Protein AF-0000000072692009 (afdb_homodimer)

Structure (mmCIF, N/CA/C/O backbone):
data_AF-0000000072692009-model_v1
#
loop_
_entity.id
_entity.type
_entity.pdbx_description
1 polymer 'Uncharacterized protein'
#
loop_
_atom_site.group_PDB
_atom_site.id
_atom_site.type_symbol
_atom_site.label_atom_id
_atom_site.label_alt_id
_atom_site.label_comp_id
_atom_site.label_asym_id
_atom_site.label_entity_id
_atom_site.label_seq_id
_atom_site.pdbx_PDB_ins_code
_atom_site.Cartn_x
_atom_site.Cartn_y
_atom_site.Cartn_z
_atom_site.occupancy
_atom_site.B_iso_or_equiv
_atom_site.auth_seq_id
_atom_site.auth_comp_id
_atom_site.auth_asym_id
_atom_site.auth_atom_id
_atom_site.pdbx_PDB_model_num
ATOM 1 N N . MET A 1 1 ? 8.336 7.281 14.859 1 72.44 1 MET A N 1
ATOM 2 C CA . MET A 1 1 ? 8.812 6.949 13.516 1 72.44 1 MET A CA 1
ATOM 3 C C . MET A 1 1 ? 7.871 5.965 12.836 1 72.44 1 MET A C 1
ATOM 5 O O . MET A 1 1 ? 7.301 5.086 13.492 1 72.44 1 MET A O 1
ATOM 9 N N . TYR A 1 2 ? 7.742 6.336 11.555 1 82.25 2 TYR A N 1
ATOM 10 C CA . TYR A 1 2 ? 6.941 5.445 10.734 1 82.25 2 TYR A CA 1
ATOM 11 C C . TYR A 1 2 ? 7.738 4.941 9.539 1 82.25 2 TYR A C 1
ATOM 13 O O . TYR A 1 2 ? 8.5 5.699 8.922 1 82.25 2 TYR A O 1
ATOM 21 N N . SER A 1 3 ? 7.719 3.639 9.312 1 85.81 3 SER A N 1
ATOM 22 C CA . SER A 1 3 ? 8.422 3.059 8.164 1 85.81 3 SER A CA 1
ATOM 23 C C . SER A 1 3 ? 7.488 2.18 7.336 1 85.81 3 SER A C 1
ATOM 25 O O . SER A 1 3 ? 6.59 1.531 7.879 1 85.81 3 SER A O 1
ATOM 27 N N . TRP A 1 4 ? 7.691 2.275 6.074 1 87.81 4 TRP A N 1
ATOM 28 C CA . TRP A 1 4 ? 6.922 1.378 5.223 1 87.81 4 TRP A CA 1
ATOM 29 C C . TRP A 1 4 ? 7.789 0.807 4.105 1 87.81 4 TRP A C 1
ATOM 31 O O . TRP A 1 4 ? 8.781 1.425 3.701 1 87.81 4 TRP A O 1
ATOM 41 N N . ASN A 1 5 ? 7.453 -0.357 3.643 1 89.12 5 ASN A N 1
ATOM 42 C CA . ASN A 1 5 ? 8.18 -1.073 2.596 1 89.12 5 ASN A CA 1
ATOM 43 C C . ASN A 1 5 ? 7.855 -0.519 1.212 1 89.12 5 ASN A C 1
ATOM 45 O O . ASN A 1 5 ? 6.688 -0.325 0.872 1 89.12 5 ASN A O 1
ATOM 49 N N . LEU A 1 6 ? 8.906 -0.299 0.533 1 93.94 6 LEU A N 1
ATOM 50 C CA . LEU A 1 6 ? 8.703 0.214 -0.817 1 93.94 6 LEU A CA 1
ATOM 51 C C . LEU A 1 6 ? 8.719 -0.918 -1.838 1 93.94 6 LEU A C 1
ATOM 53 O O . LEU A 1 6 ? 7.719 -1.164 -2.516 1 93.94 6 LEU A O 1
ATOM 57 N N . PHE A 1 7 ? 9.812 -1.643 -1.907 1 92.44 7 PHE A N 1
ATOM 58 C CA . PHE A 1 7 ? 9.938 -2.746 -2.852 1 92.44 7 PHE A CA 1
ATOM 59 C C . PHE A 1 7 ? 11.094 -3.66 -2.473 1 92.44 7 PHE A C 1
ATOM 61 O O . PHE A 1 7 ? 11.938 -3.293 -1.652 1 92.44 7 PHE A O 1
ATOM 68 N N . TYR A 1 8 ? 11.086 -4.82 -3.088 1 93.56 8 TYR A N 1
ATOM 69 C CA . TYR A 1 8 ? 12.203 -5.754 -2.963 1 93.56 8 TYR A CA 1
ATOM 70 C C . TYR A 1 8 ? 13.359 -5.344 -3.863 1 93.56 8 TYR A C 1
ATOM 72 O O . TYR A 1 8 ? 13.148 -4.949 -5.012 1 93.56 8 TYR A O 1
ATOM 80 N N . ILE A 1 9 ? 14.477 -5.422 -3.326 1 93.38 9 ILE A N 1
ATOM 81 C CA . ILE A 1 9 ? 15.695 -5.176 -4.09 1 93.38 9 ILE A CA 1
ATOM 82 C C . ILE A 1 9 ? 16.141 -6.465 -4.781 1 93.38 9 ILE A C 1
ATOM 84 O O . ILE A 1 9 ? 16.578 -7.414 -4.125 1 93.38 9 ILE A O 1
ATOM 88 N N . GLU A 1 10 ? 16.031 -6.426 -6.043 1 93.12 10 GLU A N 1
ATOM 89 C CA . GLU A 1 10 ? 16.375 -7.629 -6.801 1 93.12 10 GLU A CA 1
ATOM 90 C C . GLU A 1 10 ? 17.875 -7.898 -6.77 1 93.12 10 GLU A C 1
ATOM 92 O O . GLU A 1 10 ? 18.672 -7 -6.477 1 93.12 10 GLU A O 1
ATOM 97 N N . SER A 1 11 ? 18.281 -9.062 -7.078 1 84.88 11 SER A N 1
ATOM 98 C CA . SER A 1 11 ? 19.641 -9.562 -6.879 1 84.88 11 SER A CA 1
ATOM 99 C C . SER A 1 11 ? 20.641 -8.773 -7.711 1 84.88 11 SER A C 1
ATOM 101 O O . SER A 1 11 ? 21.781 -8.547 -7.281 1 84.88 11 SER A O 1
ATOM 103 N N . ASN A 1 12 ? 20.281 -8.398 -8.867 1 80.62 12 ASN A N 1
ATOM 104 C CA . ASN A 1 12 ? 21.188 -7.672 -9.75 1 80.62 12 ASN A CA 1
ATOM 105 C C . ASN A 1 12 ? 21.5 -6.277 -9.211 1 80.62 12 ASN A C 1
ATOM 107 O O . ASN A 1 12 ? 22.422 -5.617 -9.688 1 80.62 12 ASN A O 1
ATOM 111 N N . ARG A 1 13 ? 20.766 -5.891 -8.234 1 79.56 13 ARG A N 1
ATOM 112 C CA . ARG A 1 13 ? 20.938 -4.551 -7.684 1 79.56 13 ARG A CA 1
ATOM 113 C C . ARG A 1 13 ? 21.453 -4.613 -6.246 1 79.56 13 ARG A C 1
ATOM 115 O O . ARG A 1 13 ? 21.656 -3.58 -5.609 1 79.56 13 ARG A O 1
ATOM 122 N N . SER A 1 14 ? 21.672 -5.734 -5.758 1 75.31 14 SER A N 1
ATOM 123 C CA . SER A 1 14 ? 21.953 -5.938 -4.344 1 75.31 14 SER A CA 1
ATOM 124 C C . SER A 1 14 ? 23.359 -5.449 -3.988 1 75.31 14 SER A C 1
ATOM 126 O O . SER A 1 14 ? 23.688 -5.281 -2.812 1 75.31 14 SER A O 1
ATOM 128 N N . ILE A 1 15 ? 24.016 -5.07 -4.926 1 76.94 15 ILE A N 1
ATOM 129 C CA . ILE A 1 15 ? 25.391 -4.652 -4.691 1 76.94 15 ILE A CA 1
ATOM 130 C C . ILE A 1 15 ? 25.422 -3.248 -4.09 1 76.94 15 ILE A C 1
ATOM 132 O O . ILE A 1 15 ? 26.312 -2.916 -3.307 1 76.94 15 ILE A O 1
ATOM 136 N N . ASP A 1 16 ? 24.406 -2.533 -4.422 1 80.62 16 ASP A N 1
ATOM 137 C CA . ASP A 1 16 ? 24.344 -1.172 -3.898 1 80.62 16 ASP A CA 1
ATOM 138 C C . ASP A 1 16 ? 23.969 -1.172 -2.418 1 80.62 16 ASP A C 1
ATOM 140 O O . ASP A 1 16 ? 23.047 -1.877 -2.006 1 80.62 16 ASP A O 1
ATOM 144 N N . THR A 1 17 ? 24.75 -0.421 -1.696 1 85.94 17 THR A N 1
ATOM 145 C CA . THR A 1 17 ? 24.484 -0.361 -0.264 1 85.94 17 THR A CA 1
ATOM 146 C C . THR A 1 17 ? 23.859 0.976 0.112 1 85.94 17 THR A C 1
ATOM 148 O O . THR A 1 17 ? 23.219 1.097 1.164 1 85.94 17 THR A O 1
ATOM 151 N N . ASP A 1 18 ? 24.031 1.94 -0.765 1 91.75 18 ASP A N 1
ATOM 152 C CA . ASP A 1 18 ? 23.422 3.242 -0.509 1 91.75 18 ASP A CA 1
ATOM 153 C C . ASP A 1 18 ? 21.938 3.232 -0.852 1 91.75 18 ASP A C 1
ATOM 155 O O . ASP A 1 18 ? 21.562 3.105 -2.021 1 91.75 18 ASP A O 1
ATOM 159 N N . PRO A 1 19 ? 21.141 3.4 0.171 1 93.75 19 PRO A N 1
ATOM 160 C CA . PRO A 1 19 ? 19.703 3.303 -0.059 1 93.75 19 PRO A CA 1
ATOM 161 C C . PRO A 1 19 ? 19.203 4.301 -1.101 1 93.75 19 PRO A C 1
ATOM 163 O O . PRO A 1 19 ? 18.297 3.99 -1.876 1 93.75 19 PRO A O 1
ATOM 166 N N . TYR A 1 20 ? 19.781 5.426 -1.095 1 93.38 20 TYR A N 1
ATOM 167 C CA . TYR A 1 20 ? 19.359 6.418 -2.074 1 93.38 20 TYR A CA 1
ATOM 168 C C . TYR A 1 20 ? 19.75 5.992 -3.486 1 93.38 20 TYR A C 1
ATOM 170 O O . TYR A 1 20 ? 18.969 6.16 -4.426 1 93.38 20 TYR A O 1
ATOM 178 N N . LYS A 1 21 ? 20.859 5.484 -3.656 1 92.75 21 LYS A N 1
ATOM 179 C CA . LYS A 1 21 ? 21.281 4.988 -4.961 1 92.75 21 LYS A CA 1
ATOM 180 C C . LYS A 1 21 ? 20.391 3.848 -5.434 1 92.75 21 LYS A C 1
ATOM 182 O O . LYS A 1 21 ? 20.031 3.779 -6.613 1 92.75 21 LYS A O 1
ATOM 187 N N . ILE A 1 22 ? 20.031 3.025 -4.516 1 94.69 22 ILE A N 1
ATOM 188 C CA . ILE A 1 22 ? 19.109 1.94 -4.848 1 94.69 22 ILE A CA 1
ATOM 189 C C . ILE A 1 22 ? 17.781 2.518 -5.324 1 94.69 22 ILE A C 1
ATOM 191 O O . ILE A 1 22 ? 17.25 2.092 -6.352 1 94.69 22 ILE A O 1
ATOM 195 N N . ALA A 1 23 ? 17.312 3.51 -4.594 1 95.19 23 ALA A N 1
ATOM 196 C CA . ALA A 1 23 ? 16.047 4.141 -4.938 1 95.19 23 ALA A CA 1
ATOM 197 C C . ALA A 1 23 ? 16.078 4.727 -6.344 1 95.19 23 ALA A C 1
ATOM 199 O O . ALA A 1 23 ? 15.133 4.57 -7.113 1 95.19 23 ALA A O 1
ATOM 200 N N . THR A 1 24 ? 17.188 5.32 -6.727 1 92.69 24 THR A N 1
ATOM 201 C CA . THR A 1 24 ? 17.281 5.996 -8.016 1 92.69 24 THR A CA 1
ATOM 202 C C . THR A 1 24 ? 17.328 4.98 -9.156 1 92.69 24 THR A C 1
ATOM 204 O O . THR A 1 24 ? 17.062 5.324 -10.312 1 92.69 24 THR A O 1
ATOM 207 N N . ARG A 1 25 ? 17.625 3.779 -8.836 1 92.81 25 ARG A N 1
ATOM 208 C CA . ARG A 1 25 ? 17.656 2.725 -9.844 1 92.81 25 ARG A CA 1
ATOM 209 C C . ARG A 1 25 ? 16.25 2.184 -10.109 1 92.81 25 ARG A C 1
ATOM 211 O O . ARG A 1 25 ? 16.016 1.555 -11.141 1 92.81 25 ARG A O 1
ATOM 218 N N . TYR A 1 26 ? 15.406 2.391 -9.164 1 94.56 26 TYR A N 1
ATOM 219 C CA . TYR A 1 26 ? 14.062 1.826 -9.281 1 94.56 26 TYR A CA 1
ATOM 220 C C . TYR A 1 26 ? 13.047 2.902 -9.641 1 94.56 26 TYR A C 1
ATOM 222 O O . TYR A 1 26 ? 12.133 2.662 -10.43 1 94.56 26 TYR A O 1
ATOM 230 N N . PHE A 1 27 ? 13.234 4.051 -9.07 1 96.56 27 PHE A N 1
ATOM 231 C CA . PHE A 1 27 ? 12.273 5.113 -9.352 1 96.56 27 PHE A CA 1
ATOM 232 C C . PHE A 1 27 ? 12.641 5.844 -10.641 1 96.56 27 PHE A C 1
ATOM 234 O O . PHE A 1 27 ? 13.828 6.008 -10.953 1 96.56 27 PHE A O 1
ATOM 241 N N . PRO A 1 28 ? 11.594 6.309 -11.375 1 94.88 28 PRO A N 1
ATOM 242 C CA . PRO A 1 28 ? 11.914 7.207 -12.484 1 94.88 28 PRO A CA 1
ATOM 243 C C . PRO A 1 28 ? 12.602 8.492 -12.023 1 94.88 28 PRO A C 1
ATOM 245 O O . PRO A 1 28 ? 12.539 8.844 -10.844 1 94.88 28 PRO A O 1
ATOM 248 N N . PRO A 1 29 ? 13.18 9.141 -12.938 1 91.12 29 PRO A N 1
ATOM 249 C CA . PRO A 1 29 ? 13.82 10.398 -12.562 1 91.12 29 PRO A CA 1
ATOM 250 C C . PRO A 1 29 ? 12.852 11.391 -11.93 1 91.12 29 PRO A C 1
ATOM 252 O O . PRO A 1 29 ? 11.727 11.555 -12.414 1 91.12 29 PRO A O 1
ATOM 255 N N . ASN A 1 30 ? 13.258 11.945 -10.82 1 91.31 30 ASN A N 1
ATOM 256 C CA . ASN A 1 30 ? 12.547 12.992 -10.102 1 91.31 30 ASN A CA 1
ATOM 257 C C . ASN A 1 30 ? 11.328 12.445 -9.359 1 91.31 30 ASN A C 1
ATOM 259 O O . ASN A 1 30 ? 10.398 13.188 -9.039 1 91.31 30 ASN A O 1
ATOM 263 N N . PHE A 1 31 ? 11.32 11.133 -9.297 1 96.62 31 PHE A N 1
ATOM 264 C CA . PHE A 1 31 ? 10.273 10.492 -8.5 1 96.62 31 PHE A CA 1
ATOM 265 C C . PHE A 1 31 ? 10.867 9.82 -7.266 1 96.62 31 PHE A C 1
ATOM 267 O O . PHE A 1 31 ? 12 9.336 -7.301 1 96.62 31 PHE A O 1
ATOM 274 N N . HIS A 1 32 ? 10.109 9.812 -6.27 1 97.38 32 HIS A N 1
ATOM 275 C CA . HIS A 1 32 ? 10.445 9.039 -5.078 1 97.38 32 HIS A CA 1
ATOM 276 C C . HIS A 1 32 ? 9.398 7.953 -4.812 1 97.38 32 HIS A C 1
ATOM 278 O O . HIS A 1 32 ? 9.234 7.516 -3.674 1 97.38 32 HIS A O 1
ATOM 284 N N . TRP A 1 33 ? 8.648 7.617 -5.797 1 96.81 33 TRP A N 1
ATOM 285 C CA . TRP A 1 33 ? 7.688 6.516 -5.824 1 96.81 33 TRP A CA 1
ATOM 286 C C . TRP A 1 33 ? 7.535 5.961 -7.238 1 96.81 33 TRP A C 1
ATOM 288 O O . TRP A 1 33 ? 8.07 6.531 -8.195 1 96.81 33 TRP A O 1
ATOM 298 N N . ILE A 1 34 ? 6.914 4.812 -7.324 1 95.81 34 ILE A N 1
ATOM 299 C CA . ILE A 1 34 ? 6.625 4.219 -8.625 1 95.81 34 ILE A CA 1
ATOM 300 C C . ILE A 1 34 ? 5.254 4.684 -9.109 1 95.81 34 ILE A C 1
ATOM 302 O O . ILE A 1 34 ? 4.227 4.25 -8.594 1 95.81 34 ILE A O 1
ATOM 306 N N . PRO A 1 35 ? 5.188 5.539 -10.125 1 94.88 35 PRO A N 1
ATOM 307 C CA . PRO A 1 35 ? 3.9 6.043 -10.609 1 94.88 35 PRO A CA 1
ATOM 308 C C . PRO A 1 35 ? 3.238 5.109 -11.617 1 94.88 35 PRO A C 1
ATOM 310 O O . PRO A 1 35 ? 3.926 4.488 -12.43 1 94.88 35 PRO A O 1
ATOM 313 N N . GLU A 1 36 ? 1.912 4.988 -11.508 1 92.69 36 GLU A N 1
ATOM 314 C CA . GLU A 1 36 ? 1.179 4.34 -12.594 1 92.69 36 GLU A CA 1
ATOM 315 C C . GLU A 1 36 ? 1.026 5.273 -13.789 1 92.69 36 GLU A C 1
ATOM 317 O O . GLU A 1 36 ? 0.885 4.816 -14.922 1 92.69 36 GLU A O 1
ATOM 322 N N . ASN A 1 37 ? 0.994 6.527 -13.5 1 92.12 37 ASN A N 1
ATOM 323 C CA . ASN A 1 37 ? 0.89 7.602 -14.484 1 92.12 37 ASN A CA 1
ATOM 324 C C . ASN A 1 37 ? 2.01 8.625 -14.312 1 92.12 37 ASN A C 1
ATOM 326 O O . ASN A 1 37 ? 2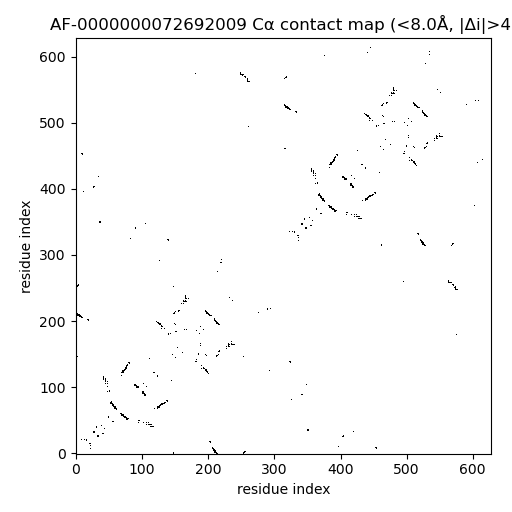.043 9.359 -13.32 1 92.12 37 ASN A O 1
ATOM 330 N N . SER A 1 38 ? 2.848 8.734 -15.305 1 91.25 38 SER A N 1
ATOM 331 C CA . SER A 1 38 ? 4.051 9.547 -15.195 1 91.25 38 SER A CA 1
ATOM 332 C C . SER A 1 38 ? 3.715 11.031 -15.195 1 91.25 38 SER A C 1
ATOM 334 O O . SER A 1 38 ? 4.535 11.859 -14.789 1 91.25 38 SER A O 1
ATOM 336 N N . THR A 1 39 ? 2.539 11.359 -15.609 1 92.25 39 THR A N 1
ATOM 337 C CA . THR A 1 39 ? 2.152 12.766 -15.633 1 92.25 39 THR A CA 1
ATOM 338 C C . THR A 1 39 ? 1.758 13.242 -14.242 1 92.25 39 THR A C 1
ATOM 340 O O . THR A 1 39 ? 1.711 14.445 -13.984 1 92.25 39 THR A O 1
ATOM 343 N N . LYS A 1 40 ? 1.424 12.32 -13.453 1 96 40 LYS A N 1
ATOM 344 C CA . LYS A 1 40 ? 1.061 12.664 -12.078 1 96 40 LYS A CA 1
ATOM 345 C C . LYS A 1 40 ? 2.291 12.703 -11.18 1 96 40 LYS A C 1
ATOM 347 O O . LYS A 1 40 ? 2.438 11.867 -10.281 1 96 40 LYS A O 1
ATOM 352 N N . ASN A 1 41 ? 3.092 13.695 -11.453 1 96.62 41 ASN A N 1
ATOM 353 C CA . ASN A 1 41 ? 4.355 13.875 -10.742 1 96.62 41 ASN A CA 1
ATOM 354 C C . ASN A 1 41 ? 4.191 14.789 -9.531 1 96.62 41 ASN A C 1
ATOM 356 O O . ASN A 1 41 ? 3.068 15.109 -9.133 1 96.62 41 ASN A O 1
ATOM 360 N N . LEU A 1 42 ? 5.242 15.164 -8.969 1 97.44 42 LEU A N 1
ATOM 361 C CA . LEU A 1 42 ? 5.227 15.969 -7.754 1 97.44 42 LEU A CA 1
ATOM 362 C C . LEU A 1 42 ? 4.516 17.297 -7.996 1 97.44 42 LEU A C 1
ATOM 364 O O . LEU A 1 42 ? 3.738 17.75 -7.156 1 97.44 42 LEU A O 1
ATOM 368 N N . GLN A 1 43 ? 4.762 17.906 -9.062 1 95.25 43 GLN A N 1
ATOM 369 C CA . GLN A 1 43 ? 4.125 19.172 -9.398 1 95.25 43 GLN A CA 1
ATOM 370 C C . GLN A 1 43 ? 2.615 19.016 -9.539 1 95.25 43 GLN A C 1
ATOM 372 O O . GLN A 1 43 ? 1.851 19.859 -9.078 1 95.25 43 GLN A O 1
ATOM 377 N N . PHE A 1 44 ? 2.229 17.969 -10.203 1 96.12 44 PHE A N 1
ATOM 378 C CA . PHE A 1 44 ? 0.811 17.656 -10.352 1 96.12 44 PHE A CA 1
ATOM 379 C C . PHE A 1 44 ? 0.12 17.609 -8.992 1 96.12 44 PHE A C 1
ATOM 381 O O . PHE A 1 44 ? -0.858 18.328 -8.766 1 96.12 44 PHE A O 1
ATOM 388 N N . TYR A 1 45 ? 0.654 16.875 -8.109 1 97.5 45 TYR A N 1
ATOM 389 C CA . TYR A 1 45 ? 0.032 16.672 -6.805 1 97.5 45 TYR A CA 1
ATOM 390 C C . TYR A 1 45 ? 0.122 17.922 -5.953 1 97.5 45 TYR A C 1
ATOM 392 O O . TYR A 1 45 ? -0.832 18.281 -5.254 1 97.5 45 TYR A O 1
ATOM 400 N N . SER A 1 46 ? 1.244 18.625 -5.965 1 96.56 46 SER A N 1
ATOM 401 C CA . SER A 1 46 ? 1.373 19.875 -5.23 1 96.56 46 SER A CA 1
ATOM 402 C C . SER A 1 46 ? 0.363 20.906 -5.715 1 96.56 46 SER A C 1
ATOM 404 O O . SER A 1 46 ? -0.229 21.625 -4.91 1 96.56 46 SER A O 1
ATOM 406 N N . SER A 1 47 ? 0.159 20.953 -6.988 1 95.62 47 SER A N 1
ATOM 407 C CA . SER A 1 47 ? -0.757 21.922 -7.578 1 95.62 47 SER A CA 1
ATOM 408 C C . SER A 1 47 ? -2.184 21.703 -7.082 1 95.62 47 SER A C 1
ATOM 410 O O . SER A 1 47 ? -2.91 22.672 -6.832 1 95.62 47 SER A O 1
ATOM 412 N N . ILE A 1 48 ? -2.545 20.484 -6.941 1 97 48 ILE A N 1
ATOM 413 C CA . ILE A 1 48 ? -3.891 20.172 -6.473 1 97 48 ILE A CA 1
ATOM 414 C C . ILE A 1 48 ? -4.117 20.797 -5.098 1 97 48 ILE A C 1
ATOM 416 O O . ILE A 1 48 ? -5.164 21.391 -4.848 1 97 48 ILE A O 1
ATOM 420 N N . LEU A 1 49 ? -3.148 20.703 -4.211 1 97 49 LEU A N 1
ATOM 421 C CA . LEU A 1 49 ? -3.311 21.141 -2.832 1 97 49 LEU A CA 1
ATOM 422 C C . LEU A 1 49 ? -3.18 22.656 -2.732 1 97 49 LEU A C 1
ATOM 424 O O . LEU A 1 49 ? -3.941 23.312 -2.012 1 97 49 LEU A O 1
ATOM 428 N N . ILE A 1 50 ? -2.273 23.172 -3.465 1 94.31 50 ILE A N 1
ATOM 429 C CA . ILE A 1 50 ? -1.919 24.578 -3.324 1 94.31 50 ILE A CA 1
ATOM 430 C C . ILE A 1 50 ? -2.936 25.453 -4.07 1 94.31 50 ILE A C 1
ATOM 432 O O . ILE A 1 50 ? -3.434 26.438 -3.527 1 94.31 50 ILE A O 1
ATOM 436 N N . HIS A 1 51 ? -3.332 25.078 -5.215 1 92.56 51 HIS A N 1
ATOM 437 C CA . HIS A 1 51 ? -4.191 25.922 -6.047 1 92.56 51 HIS A CA 1
ATOM 438 C C . HIS A 1 51 ? -5.648 25.828 -5.598 1 92.56 51 HIS A C 1
ATOM 440 O O . HIS A 1 51 ? -6.48 26.641 -6.016 1 92.56 51 HIS A O 1
ATOM 446 N N . THR A 1 52 ? -5.984 24.844 -4.828 1 92.5 52 THR A N 1
ATOM 447 C CA . THR A 1 52 ? -7.34 24.734 -4.301 1 92.5 52 THR A CA 1
ATOM 448 C C . THR A 1 52 ? -7.395 25.219 -2.852 1 92.5 52 THR A C 1
ATOM 450 O O . THR A 1 52 ? -8.414 25.078 -2.182 1 92.5 52 THR A O 1
ATOM 453 N N . ASP A 1 53 ? -6.297 25.688 -2.246 1 91.88 53 ASP A N 1
ATOM 454 C CA . ASP A 1 53 ? -6.168 26.297 -0.922 1 91.88 53 ASP A CA 1
ATOM 455 C C . ASP A 1 53 ? -6.418 25.266 0.176 1 91.88 53 ASP A C 1
ATOM 457 O O . ASP A 1 53 ? -7.098 25.547 1.163 1 91.88 53 ASP A O 1
ATOM 461 N N . PHE A 1 54 ? -6.004 24.078 -0.153 1 95.69 54 PHE A N 1
ATOM 462 C CA . PHE A 1 54 ? -6.016 23.078 0.903 1 95.69 54 PHE A CA 1
ATOM 463 C C . PHE A 1 54 ? -4.75 23.172 1.751 1 95.69 54 PHE A C 1
ATOM 465 O O . PHE A 1 54 ? -4.762 22.812 2.932 1 95.69 54 PHE A O 1
ATOM 472 N N . LEU A 1 55 ? -3.748 23.594 1.103 1 96.44 55 LEU A N 1
ATOM 473 C CA . LEU A 1 55 ? -2.414 23.672 1.687 1 96.44 55 LEU A CA 1
ATOM 474 C C . LEU A 1 55 ? -1.669 24.891 1.171 1 96.44 55 LEU A C 1
ATOM 476 O O . LEU A 1 55 ? -1.832 25.281 0.012 1 96.44 55 LEU A O 1
ATOM 480 N N . THR A 1 56 ? -0.955 25.484 2.018 1 95.44 56 THR A N 1
ATOM 481 C CA . THR A 1 56 ? -0 26.5 1.595 1 95.44 56 THR A CA 1
ATOM 482 C C . THR A 1 56 ? 1.424 26.094 1.96 1 95.44 56 THR A C 1
ATOM 484 O O . THR A 1 56 ? 1.665 25.562 3.051 1 95.44 56 THR A O 1
ATOM 487 N N . THR A 1 57 ? 2.309 26.234 1.036 1 94.5 57 THR A N 1
ATOM 488 C CA . THR A 1 57 ? 3.711 25.906 1.284 1 94.5 57 THR A CA 1
ATOM 489 C C . THR A 1 57 ? 4.602 27.109 1 1 94.5 57 THR A C 1
ATOM 491 O O . THR A 1 57 ? 4.277 27.953 0.152 1 94.5 57 THR A O 1
ATOM 494 N N . LYS A 1 58 ? 5.672 27.203 1.739 1 90.56 58 LYS A N 1
ATOM 495 C CA . LYS A 1 58 ? 6.668 28.25 1.551 1 90.56 58 LYS A CA 1
ATOM 496 C C . LYS A 1 58 ? 8.086 27.688 1.658 1 90.56 58 LYS A C 1
ATOM 498 O O . LYS A 1 58 ? 8.43 27.062 2.656 1 90.56 58 LYS A O 1
ATOM 503 N N . PRO A 1 59 ? 8.836 27.906 0.624 1 91.56 59 PRO A N 1
ATOM 504 C CA . PRO A 1 59 ? 10.242 27.5 0.74 1 91.56 59 PRO A CA 1
ATOM 505 C C . PRO A 1 59 ? 11.047 28.438 1.634 1 91.56 59 PRO A C 1
ATOM 507 O O . PRO A 1 59 ? 10.891 29.656 1.561 1 91.56 59 PRO A O 1
ATOM 510 N N . ILE A 1 60 ? 11.805 27.891 2.414 1 87.94 60 ILE A N 1
ATOM 511 C CA . ILE A 1 60 ? 12.703 28.656 3.279 1 87.94 60 ILE A CA 1
ATOM 512 C C . ILE A 1 60 ? 14.156 28.375 2.883 1 87.94 60 ILE A C 1
ATOM 514 O O . ILE A 1 60 ? 14.609 27.234 2.914 1 87.94 60 ILE A O 1
ATOM 518 N N . TYR A 1 61 ? 14.805 29.438 2.578 1 87.69 61 TYR A N 1
ATOM 519 C CA . TYR A 1 61 ? 16.172 29.328 2.092 1 87.69 61 TYR A CA 1
ATOM 520 C C . TYR A 1 61 ? 17.172 29.766 3.154 1 87.69 61 TYR A C 1
ATOM 522 O O . TYR A 1 61 ? 16.797 30.438 4.121 1 87.69 61 TYR A O 1
ATOM 530 N N . ASP A 1 62 ? 18.391 29.281 2.869 1 83 62 ASP A N 1
ATOM 531 C CA . ASP A 1 62 ? 19.469 29.656 3.773 1 83 62 ASP A CA 1
ATOM 532 C C . ASP A 1 62 ? 19.672 31.172 3.777 1 83 62 ASP A C 1
ATOM 534 O O . ASP A 1 62 ? 19.609 31.812 2.727 1 83 62 ASP A O 1
ATOM 538 N N . LYS A 1 63 ? 20 31.719 4.906 1 84.81 63 LYS A N 1
ATOM 539 C CA . LYS A 1 63 ? 20.156 33.156 5.055 1 84.81 63 LYS A CA 1
ATOM 540 C C . LYS A 1 63 ? 21.406 33.656 4.336 1 84.81 63 LYS A C 1
ATOM 542 O O . LYS A 1 63 ? 21.438 34.781 3.83 1 84.81 63 LYS A O 1
ATOM 547 N N . THR A 1 64 ? 22.375 32.844 4.348 1 86.94 64 THR A N 1
ATOM 548 C CA . THR A 1 64 ? 23.656 33.25 3.785 1 86.94 64 THR A CA 1
ATOM 549 C C . THR A 1 64 ? 23.766 32.844 2.32 1 86.94 64 THR A C 1
ATOM 551 O O . THR A 1 64 ? 24.406 33.5 1.52 1 86.94 64 THR A O 1
ATOM 554 N N . ASP A 1 65 ? 23.109 31.781 1.978 1 86.06 65 ASP A N 1
ATOM 555 C CA . ASP A 1 65 ? 23.125 31.234 0.624 1 86.06 65 ASP A CA 1
ATOM 556 C C . ASP A 1 65 ? 21.703 31.047 0.101 1 86.06 65 ASP A C 1
ATOM 558 O O . ASP A 1 65 ? 21.047 30.031 0.382 1 86.06 65 ASP A O 1
ATOM 562 N N . ASP A 1 66 ? 21.312 31.984 -0.652 1 85 66 ASP A N 1
ATOM 563 C CA . ASP A 1 66 ? 19.922 32.031 -1.096 1 85 66 ASP A CA 1
ATOM 564 C C . ASP A 1 66 ? 19.609 30.922 -2.09 1 85 66 ASP A C 1
ATOM 566 O O . ASP A 1 66 ? 18.453 30.719 -2.463 1 85 66 ASP A O 1
ATOM 570 N N . SER A 1 67 ? 20.531 30.188 -2.463 1 84.38 67 SER A N 1
ATOM 571 C CA . SER A 1 67 ? 20.312 29.094 -3.406 1 84.38 67 SER A CA 1
ATOM 572 C C . SER A 1 67 ? 20.047 27.781 -2.68 1 84.38 67 SER A C 1
ATOM 574 O O . SER A 1 67 ? 19.578 26.812 -3.283 1 84.38 67 SER A O 1
ATOM 576 N N . LYS A 1 68 ? 20.297 27.859 -1.419 1 85.69 68 LYS A N 1
ATOM 577 C CA . LYS A 1 68 ? 20.188 26.625 -0.647 1 85.69 68 LYS A CA 1
ATOM 578 C C . LYS A 1 68 ? 18.828 26.531 0.058 1 85.69 68 LYS A C 1
ATOM 580 O O . LYS A 1 68 ? 18.562 27.297 0.994 1 85.69 68 LYS A O 1
ATOM 585 N N . LEU A 1 69 ? 18.078 25.609 -0.384 1 89.12 69 LEU A N 1
ATOM 586 C CA . LEU A 1 69 ? 16.797 25.328 0.26 1 89.12 69 LEU A CA 1
ATOM 587 C C . LEU A 1 69 ? 17 24.562 1.56 1 89.12 69 LEU A C 1
ATOM 589 O O . LEU A 1 69 ? 17.641 23.5 1.565 1 89.12 69 LEU A O 1
ATOM 593 N N . ILE A 1 70 ? 16.484 25.078 2.625 1 81.5 70 ILE A N 1
ATOM 594 C CA . ILE A 1 70 ? 16.641 24.438 3.926 1 81.5 70 ILE A CA 1
ATOM 595 C C . ILE A 1 70 ? 15.422 23.547 4.207 1 81.5 70 ILE A C 1
ATOM 597 O O . ILE A 1 70 ? 15.555 22.359 4.488 1 81.5 70 ILE A O 1
ATOM 601 N N . TYR A 1 71 ? 14.273 24.141 4.18 1 89.62 71 TYR A N 1
ATOM 602 C CA . TYR A 1 71 ? 13.039 23.391 4.418 1 89.62 71 TYR A CA 1
ATOM 603 C C . TYR A 1 71 ? 11.844 24.094 3.793 1 89.62 71 TYR A C 1
ATOM 605 O O . TYR A 1 71 ? 11.969 25.203 3.268 1 89.62 71 TYR A O 1
ATOM 613 N N . HIS A 1 72 ? 10.742 23.406 3.695 1 93.88 72 HIS A N 1
ATOM 614 C CA . HIS A 1 72 ? 9.445 23.984 3.354 1 93.88 72 HIS A CA 1
ATOM 615 C C . HIS A 1 72 ? 8.547 24.078 4.578 1 93.88 72 HIS A C 1
ATOM 617 O O . HIS A 1 72 ? 8.492 23.156 5.391 1 93.88 72 HIS A O 1
ATOM 623 N N . SER A 1 73 ? 7.953 25.172 4.715 1 93.19 73 SER A N 1
ATOM 624 C CA . SER A 1 73 ? 6.82 25.25 5.629 1 93.19 73 SER A CA 1
ATOM 625 C C . SER A 1 73 ? 5.52 24.859 4.934 1 93.19 73 SER A C 1
ATOM 627 O O . SER A 1 73 ? 5.301 25.219 3.771 1 93.19 73 SER A O 1
ATOM 629 N N . ALA A 1 74 ? 4.738 24.125 5.582 1 95.88 74 ALA A N 1
ATOM 630 C CA . ALA A 1 74 ? 3.441 23.703 5.055 1 95.88 74 ALA A CA 1
ATOM 631 C C . ALA A 1 74 ? 2.332 23.938 6.078 1 95.88 74 ALA A C 1
ATOM 633 O O . ALA A 1 74 ? 2.457 23.547 7.238 1 95.88 74 ALA A O 1
ATOM 634 N N . TYR A 1 75 ? 1.31 24.594 5.688 1 94.88 75 TYR A N 1
ATOM 635 C CA . TYR A 1 75 ? 0.166 24.875 6.547 1 94.88 75 TYR A CA 1
ATOM 636 C C . TYR A 1 75 ? -1.098 24.219 6.012 1 94.88 75 TYR A C 1
ATOM 638 O O . TYR A 1 75 ? -1.489 24.438 4.863 1 94.88 75 TYR A O 1
ATOM 646 N N . ILE A 1 76 ? -1.683 23.391 6.82 1 96.75 76 ILE A N 1
ATOM 647 C CA . ILE A 1 76 ? -2.941 22.766 6.445 1 96.75 76 ILE A CA 1
ATOM 648 C C . ILE A 1 76 ? -4.086 23.766 6.586 1 96.75 76 ILE A C 1
ATOM 650 O O . ILE A 1 76 ? -4.379 24.234 7.691 1 96.75 76 ILE A O 1
ATOM 654 N N . LEU A 1 77 ? -4.746 24.047 5.543 1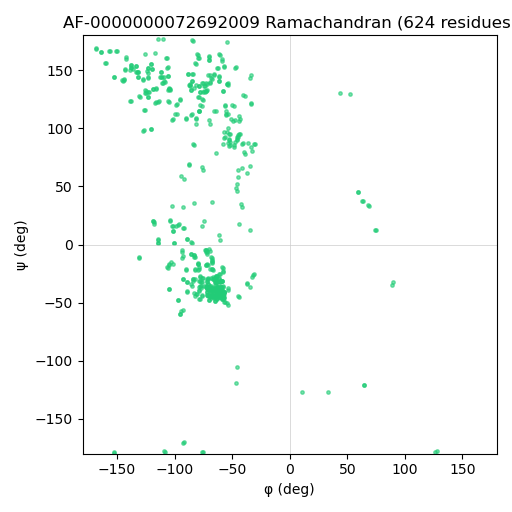 96.25 77 LEU A N 1
ATOM 655 C CA . LEU A 1 77 ? -5.793 25.062 5.559 1 96.25 77 LEU A CA 1
ATOM 656 C C . LEU A 1 77 ? -7.168 24.438 5.734 1 96.25 77 LEU A C 1
ATOM 658 O O . LEU A 1 77 ? -7.98 24.906 6.527 1 96.25 77 LEU A O 1
ATOM 662 N N . ARG A 1 78 ? -7.41 23.469 4.992 1 95.88 78 ARG A N 1
ATOM 663 C CA . ARG A 1 78 ? -8.703 22.781 5.031 1 95.88 78 ARG A CA 1
ATOM 664 C C . ARG A 1 78 ? -8.656 21.469 4.258 1 95.88 78 ARG A C 1
ATOM 666 O O . ARG A 1 78 ? -7.668 21.188 3.582 1 95.88 78 ARG A O 1
ATOM 673 N N . PHE A 1 79 ? -9.688 20.719 4.445 1 96.81 79 PHE A N 1
ATOM 674 C CA . PHE A 1 79 ? -9.883 19.484 3.693 1 96.81 79 PHE A CA 1
ATOM 675 C C . PHE A 1 79 ? -11.188 19.531 2.906 1 96.81 79 PHE A C 1
ATOM 677 O O . PHE A 1 79 ? -12.086 20.312 3.236 1 96.81 79 PHE A O 1
ATOM 684 N N . ILE A 1 80 ? -11.219 18.797 1.905 1 95.25 80 ILE A N 1
ATOM 685 C CA . ILE A 1 80 ? -12.5 18.5 1.27 1 95.25 80 ILE A CA 1
ATOM 686 C C . ILE A 1 80 ? -12.922 17.078 1.603 1 95.25 80 ILE A C 1
ATOM 688 O O . ILE A 1 80 ? -12.148 16.125 1.43 1 95.25 80 ILE A O 1
ATOM 692 N N . THR A 1 81 ? -14.086 16.938 2.176 1 94.62 81 THR A N 1
ATOM 693 C CA . THR A 1 81 ? -14.609 15.602 2.482 1 94.62 81 THR A CA 1
ATOM 694 C C . THR A 1 81 ? -15.227 14.969 1.241 1 94.62 81 THR A C 1
ATOM 696 O O . THR A 1 81 ? -15.477 15.648 0.243 1 94.62 81 THR A O 1
ATOM 699 N N . GLU A 1 82 ? -15.414 13.688 1.341 1 93.88 82 GLU A N 1
ATOM 700 C CA . GLU A 1 82 ? -16.078 13.008 0.233 1 93.88 82 GLU A CA 1
ATOM 701 C C . GLU A 1 82 ? -17.484 13.578 0.001 1 93.88 82 GLU A C 1
ATOM 703 O O . GLU A 1 82 ? -17.922 13.703 -1.144 1 93.88 82 GLU A O 1
ATOM 708 N N . GLU A 1 83 ? -18.156 13.844 1.098 1 92.25 83 GLU A N 1
ATOM 709 C CA . GLU A 1 83 ? -19.484 14.445 1.02 1 92.25 83 GLU A CA 1
ATOM 710 C C . GLU A 1 83 ? -19.438 15.781 0.274 1 92.25 83 GLU A C 1
ATOM 712 O O . GLU A 1 83 ? -20.266 16.047 -0.591 1 92.25 83 GLU A O 1
ATOM 717 N N . ASP A 1 84 ? -18.484 16.562 0.567 1 93.06 84 ASP A N 1
ATOM 718 C CA . ASP A 1 84 ? -18.344 17.891 -0.052 1 93.06 84 ASP A CA 1
ATOM 719 C C . ASP A 1 84 ? -17.906 17.766 -1.513 1 93.06 84 ASP A C 1
ATOM 721 O O . ASP A 1 84 ? -18.203 18.641 -2.328 1 93.06 84 ASP A O 1
ATOM 725 N N . TRP A 1 85 ? -17.172 16.703 -1.827 1 94.62 85 TRP A N 1
ATOM 726 C CA . TRP A 1 85 ? -16.812 16.438 -3.215 1 94.62 85 TRP A CA 1
ATOM 727 C C . TRP A 1 85 ? -18.062 16.312 -4.086 1 94.62 85 TRP A C 1
ATOM 729 O O . TRP A 1 85 ? -18.078 16.812 -5.215 1 94.62 85 TRP A O 1
ATOM 739 N N . GLY A 1 86 ? -19.094 15.633 -3.568 1 90.62 86 GLY A N 1
ATOM 740 C CA . GLY A 1 86 ? -20.422 15.688 -4.129 1 90.62 86 GLY A CA 1
ATOM 741 C C . GLY A 1 86 ? -20.672 14.648 -5.203 1 90.62 86 GLY A C 1
ATOM 742 O O . GLY A 1 86 ? -21.812 14.227 -5.422 1 90.62 86 GLY A O 1
ATOM 743 N N . THR A 1 87 ? -19.75 14.273 -6.02 1 91.06 87 THR A N 1
ATOM 744 C CA . THR A 1 87 ? -19.875 13.258 -7.059 1 91.06 87 THR A CA 1
ATOM 745 C C . THR A 1 87 ? -19.062 12.023 -6.707 1 91.06 87 THR A C 1
ATOM 747 O O . THR A 1 87 ? -18.453 11.961 -5.633 1 91.06 87 THR A O 1
ATOM 750 N N . HIS A 1 88 ? -19.219 11.07 -7.617 1 93.56 88 HIS A N 1
ATOM 751 C CA . HIS A 1 88 ? -18.406 9.883 -7.395 1 93.56 88 HIS A CA 1
ATOM 752 C C . HIS A 1 88 ? -16.938 10.242 -7.266 1 93.56 88 HIS A C 1
ATOM 754 O O . HIS A 1 88 ? -16.422 11.078 -8.016 1 93.56 88 HIS A O 1
ATOM 760 N N . PRO A 1 89 ? -16.25 9.625 -6.34 1 94.81 89 PRO A N 1
ATOM 761 C CA . PRO A 1 89 ? -14.852 10 -6.07 1 94.81 89 PRO A CA 1
ATOM 762 C C . PRO A 1 89 ? -13.961 9.883 -7.305 1 94.81 89 PRO A C 1
ATOM 764 O O . PRO A 1 89 ? -12.922 10.539 -7.379 1 94.81 89 PRO A O 1
ATOM 767 N N . SER A 1 90 ? -14.367 9.062 -8.227 1 93.88 90 SER A N 1
ATOM 768 C CA . SER A 1 90 ? -13.539 8.859 -9.406 1 93.88 90 SER A CA 1
ATOM 769 C C . SER A 1 90 ? -13.828 9.914 -10.469 1 93.88 90 SER A C 1
ATOM 771 O O . SER A 1 90 ? -13.117 9.992 -11.477 1 93.88 90 SER A O 1
ATOM 773 N N . THR A 1 91 ? -14.836 10.727 -10.281 1 94.31 91 THR A N 1
ATOM 774 C CA . THR A 1 91 ? -15.172 11.773 -11.242 1 94.31 91 THR A CA 1
ATOM 775 C C . THR A 1 91 ? -14.148 12.906 -11.188 1 94.31 91 THR A C 1
ATOM 777 O O . THR A 1 91 ? -13.82 13.398 -10.109 1 94.31 91 THR A O 1
ATOM 780 N N . SER A 1 92 ? -13.695 13.281 -12.359 1 93.75 92 SER A N 1
ATOM 781 C CA . SER A 1 92 ? -12.648 14.297 -12.414 1 93.75 92 SER A CA 1
ATOM 782 C C . SER A 1 92 ? -13.242 15.703 -12.445 1 93.75 92 SER A C 1
ATOM 784 O O . SER A 1 92 ? -14.344 15.906 -12.961 1 93.75 92 SER A O 1
ATOM 786 N N . LYS A 1 93 ? -12.539 16.594 -11.859 1 93.5 93 LYS A N 1
ATOM 787 C CA . LYS A 1 93 ? -12.797 18.031 -11.914 1 93.5 93 LYS A CA 1
ATOM 788 C C . LYS A 1 93 ? -11.578 18.781 -12.438 1 93.5 93 LYS A C 1
ATOM 790 O O . LYS A 1 93 ? -10.445 18.312 -12.305 1 93.5 93 LYS A O 1
ATOM 795 N N . LYS A 1 94 ? -11.883 19.859 -13.031 1 93.06 94 LYS A N 1
ATOM 796 C CA . LYS A 1 94 ? -10.805 20.703 -13.539 1 93.06 94 LYS A CA 1
ATOM 797 C C . LYS A 1 94 ? -10.242 21.594 -12.438 1 93.06 94 LYS A C 1
ATOM 799 O O . LYS A 1 94 ? -10.992 22.156 -11.633 1 93.06 94 LYS A O 1
ATOM 804 N N . LEU A 1 95 ? -8.977 21.578 -12.477 1 92.25 95 LEU A N 1
ATOM 805 C CA . LEU A 1 95 ? -8.305 22.469 -11.539 1 92.25 95 LEU A CA 1
ATOM 806 C C . LEU A 1 95 ? -8.328 23.906 -12.055 1 92.25 95 LEU A C 1
ATOM 808 O O . LEU A 1 95 ? -7.785 24.203 -13.125 1 92.25 95 LEU A O 1
ATOM 812 N N . CYS A 1 96 ? -9.008 24.75 -11.359 1 80.38 96 CYS A N 1
ATOM 813 C CA . CYS A 1 96 ? -9.188 26.156 -11.695 1 80.38 96 CYS A CA 1
ATOM 814 C C . CYS A 1 96 ? -8.695 26.453 -13.109 1 80.38 96 CYS A C 1
ATOM 816 O O . CYS A 1 96 ? -9.117 25.797 -14.062 1 80.38 96 CYS A O 1
ATOM 818 N N . ASP A 1 97 ? -7.875 27.375 -13.328 1 77.56 97 ASP A N 1
ATOM 819 C CA . ASP A 1 97 ? -7.426 27.906 -14.609 1 77.56 97 ASP A CA 1
ATOM 820 C C . ASP A 1 97 ? -6.293 27.062 -15.195 1 77.56 97 ASP A C 1
ATOM 822 O O . ASP A 1 97 ? -5.359 27.594 -15.797 1 77.56 97 ASP A O 1
ATOM 826 N N . SER A 1 98 ? -6.457 25.781 -14.922 1 82.75 98 SER A N 1
ATOM 827 C CA . SER A 1 98 ? -5.43 24.891 -15.461 1 82.75 98 SER A CA 1
ATOM 828 C C . SER A 1 98 ? -6.039 23.781 -16.297 1 82.75 98 SER A C 1
ATOM 830 O O . SER A 1 98 ? -7.258 23.609 -16.328 1 82.75 98 SER A O 1
ATOM 832 N N . GLU A 1 99 ? -5.27 23.141 -17.062 1 86.44 99 GLU A N 1
ATOM 833 C CA . GLU A 1 99 ? -5.707 22 -17.875 1 86.44 99 GLU A CA 1
ATOM 834 C C . GLU A 1 99 ? -5.633 20.703 -17.062 1 86.44 99 GLU A C 1
ATOM 836 O O . GLU A 1 99 ? -6.039 19.641 -17.547 1 86.44 99 GLU A O 1
ATOM 841 N N . ILE A 1 100 ? -5.262 20.844 -15.867 1 90.81 100 ILE A N 1
ATOM 842 C CA . ILE A 1 100 ? -5.102 19.672 -15.016 1 90.81 100 ILE A CA 1
ATOM 843 C C . ILE A 1 100 ? -6.465 19.203 -14.508 1 90.81 100 ILE A C 1
ATOM 845 O O . ILE A 1 100 ? -7.266 20.016 -14.031 1 90.81 100 ILE A O 1
ATOM 849 N N . THR A 1 101 ? -6.715 17.984 -14.727 1 94.44 101 THR A N 1
ATOM 850 C CA . THR A 1 101 ? -7.898 17.359 -14.148 1 94.44 101 THR A CA 1
ATOM 851 C C . THR A 1 101 ? -7.508 16.391 -13.031 1 94.44 101 THR A C 1
ATOM 853 O O . THR A 1 101 ? -6.461 15.742 -13.102 1 94.44 101 THR A O 1
ATOM 856 N N . TYR A 1 102 ? -8.281 16.422 -12.008 1 96 102 TYR A N 1
ATOM 857 C CA . TYR A 1 102 ? -8.016 15.523 -10.883 1 96 102 TYR A CA 1
ATOM 858 C C . TYR A 1 102 ? -9.312 15.023 -10.273 1 96 102 TYR A C 1
ATOM 860 O O . TYR A 1 102 ? -10.359 15.656 -10.422 1 96 102 TYR A O 1
ATOM 868 N N . ASN A 1 103 ? -9.328 13.883 -9.703 1 96.56 103 ASN A N 1
ATOM 869 C CA . ASN A 1 103 ? -10.469 13.328 -8.984 1 96.56 103 ASN A CA 1
ATOM 870 C C . ASN A 1 103 ? -10.219 13.281 -7.484 1 96.56 103 ASN A C 1
ATOM 872 O O . ASN A 1 103 ? -9.203 13.789 -7.004 1 96.56 103 ASN A O 1
ATOM 876 N N . TYR A 1 104 ? -11.148 12.773 -6.758 1 96.88 104 TYR A N 1
ATOM 877 C CA . TYR A 1 104 ? -11.047 12.789 -5.301 1 96.88 104 TYR A CA 1
ATOM 878 C C . TYR A 1 104 ? -9.867 11.953 -4.828 1 96.88 104 TYR A C 1
ATOM 880 O O . TYR A 1 104 ? -9.211 12.289 -3.838 1 96.88 104 TYR A O 1
ATOM 888 N N . TYR A 1 105 ? -9.539 10.906 -5.551 1 97.19 105 TYR A N 1
ATOM 889 C CA . TYR A 1 105 ? -8.414 10.055 -5.184 1 97.19 105 TYR A CA 1
ATOM 890 C C . TYR A 1 105 ? -7.09 10.75 -5.465 1 97.19 105 TYR A C 1
ATOM 892 O O . TYR A 1 105 ? -6.125 10.594 -4.711 1 97.19 105 TYR A O 1
ATOM 900 N N . ASP A 1 106 ? -7.098 11.469 -6.5 1 97.69 106 ASP A N 1
ATOM 901 C CA . ASP A 1 106 ? -5.93 12.297 -6.766 1 97.69 106 ASP A CA 1
ATOM 902 C C . ASP A 1 106 ? -5.688 13.281 -5.621 1 97.69 106 ASP A C 1
ATOM 904 O O . ASP A 1 106 ? -4.543 13.508 -5.223 1 97.69 106 ASP A O 1
ATOM 908 N N . TYR A 1 107 ? -6.812 13.875 -5.195 1 97.94 107 TYR A N 1
ATOM 909 C CA . TYR A 1 107 ? -6.742 14.797 -4.066 1 97.94 107 TYR A CA 1
ATOM 910 C C . TYR A 1 107 ? -6.152 14.109 -2.84 1 97.94 107 TYR A C 1
ATOM 912 O O . TYR A 1 107 ? -5.238 14.633 -2.203 1 97.94 107 TYR A O 1
ATOM 920 N N . ILE A 1 108 ? -6.617 12.914 -2.561 1 97.94 108 ILE A N 1
ATOM 921 C CA . ILE A 1 108 ? -6.105 12.172 -1.413 1 97.94 108 ILE A CA 1
ATOM 922 C C . ILE A 1 108 ? -4.629 11.852 -1.621 1 97.94 108 ILE A C 1
ATOM 924 O O . ILE A 1 108 ? -3.807 12.078 -0.729 1 97.94 108 ILE A O 1
ATOM 928 N N . ASP A 1 109 ? -4.297 11.367 -2.779 1 97.88 109 ASP A N 1
ATOM 929 C CA . ASP A 1 109 ? -2.912 11.023 -3.09 1 97.88 109 ASP A CA 1
ATOM 930 C C . ASP A 1 109 ? -2.004 12.25 -2.998 1 97.88 109 ASP A C 1
ATOM 932 O O . ASP A 1 109 ? -0.829 12.133 -2.646 1 97.88 109 ASP A O 1
ATOM 936 N N . ALA A 1 110 ? -2.562 13.352 -3.322 1 98.44 110 ALA A N 1
ATOM 937 C CA . ALA A 1 110 ? -1.779 14.578 -3.273 1 98.44 110 ALA A CA 1
ATOM 938 C C . ALA A 1 110 ? -1.245 14.836 -1.865 1 98.44 110 ALA A C 1
ATOM 940 O O . ALA A 1 110 ? -0.106 15.273 -1.697 1 98.44 110 ALA A O 1
ATOM 941 N N . TRP A 1 111 ? -2.01 14.516 -0.897 1 98.25 111 TRP A N 1
ATOM 942 C CA . TRP A 1 111 ? -1.604 14.719 0.49 1 98.25 111 TRP A CA 1
ATOM 943 C C . TRP A 1 111 ? -0.413 13.844 0.844 1 98.25 111 TRP A C 1
ATOM 945 O O . TRP A 1 111 ? 0.404 14.203 1.694 1 98.25 111 TRP A O 1
ATOM 955 N N . PHE A 1 112 ? -0.323 12.742 0.202 1 97.56 112 PHE A N 1
ATOM 956 C CA . PHE A 1 112 ? 0.78 11.828 0.479 1 97.56 112 PHE A CA 1
ATOM 957 C C . PHE A 1 112 ? 1.978 12.141 -0.41 1 97.56 112 PHE A C 1
ATOM 959 O O . PHE A 1 112 ? 3.117 12.156 0.059 1 97.56 112 PHE A O 1
ATOM 966 N N . ARG A 1 113 ? 1.685 12.445 -1.603 1 97.69 113 ARG A N 1
ATOM 967 C CA . ARG A 1 113 ? 2.738 12.547 -2.607 1 97.69 113 ARG A CA 1
ATOM 968 C C . ARG A 1 113 ? 3.486 13.867 -2.484 1 97.69 113 ARG A C 1
ATOM 970 O O . ARG A 1 113 ? 4.695 13.93 -2.721 1 97.69 113 ARG A O 1
ATOM 977 N N . PHE A 1 114 ? 2.832 14.93 -2.162 1 96.94 114 PHE A N 1
ATOM 978 C CA . PHE A 1 114 ? 3.512 16.219 -2.068 1 96.94 114 PHE A CA 1
ATOM 979 C C . PHE A 1 114 ? 4.602 16.172 -1.002 1 96.94 114 PHE A C 1
ATOM 981 O O . PHE A 1 114 ? 5.605 16.875 -1.108 1 96.94 114 PHE A O 1
ATOM 988 N N . MET A 1 115 ? 4.438 15.297 -0.042 1 95.56 115 MET A N 1
ATOM 989 C CA . MET A 1 115 ? 5.375 15.141 1.064 1 95.56 115 MET A CA 1
ATOM 990 C C . MET A 1 115 ? 6.707 14.586 0.575 1 95.56 115 MET A C 1
ATOM 992 O O . MET A 1 115 ? 7.707 14.633 1.291 1 95.56 115 MET A O 1
ATOM 996 N N . LEU A 1 116 ? 6.711 14.086 -0.614 1 97.06 116 LEU A N 1
ATOM 997 C CA . LEU A 1 116 ? 7.867 13.312 -1.05 1 97.06 116 LEU A CA 1
ATOM 998 C C . LEU A 1 116 ? 8.883 14.203 -1.752 1 97.06 116 LEU A C 1
ATOM 1000 O O . LEU A 1 116 ? 9.812 13.711 -2.393 1 97.06 116 LEU A O 1
ATOM 1004 N N . PHE A 1 117 ? 8.695 15.461 -1.576 1 95.94 117 PHE A N 1
ATOM 1005 C CA . PHE A 1 117 ? 9.758 16.359 -1.994 1 95.94 117 PHE A CA 1
ATOM 1006 C C . PHE A 1 117 ? 11.039 16.078 -1.221 1 95.94 117 PHE A C 1
ATOM 1008 O O . PHE A 1 117 ? 11 15.828 -0.016 1 95.94 117 PHE A O 1
ATOM 1015 N N . GLN A 1 118 ? 12.133 16.156 -1.944 1 94.44 118 GLN A N 1
ATOM 1016 C CA . GLN A 1 118 ? 13.438 15.938 -1.326 1 94.44 118 GLN A CA 1
ATOM 1017 C C . GLN A 1 118 ? 14.539 16.688 -2.084 1 94.44 118 GLN A C 1
ATOM 1019 O O . GLN A 1 118 ? 14.469 16.812 -3.307 1 94.44 118 GLN A O 1
ATOM 1024 N N . THR A 1 119 ? 15.461 17.172 -1.381 1 91 119 THR A N 1
ATOM 1025 C CA . THR A 1 119 ? 16.641 17.75 -2.006 1 91 119 THR A CA 1
ATOM 1026 C C . THR A 1 119 ? 17.609 16.672 -2.445 1 91 119 THR A C 1
ATOM 1028 O O . THR A 1 119 ? 17.547 15.531 -1.957 1 91 119 THR A O 1
ATOM 1031 N N . PRO A 1 120 ? 18.484 16.953 -3.309 1 86.5 120 PRO A N 1
ATOM 1032 C CA . PRO A 1 120 ? 19.422 15.945 -3.814 1 86.5 120 PRO A CA 1
ATOM 1033 C C . PRO A 1 120 ? 20.266 15.328 -2.713 1 86.5 120 PRO A C 1
ATOM 1035 O O . PRO A 1 120 ? 20.656 14.156 -2.812 1 86.5 120 PRO A O 1
ATOM 1038 N N . ASP A 1 121 ? 20.562 16.047 -1.719 1 86.44 121 ASP A N 1
ATOM 1039 C CA . ASP A 1 121 ? 21.422 15.547 -0.651 1 86.44 121 ASP A CA 1
ATOM 1040 C C . ASP A 1 121 ? 20.594 14.859 0.436 1 86.44 121 ASP A C 1
ATOM 1042 O O . ASP A 1 121 ? 21.125 14.5 1.489 1 86.44 121 ASP A O 1
ATOM 1046 N N . MET A 1 122 ? 19.281 14.734 0.211 1 90.12 122 MET A N 1
ATOM 1047 C CA . MET A 1 122 ? 18.359 14.023 1.104 1 90.12 122 MET A CA 1
ATOM 1048 C C . MET A 1 122 ? 18.297 14.703 2.467 1 90.12 122 MET A C 1
ATOM 1050 O O . MET A 1 122 ? 18.203 14.039 3.496 1 90.12 122 MET A O 1
ATOM 1054 N N . SER A 1 123 ? 18.344 16.047 2.482 1 88.5 123 SER A N 1
ATOM 1055 C CA . SER A 1 123 ? 18.406 16.766 3.748 1 88.5 123 SER A CA 1
ATOM 1056 C C . SER A 1 123 ? 17.141 17.594 3.973 1 88.5 123 SER A C 1
ATOM 1058 O O . SER A 1 123 ? 17.016 18.281 4.984 1 88.5 123 SER A O 1
ATOM 1060 N N . HIS A 1 124 ? 16.219 17.469 3.1 1 92.62 124 HIS A N 1
ATOM 1061 C CA . HIS A 1 124 ? 15.008 18.281 3.158 1 92.62 124 HIS A CA 1
ATOM 1062 C C . HIS A 1 124 ? 14.18 17.953 4.391 1 92.62 124 HIS A C 1
ATOM 1064 O O . HIS A 1 124 ? 14.117 16.797 4.805 1 92.62 124 HIS A O 1
ATOM 1070 N N . SER A 1 125 ? 13.523 18.969 4.914 1 92.94 125 SER A N 1
ATOM 1071 C CA . SER A 1 125 ? 12.547 18.766 5.98 1 92.94 125 SER A CA 1
ATOM 1072 C C . SER A 1 125 ? 11.305 19.609 5.762 1 92.94 125 SER A C 1
ATOM 1074 O O . SER A 1 125 ? 11.336 20.578 4.988 1 92.94 125 SER A O 1
ATOM 1076 N N . TRP A 1 126 ? 10.258 19.156 6.305 1 95.19 126 TRP A N 1
ATOM 1077 C CA . TRP A 1 126 ? 9.008 19.906 6.328 1 95.19 126 TRP A CA 1
ATOM 1078 C C . TRP A 1 126 ? 8.75 20.5 7.711 1 95.19 126 TRP A C 1
ATOM 1080 O O . TRP A 1 126 ? 8.992 19.844 8.727 1 95.19 126 TRP A O 1
ATOM 1090 N N . PHE A 1 127 ? 8.383 21.719 7.719 1 93.69 127 PHE A N 1
ATOM 1091 C CA . PHE A 1 127 ? 7.801 22.359 8.891 1 93.69 127 PHE A CA 1
ATOM 1092 C C . PHE A 1 127 ? 6.289 22.453 8.766 1 93.69 127 PHE A C 1
ATOM 1094 O O . PHE A 1 127 ? 5.777 23.281 7.996 1 93.69 127 PHE A O 1
ATOM 1101 N N . PHE A 1 128 ? 5.59 21.625 9.57 1 93.88 128 PHE A N 1
ATOM 1102 C CA . PHE A 1 128 ? 4.16 21.422 9.344 1 93.88 128 PHE A CA 1
ATOM 1103 C C . PHE A 1 128 ? 3.344 22.047 10.469 1 93.88 128 PHE A C 1
ATOM 1105 O O . PHE A 1 128 ? 3.766 22.047 11.625 1 93.88 128 PHE A O 1
ATOM 1112 N N . ASN A 1 129 ? 2.223 22.578 10.141 1 91.88 129 ASN A N 1
ATOM 1113 C CA . ASN A 1 129 ? 1.268 23.062 11.133 1 91.88 129 ASN A CA 1
ATOM 1114 C C . ASN A 1 129 ? -0.135 23.188 10.547 1 91.88 129 ASN A C 1
ATOM 1116 O O . ASN A 1 129 ? -0.298 23.266 9.328 1 91.88 129 ASN A O 1
ATOM 1120 N N . PHE A 1 130 ? -1.108 23.125 11.43 1 95.06 130 PHE A N 1
ATOM 1121 C CA . PHE A 1 130 ? -2.439 23.578 11.031 1 95.06 130 PHE A CA 1
ATOM 1122 C C . PHE A 1 130 ? -2.508 25.094 10.984 1 95.06 130 PHE A C 1
ATOM 1124 O O . PHE A 1 130 ? -1.952 25.781 11.844 1 95.06 130 PHE A O 1
ATOM 1131 N N . ASP A 1 131 ? -3.154 25.5 10.008 1 93.44 131 ASP A N 1
ATOM 1132 C CA . ASP A 1 131 ? -3.371 26.938 9.922 1 93.44 131 ASP A CA 1
ATOM 1133 C C . ASP A 1 131 ? -4.191 27.438 11.109 1 93.44 131 ASP A C 1
ATOM 1135 O O . ASP A 1 131 ? -5.07 26.734 11.602 1 93.44 131 ASP A O 1
ATOM 1139 N N . LYS A 1 132 ? -3.992 28.641 11.461 1 88 132 LYS A N 1
ATOM 1140 C CA . LYS A 1 132 ? -4.668 29.234 12.602 1 88 132 LYS A CA 1
ATOM 1141 C C . LYS A 1 132 ? -6.184 29.25 12.398 1 88 132 LYS A C 1
ATOM 1143 O O . LYS A 1 132 ? -6.941 29.125 13.359 1 88 132 LYS A O 1
ATOM 1148 N N . ASN A 1 133 ? -6.59 29.344 11.141 1 89.06 133 ASN A N 1
ATOM 1149 C CA . ASN A 1 133 ? -8.008 29.453 10.836 1 89.06 133 ASN A CA 1
ATOM 1150 C C . ASN A 1 133 ? -8.586 28.109 10.367 1 89.06 133 ASN A C 1
ATOM 1152 O O . ASN A 1 133 ? -9.672 28.062 9.797 1 89.06 133 ASN A O 1
ATOM 1156 N N . PHE A 1 134 ? -7.734 27.141 10.586 1 92.94 134 PHE A N 1
ATOM 1157 C CA . PHE A 1 134 ? -8.219 25.828 10.172 1 92.94 134 PHE A CA 1
ATOM 1158 C C . PHE A 1 134 ? -9.539 25.5 10.852 1 92.94 134 PHE A C 1
ATOM 1160 O O . PHE A 1 134 ? -9.648 25.578 12.078 1 92.94 134 PHE A O 1
ATOM 1167 N N . ARG A 1 135 ? -10.5 25.297 9.984 1 80.5 135 ARG A N 1
ATOM 1168 C CA . ARG A 1 135 ? -11.812 24.844 10.445 1 80.5 135 ARG A CA 1
ATOM 1169 C C . ARG A 1 135 ? -12.383 23.781 9.516 1 80.5 135 ARG A C 1
ATOM 1171 O O . ARG A 1 135 ? -11.922 23.625 8.383 1 80.5 135 ARG A O 1
ATOM 1178 N N . GLY A 1 136 ? -13.172 22.922 10.141 1 82.5 136 GLY A N 1
ATOM 1179 C CA . GLY A 1 136 ? -13.875 21.984 9.281 1 82.5 136 GLY A CA 1
ATOM 1180 C C . GLY A 1 136 ? -13.695 20.531 9.695 1 82.5 136 GLY A C 1
ATOM 1181 O O . GLY A 1 136 ? -12.953 20.25 10.633 1 82.5 136 GLY A O 1
ATOM 1182 N N . LYS A 1 137 ? -14.312 19.766 8.844 1 90.06 137 LYS A N 1
ATOM 1183 C CA . LYS A 1 137 ? -14.328 18.328 9.102 1 90.06 137 LYS A CA 1
ATOM 1184 C C . LYS A 1 137 ? -13.094 17.656 8.516 1 90.06 137 LYS A C 1
ATOM 1186 O O . LYS A 1 137 ? -12.664 17.984 7.41 1 90.06 137 LYS A O 1
ATOM 1191 N N . ILE A 1 138 ? -12.562 16.766 9.312 1 95.06 138 ILE A N 1
ATOM 1192 C CA . ILE A 1 138 ? -11.43 15.969 8.859 1 95.06 138 ILE A CA 1
ATOM 1193 C C . ILE A 1 138 ? -11.93 14.633 8.305 1 95.06 138 ILE A C 1
ATOM 1195 O O . ILE A 1 138 ? -12.688 13.922 8.969 1 95.06 138 ILE A O 1
ATOM 1199 N N . PRO A 1 139 ? -11.562 14.359 7.113 1 96.62 139 PRO A N 1
ATOM 1200 C CA . PRO A 1 139 ? -11.969 13.062 6.57 1 96.62 139 PRO A CA 1
ATOM 1201 C C . PRO A 1 139 ? -11.242 11.891 7.219 1 96.62 139 PRO A C 1
ATOM 1203 O O . PRO A 1 139 ? -10.117 12.055 7.699 1 96.62 139 PRO A O 1
ATOM 1206 N N . LEU A 1 140 ? -11.766 10.742 7.141 1 95.94 140 LEU A N 1
ATOM 1207 C CA . LEU A 1 140 ? -11.234 9.594 7.863 1 95.94 140 LEU A CA 1
ATOM 1208 C C . LEU A 1 140 ? -9.922 9.125 7.246 1 95.94 140 LEU A C 1
ATOM 1210 O O . LEU A 1 140 ? -9.062 8.578 7.941 1 95.94 140 LEU A O 1
ATOM 1214 N N . TRP A 1 141 ? -9.797 9.289 5.957 1 95.81 141 TRP A N 1
ATOM 1215 C CA . TRP A 1 141 ? -8.547 8.875 5.328 1 95.81 141 TRP A CA 1
ATOM 1216 C C . TRP A 1 141 ? -7.359 9.602 5.938 1 95.81 141 TRP A C 1
ATOM 1218 O O . TRP A 1 141 ? -6.219 9.148 5.828 1 95.81 141 TRP A O 1
ATOM 1228 N N . PHE A 1 142 ? -7.609 10.719 6.574 1 96.94 142 PHE A N 1
ATOM 1229 C CA . PHE A 1 142 ? -6.551 11.516 7.176 1 96.94 142 PHE A CA 1
ATOM 1230 C C . PHE A 1 142 ? -5.906 10.773 8.344 1 96.94 142 PHE A C 1
ATOM 1232 O O . PHE A 1 142 ? -4.785 11.086 8.742 1 96.94 142 PHE A O 1
ATOM 1239 N N . ASN A 1 143 ? -6.605 9.82 8.906 1 94.44 143 ASN A N 1
ATOM 1240 C CA . ASN A 1 143 ? -6.012 8.984 9.945 1 94.44 143 ASN A CA 1
ATOM 1241 C C . ASN A 1 143 ? -4.742 8.297 9.445 1 94.44 143 ASN A C 1
ATOM 1243 O O . ASN A 1 143 ? -3.744 8.234 10.172 1 94.44 143 ASN A O 1
ATOM 1247 N N . LYS A 1 144 ? -4.809 7.848 8.242 1 93.88 144 LYS A N 1
ATOM 1248 C CA . LYS A 1 144 ? -3.631 7.207 7.664 1 93.88 144 LYS A CA 1
ATOM 1249 C C . LYS A 1 144 ? -2.494 8.211 7.48 1 93.88 144 LYS A C 1
ATOM 1251 O O . LYS A 1 144 ? -1.342 7.914 7.809 1 93.88 144 LYS A O 1
ATOM 1256 N N . TRP A 1 145 ? -2.844 9.289 6.977 1 96.38 145 TRP A N 1
ATOM 1257 C CA . TRP A 1 145 ? -1.851 10.344 6.789 1 96.38 145 TRP A CA 1
ATOM 1258 C C . TRP A 1 145 ? -1.208 10.727 8.117 1 96.38 145 TRP A C 1
ATOM 1260 O O . TRP A 1 145 ? 0.016 10.844 8.211 1 96.38 145 TRP A O 1
ATOM 1270 N N . TRP A 1 146 ? -2.029 10.906 9.094 1 95.75 146 TRP A N 1
ATOM 1271 C CA . TRP A 1 146 ? -1.55 11.328 10.406 1 95.75 146 TRP A CA 1
ATOM 1272 C C . TRP A 1 146 ? -0.612 10.289 11.008 1 95.75 146 TRP A C 1
ATOM 1274 O O . TRP A 1 146 ? 0.393 10.633 11.633 1 95.75 146 TRP A O 1
ATOM 1284 N N . HIS A 1 147 ? -0.941 9.117 10.766 1 92 147 HIS A N 1
ATOM 1285 C CA . HIS A 1 147 ? -0.11 8.039 11.289 1 92 147 HIS A CA 1
ATOM 1286 C C . HIS A 1 147 ? 1.293 8.086 10.688 1 92 147 HIS A C 1
ATOM 1288 O O . HIS A 1 147 ? 2.273 7.793 11.375 1 92 147 HIS A O 1
ATOM 1294 N N . GLN A 1 148 ? 1.35 8.5 9.57 1 92.69 148 GLN A N 1
ATOM 1295 C CA . GLN A 1 148 ? 2.623 8.492 8.859 1 92.69 148 GLN A CA 1
ATOM 1296 C C . GLN A 1 148 ? 3.4 9.781 9.102 1 92.69 148 GLN A C 1
ATOM 1298 O O . GLN A 1 148 ? 4.633 9.766 9.156 1 92.69 148 GLN A O 1
ATOM 1303 N N . PHE A 1 149 ? 2.639 10.867 9.281 1 94.88 149 PHE A N 1
ATOM 1304 C CA . PHE A 1 149 ? 3.324 12.148 9.164 1 94.88 149 PHE A CA 1
ATOM 1305 C C . PHE A 1 149 ? 3 13.047 10.359 1 94.88 149 PHE A C 1
ATOM 1307 O O . PHE A 1 149 ? 3.633 14.086 10.547 1 94.88 149 PHE A O 1
ATOM 1314 N N . GLY A 1 150 ? 2.023 12.648 11.125 1 94.12 150 GLY A N 1
ATOM 1315 C CA . GLY A 1 150 ? 1.511 13.539 12.156 1 94.12 150 GLY A CA 1
ATOM 1316 C C . GLY A 1 150 ? 2.307 13.484 13.445 1 94.12 150 GLY A C 1
ATOM 1317 O O . GLY A 1 150 ? 3.207 12.648 13.586 1 94.12 150 GLY A O 1
ATOM 1318 N N . LEU A 1 151 ? 1.894 14.359 14.305 1 90.31 151 LEU A N 1
ATOM 1319 C CA . LEU A 1 151 ? 2.496 14.445 15.633 1 90.31 151 LEU A CA 1
ATOM 1320 C C . LEU A 1 151 ? 2.17 13.203 16.453 1 90.31 151 LEU A C 1
ATOM 1322 O O . LEU A 1 151 ? 1.064 12.664 16.359 1 90.31 151 LEU A O 1
ATOM 1326 N N . ILE A 1 152 ? 3.18 12.836 17.203 1 84.75 152 ILE A N 1
ATOM 1327 C CA . ILE A 1 152 ? 2.969 11.734 18.141 1 84.75 152 ILE A CA 1
ATOM 1328 C C . ILE A 1 152 ? 3.293 12.188 19.562 1 84.75 152 ILE A C 1
ATOM 1330 O O . ILE A 1 152 ? 4.234 12.961 19.766 1 84.75 152 ILE A O 1
ATOM 1334 N N . PRO A 1 153 ? 2.551 11.703 20.484 1 80.56 153 PRO A N 1
ATOM 1335 C CA . PRO A 1 153 ? 2.691 12.203 21.859 1 80.56 153 PRO A CA 1
ATOM 1336 C C . PRO A 1 153 ? 4.098 12 22.422 1 80.56 153 PRO A C 1
ATOM 1338 O O . PRO A 1 153 ? 4.586 12.828 23.188 1 80.56 153 PRO A O 1
ATOM 1341 N N . HIS A 1 154 ? 4.738 11.023 22.031 1 82.62 154 HIS A N 1
ATOM 1342 C CA . HIS A 1 154 ? 6.012 10.648 22.625 1 82.62 154 HIS A CA 1
ATOM 1343 C C . HIS A 1 154 ? 7.094 11.672 22.328 1 82.62 154 HIS A C 1
ATOM 1345 O O . HIS A 1 154 ? 8.133 11.711 22.984 1 82.62 154 HIS A O 1
ATOM 1351 N N . ILE A 1 155 ? 6.816 12.508 21.359 1 84.19 155 ILE A N 1
ATOM 1352 C CA . ILE A 1 155 ? 7.859 13.461 20.984 1 84.19 155 ILE A CA 1
ATOM 1353 C C . ILE A 1 155 ? 7.668 14.766 21.75 1 84.19 155 ILE A C 1
ATOM 1355 O O . ILE A 1 155 ? 8.523 15.656 21.703 1 84.19 155 ILE A O 1
ATOM 1359 N N . PHE A 1 156 ? 6.621 14.859 22.484 1 86 156 PHE A N 1
ATOM 1360 C CA . PHE A 1 156 ? 6.371 16.062 23.266 1 86 156 PHE A CA 1
ATOM 1361 C C . PHE A 1 156 ? 7.348 16.172 24.438 1 86 156 PHE A C 1
ATOM 1363 O O . PHE A 1 156 ? 7.715 15.156 25.031 1 86 156 PHE A O 1
ATOM 1370 N N . PRO A 1 157 ? 7.688 17.422 24.734 1 87.44 157 PRO A N 1
ATOM 1371 C CA . PRO A 1 157 ? 8.406 17.578 26 1 87.44 157 PRO A CA 1
ATOM 1372 C C . PRO A 1 157 ? 7.605 17.078 27.188 1 87.44 157 PRO A C 1
ATOM 1374 O O . PRO A 1 157 ? 6.375 17.016 27.141 1 87.44 157 PRO A O 1
ATOM 1377 N N . GLU A 1 158 ? 8.25 16.766 28.25 1 86.25 158 GLU A N 1
ATOM 1378 C CA . GLU A 1 158 ? 7.652 16.109 29.406 1 86.25 158 GLU A CA 1
ATOM 1379 C C . GLU A 1 158 ? 6.492 16.938 29.969 1 86.25 158 GLU A C 1
ATOM 1381 O O . GLU A 1 158 ? 5.434 16.391 30.281 1 86.25 158 GLU A O 1
ATOM 1386 N N . GLU A 1 159 ? 6.73 18.172 30.094 1 84.75 159 GLU A N 1
ATOM 1387 C CA . GLU A 1 159 ? 5.695 19.047 30.641 1 84.75 159 GLU A CA 1
ATOM 1388 C C . GLU A 1 159 ? 4.441 19.031 29.766 1 84.75 159 GLU A C 1
ATOM 1390 O O . GLU A 1 159 ? 3.322 19.016 30.297 1 84.75 159 GLU A O 1
ATOM 1395 N N . LEU A 1 160 ? 4.664 19 28.578 1 87.5 160 LEU A N 1
ATOM 1396 C CA . LEU A 1 160 ? 3.541 18.984 27.641 1 87.5 160 LEU A CA 1
ATOM 1397 C C . LEU A 1 160 ? 2.871 17.625 27.609 1 87.5 160 LEU A C 1
ATOM 1399 O O . LEU A 1 160 ? 1.657 17.516 27.406 1 87.5 160 LEU A O 1
ATOM 1403 N N . GLN A 1 161 ? 3.645 16.578 27.734 1 87 161 GLN A N 1
ATOM 1404 C CA . GLN A 1 161 ? 3.072 15.234 27.812 1 87 161 GLN A CA 1
ATOM 1405 C C . GLN A 1 161 ? 2.08 15.117 28.969 1 87 161 GLN A C 1
ATOM 1407 O O . GLN A 1 161 ? 0.988 14.57 28.797 1 87 161 GLN A O 1
ATOM 1412 N N . ARG A 1 162 ? 2.461 15.703 30.016 1 83.25 162 ARG A N 1
ATOM 1413 C CA . ARG A 1 162 ? 1.598 15.68 31.203 1 83.25 162 ARG A CA 1
ATOM 1414 C C . ARG A 1 162 ? 0.33 16.5 30.969 1 83.25 162 ARG A C 1
ATOM 1416 O O . ARG A 1 162 ? -0.774 16.031 31.266 1 83.25 162 ARG A O 1
ATOM 1423 N N . ALA A 1 163 ? 0.512 17.609 30.453 1 84.44 163 ALA A N 1
ATOM 1424 C CA . ALA A 1 163 ? -0.628 18.484 30.172 1 84.44 163 ALA A CA 1
ATOM 1425 C C . ALA A 1 163 ? -1.56 17.844 29.141 1 84.44 163 ALA A C 1
ATOM 1427 O O . ALA A 1 163 ? -2.783 17.938 29.25 1 84.44 163 ALA A O 1
ATOM 1428 N N . SER A 1 164 ? -0.962 17.203 28.188 1 84.56 164 SER A N 1
ATOM 1429 C CA . SER A 1 164 ? -1.738 16.578 27.109 1 84.56 164 SER A CA 1
ATOM 1430 C C . SER A 1 164 ? -2.615 15.453 27.641 1 84.56 164 SER A C 1
ATOM 1432 O O . SER A 1 164 ? -3.699 15.203 27.109 1 84.56 164 SER A O 1
ATOM 1434 N N . LYS A 1 165 ? -2.186 14.789 28.625 1 83.31 165 LYS A N 1
ATOM 1435 C CA . LYS A 1 165 ? -2.99 13.734 29.234 1 83.31 165 LYS A CA 1
ATOM 1436 C C . LYS A 1 165 ? -4.277 14.297 29.828 1 83.31 165 LYS A C 1
ATOM 1438 O O . LYS A 1 165 ? -5.344 13.695 29.703 1 83.31 165 LYS A O 1
ATOM 1443 N N . SER A 1 166 ? -4.129 15.414 30.453 1 82.25 166 SER A N 1
ATOM 1444 C CA . SER A 1 166 ? -5.305 16.094 30.984 1 82.25 166 SER A CA 1
ATOM 1445 C C . SER A 1 166 ? -6.266 16.5 29.875 1 82.25 166 SER A C 1
ATOM 1447 O O . SER A 1 166 ? -7.484 16.375 30.031 1 82.25 166 SER A O 1
ATOM 1449 N N . PHE A 1 167 ? -5.746 16.984 28.906 1 86.5 167 PHE A N 1
ATOM 1450 C CA . PHE A 1 167 ? -6.539 17.344 27.734 1 86.5 167 PHE A CA 1
ATOM 1451 C C . PHE A 1 167 ? -7.312 16.141 27.203 1 86.5 167 PHE A C 1
ATOM 1453 O O . PHE A 1 167 ? -8.508 16.234 26.938 1 86.5 167 PHE A O 1
ATOM 1460 N N . ILE A 1 168 ? -6.59 15.086 27.047 1 84.38 168 ILE A N 1
ATOM 1461 C CA . ILE A 1 168 ? -7.184 13.859 26.516 1 84.38 168 ILE A CA 1
ATOM 1462 C C . ILE A 1 168 ? -8.344 13.422 27.406 1 84.38 168 ILE A C 1
ATOM 1464 O O . ILE A 1 168 ? -9.414 13.07 26.922 1 84.38 168 ILE A O 1
ATOM 1468 N N . GLN A 1 169 ? -8.156 13.461 28.594 1 82.88 169 GLN A N 1
ATOM 1469 C CA . GLN A 1 169 ? -9.188 13.055 29.547 1 82.88 169 GLN A CA 1
ATOM 1470 C C . GLN A 1 169 ? -10.398 13.977 29.469 1 82.88 169 GLN A C 1
ATOM 1472 O O . GLN A 1 169 ? -11.539 13.516 29.531 1 82.88 169 GLN A O 1
ATOM 1477 N N . ALA A 1 170 ? -10.148 15.148 29.297 1 82.94 170 ALA A N 1
ATOM 1478 C CA . ALA A 1 170 ? -11.219 16.141 29.266 1 82.94 170 ALA A CA 1
ATOM 1479 C C . ALA A 1 170 ? -12.047 16.016 28 1 82.94 170 ALA A C 1
ATOM 1481 O O . ALA A 1 170 ? -13.273 16.141 28.031 1 82.94 170 ALA A O 1
ATOM 1482 N N . ILE A 1 171 ? -11.414 15.734 26.953 1 85.81 171 ILE A N 1
ATOM 1483 C CA . ILE A 1 171 ? -12.117 15.812 25.688 1 85.81 171 ILE A CA 1
ATOM 1484 C C . ILE A 1 171 ? -12.766 14.469 25.359 1 85.81 171 ILE A C 1
ATOM 1486 O O . ILE A 1 171 ? -13.68 14.391 24.547 1 85.81 171 ILE A O 1
ATOM 1490 N N . SER A 1 172 ? -12.234 13.461 25.953 1 84.88 172 SER A N 1
ATOM 1491 C CA . SER A 1 172 ? -12.703 12.117 25.641 1 84.88 172 SER A CA 1
ATOM 1492 C C . SER A 1 172 ? -14.219 12.008 25.797 1 84.88 172 SER A C 1
ATOM 1494 O O . SER A 1 172 ? -14.891 11.359 25 1 84.88 172 SER A O 1
ATOM 1496 N N . SER A 1 173 ? -14.75 12.633 26.781 1 83.31 173 SER A N 1
ATOM 1497 C CA . SER A 1 173 ? -16.188 12.539 27.047 1 83.31 173 SER A CA 1
ATOM 1498 C C . SER A 1 173 ? -16.969 13.5 26.172 1 83.31 173 SER A C 1
ATOM 1500 O O . SER A 1 173 ? -18.188 13.367 26.031 1 83.31 173 SER A O 1
ATOM 1502 N N . LYS A 1 174 ? -16.297 14.352 25.531 1 86.75 174 LYS A N 1
ATOM 1503 C CA . LYS A 1 174 ? -16.969 15.391 24.766 1 86.75 174 LYS A CA 1
ATOM 1504 C C . LYS A 1 174 ? -16.984 15.062 23.281 1 86.75 174 LYS A C 1
ATOM 1506 O O . LYS A 1 174 ? -17.703 15.695 22.5 1 86.75 174 LYS A O 1
ATOM 1511 N N . LEU A 1 175 ? -16.188 14.188 22.922 1 89.44 175 LEU A N 1
ATOM 1512 C CA . LEU A 1 175 ? -16.078 13.836 21.5 1 89.44 175 LEU A CA 1
ATOM 1513 C C . LEU A 1 175 ? -17.312 13.07 21.031 1 89.44 175 LEU A C 1
ATOM 1515 O O . LEU A 1 175 ? -17.797 12.172 21.734 1 89.44 175 LEU A O 1
ATOM 1519 N N . ASP A 1 176 ? -17.828 13.469 19.938 1 89.31 176 ASP A N 1
ATOM 1520 C CA . ASP A 1 176 ? -18.922 12.695 19.359 1 89.31 176 ASP A CA 1
ATOM 1521 C C . ASP A 1 176 ? -18.391 11.43 18.688 1 89.31 176 ASP A C 1
ATOM 1523 O O . ASP A 1 176 ? -17.188 11.148 18.734 1 89.31 176 ASP A O 1
ATOM 1527 N N . ALA A 1 177 ? -19.266 10.703 18.125 1 87.62 177 ALA A N 1
ATOM 1528 C CA . ALA A 1 177 ? -18.938 9.391 17.578 1 87.62 177 ALA A CA 1
ATOM 1529 C C . ALA A 1 177 ? -17.938 9.516 16.422 1 87.62 177 ALA A C 1
ATOM 1531 O O . ALA A 1 177 ? -17.078 8.656 16.25 1 87.62 177 ALA A O 1
ATOM 1532 N N . TYR A 1 178 ? -18.109 10.547 15.719 1 90.06 178 TYR A N 1
ATOM 1533 C CA . TYR A 1 178 ? -17.234 10.742 14.578 1 90.06 178 TYR A CA 1
ATOM 1534 C C . TYR A 1 178 ? -15.852 11.219 15.023 1 90.06 178 TYR A C 1
ATOM 1536 O O . TYR A 1 178 ? -14.828 10.68 14.594 1 90.06 178 TYR A O 1
ATOM 1544 N N . GLU A 1 179 ? -15.844 12.141 15.922 1 90.94 179 GLU A N 1
ATOM 1545 C CA . GLU A 1 179 ? -14.594 12.711 16.406 1 90.94 179 GLU A CA 1
ATOM 1546 C C . GLU A 1 179 ? -13.766 11.672 17.156 1 90.94 179 GLU A C 1
ATOM 1548 O O . GLU A 1 179 ? -12.539 11.734 17.156 1 90.94 179 GLU A O 1
ATOM 1553 N N . SER A 1 180 ? -14.422 10.766 17.719 1 90.69 180 SER A N 1
ATOM 1554 C CA . SER A 1 180 ? -13.742 9.75 18.531 1 90.69 180 SER A CA 1
ATOM 1555 C C . SER A 1 180 ? -12.969 8.773 17.656 1 90.69 180 SER A C 1
ATOM 1557 O O . SER A 1 180 ? -12.164 7.984 18.156 1 90.69 180 SER A O 1
ATOM 1559 N N . LYS A 1 181 ? -13.148 8.914 16.391 1 91.44 181 LYS A N 1
ATOM 1560 C CA . LYS A 1 181 ? -12.469 8.016 15.461 1 91.44 181 LYS A CA 1
ATOM 1561 C C . LYS A 1 181 ? -11.047 8.492 15.18 1 91.44 181 LYS A C 1
ATOM 1563 O O . LYS A 1 181 ? -10.258 7.781 14.555 1 91.44 181 LYS A O 1
ATOM 1568 N N . PHE A 1 182 ? -10.758 9.641 15.641 1 93.62 182 PHE A N 1
ATOM 1569 C CA . PHE A 1 182 ? -9.453 10.227 15.383 1 93.62 182 PHE A CA 1
ATOM 1570 C C . PHE A 1 182 ? -8.586 10.18 16.641 1 93.62 182 PHE A C 1
ATOM 1572 O O . PHE A 1 182 ? -9.086 10.312 17.75 1 93.62 182 PHE A O 1
ATOM 1579 N N . PRO A 1 183 ? -7.277 9.984 16.406 1 91.25 183 PRO A N 1
ATOM 1580 C CA . PRO A 1 183 ? -6.375 10.078 17.547 1 91.25 183 PRO A CA 1
ATOM 1581 C C . PRO A 1 183 ? -6.457 11.422 18.266 1 91.25 183 PRO A C 1
ATOM 1583 O O . PRO A 1 183 ? -6.68 12.453 17.625 1 91.25 183 PRO A O 1
ATOM 1586 N N . TYR A 1 184 ? -6.152 11.398 19.484 1 89.62 184 TYR A N 1
ATOM 1587 C CA . TYR A 1 184 ? -6.285 12.594 20.297 1 89.62 184 TYR A CA 1
ATOM 1588 C C . TYR A 1 184 ? -5.312 13.68 19.844 1 89.62 184 TYR A C 1
ATOM 1590 O O . TYR A 1 184 ? -5.605 14.867 19.953 1 89.62 184 TYR A O 1
ATOM 1598 N N . CYS A 1 185 ? -4.207 13.227 19.312 1 92 185 CYS A N 1
ATOM 1599 C CA . CYS A 1 185 ? -3.193 14.188 18.906 1 92 185 CYS A CA 1
ATOM 1600 C C . CYS A 1 185 ? -3.705 15.078 17.781 1 92 185 CYS A C 1
ATOM 1602 O O . CYS A 1 185 ? -3.285 16.219 17.641 1 92 185 CYS A O 1
ATOM 1604 N N . ILE A 1 186 ? -4.617 14.547 17.031 1 93.88 186 ILE A N 1
ATOM 1605 C CA . ILE A 1 186 ? -5.207 15.359 15.977 1 93.88 186 ILE A CA 1
ATOM 1606 C C . ILE A 1 186 ? -6.055 16.469 16.594 1 93.88 186 ILE A C 1
ATOM 1608 O O . ILE A 1 186 ? -5.98 17.625 16.156 1 93.88 186 ILE A O 1
ATOM 1612 N N . HIS A 1 187 ? -6.805 16.109 17.547 1 91.75 187 HIS A N 1
ATOM 1613 C CA . HIS A 1 187 ? -7.629 17.109 18.234 1 91.75 187 HIS A CA 1
ATOM 1614 C C . HIS A 1 187 ? -6.766 18.156 18.938 1 91.75 187 HIS A C 1
ATOM 1616 O O . HIS A 1 187 ? -7.074 19.344 18.891 1 91.75 187 HIS A O 1
ATOM 1622 N N . PHE A 1 188 ? -5.742 17.641 19.547 1 90.88 188 PHE A N 1
ATOM 1623 C CA . PHE A 1 188 ? -4.785 18.531 20.188 1 90.88 188 PHE A CA 1
ATOM 1624 C C . PHE A 1 188 ? -4.172 19.5 19.188 1 90.88 188 PHE A C 1
ATOM 1626 O O . PHE A 1 188 ? -4.125 20.703 19.438 1 90.88 188 PHE A O 1
ATOM 1633 N N . SER A 1 189 ? -3.771 18.984 18.062 1 91.81 189 SER A N 1
ATOM 1634 C CA . SER A 1 189 ? -3.109 19.781 17.031 1 91.81 189 SER A CA 1
ATOM 1635 C C . SER A 1 189 ? -4.074 20.766 16.406 1 91.81 189 SER A C 1
ATOM 1637 O O . SER A 1 189 ? -3.674 21.875 16.031 1 91.81 189 SER A O 1
ATOM 1639 N N . LYS A 1 190 ? -5.227 20.375 16.281 1 90.44 190 LYS A N 1
ATOM 1640 C CA . LYS A 1 190 ? -6.238 21.266 15.719 1 90.44 190 LYS A CA 1
ATOM 1641 C C . LYS A 1 190 ? -6.508 22.453 16.656 1 90.44 190 LYS A C 1
ATOM 1643 O O . LYS A 1 190 ? -6.727 23.578 16.203 1 90.44 190 LYS A O 1
ATOM 1648 N N . ARG A 1 191 ? -6.508 22.156 17.844 1 88.69 191 ARG A N 1
ATOM 1649 C CA . ARG A 1 191 ? -6.875 23.156 18.844 1 88.69 191 ARG A CA 1
ATOM 1650 C C . ARG A 1 191 ? -5.723 24.125 19.094 1 88.69 191 ARG A C 1
ATOM 1652 O O . ARG A 1 191 ? -5.914 25.344 19.125 1 88.69 191 ARG A O 1
ATOM 1659 N N . PHE A 1 192 ? -4.52 23.578 19.281 1 88.94 192 PHE A N 1
ATOM 1660 C CA . PHE A 1 192 ? -3.418 24.391 19.781 1 88.94 192 PHE A CA 1
ATOM 1661 C C . PHE A 1 192 ? -2.436 24.719 18.656 1 88.94 192 PHE A C 1
ATOM 1663 O O . PHE A 1 192 ? -1.561 25.562 18.812 1 88.94 192 PHE A O 1
ATOM 1670 N N . LYS A 1 193 ? -2.465 24 17.562 1 89.88 193 LYS A N 1
ATOM 1671 C CA . LYS A 1 193 ? -1.758 24.25 16.312 1 89.88 193 LYS A CA 1
ATOM 1672 C C . LYS A 1 193 ? -0.248 24.281 16.531 1 89.88 193 LYS A C 1
ATOM 1674 O O . LYS A 1 193 ? 0.441 25.172 16.047 1 89.88 193 LYS A O 1
ATOM 1679 N N . PRO A 1 194 ? 0.227 23.328 17.266 1 90.5 194 PRO A N 1
ATOM 1680 C CA . PRO A 1 194 ? 1.687 23.25 17.359 1 90.5 194 PRO A CA 1
ATOM 1681 C C . PRO A 1 194 ? 2.34 22.812 16.047 1 90.5 194 PRO A C 1
ATOM 1683 O O . PRO A 1 194 ? 1.817 21.922 15.359 1 90.5 194 PRO A O 1
ATOM 1686 N N . PRO A 1 195 ? 3.414 23.422 15.766 1 91.44 195 PRO A N 1
ATOM 1687 C CA . PRO A 1 195 ? 4.152 22.953 14.586 1 91.44 195 PRO A CA 1
ATOM 1688 C C . PRO A 1 195 ? 5.031 21.75 14.891 1 91.44 195 PRO A C 1
ATOM 1690 O O . PRO A 1 195 ? 5.348 21.484 16.062 1 91.44 195 PRO A O 1
ATOM 1693 N N . TRP A 1 196 ? 5.328 21 13.891 1 92.12 196 TRP A N 1
ATOM 1694 C CA . TRP A 1 196 ? 6.289 19.906 14.039 1 92.12 196 TRP A CA 1
ATOM 1695 C C . TRP A 1 196 ? 7.152 19.781 12.789 1 92.12 196 TRP A C 1
ATOM 1697 O O . TRP A 1 196 ? 6.828 20.344 11.734 1 92.12 196 TRP A O 1
ATOM 1707 N N . ILE A 1 197 ? 8.195 19.156 12.93 1 91.69 197 ILE A N 1
ATOM 1708 C CA . ILE A 1 197 ? 9.156 18.953 11.859 1 91.69 197 ILE A CA 1
ATOM 1709 C C . ILE A 1 197 ? 9.078 17.516 11.359 1 91.69 197 ILE A C 1
ATOM 1711 O O . ILE A 1 197 ? 8.977 16.578 12.156 1 91.69 197 ILE A O 1
ATOM 1715 N N . LEU A 1 198 ? 9.031 17.406 10.062 1 94.69 198 LEU A N 1
ATOM 1716 C CA . LEU A 1 198 ? 8.945 16.078 9.438 1 94.69 198 LEU A CA 1
ATOM 1717 C C . LEU A 1 198 ? 10.07 15.891 8.422 1 94.69 198 LEU A C 1
ATOM 1719 O O . LEU A 1 198 ? 10.352 16.797 7.625 1 94.69 198 LEU A O 1
ATOM 1723 N N . LYS A 1 199 ? 10.711 14.758 8.523 1 93.06 199 LYS A N 1
ATOM 1724 C CA . LYS A 1 199 ? 11.711 14.336 7.551 1 93.06 199 LYS A CA 1
ATOM 1725 C C . LYS A 1 199 ? 11.492 12.891 7.125 1 93.06 199 LYS A C 1
ATOM 1727 O O . LYS A 1 199 ? 10.906 12.102 7.871 1 93.06 199 LYS A O 1
ATOM 1732 N N . TRP A 1 200 ? 11.844 12.648 5.93 1 94.19 200 TRP A N 1
ATOM 1733 C CA . TRP A 1 200 ? 11.797 11.258 5.508 1 94.19 200 TRP A CA 1
ATOM 1734 C C . TRP A 1 200 ? 13.07 10.867 4.762 1 94.19 200 TRP A C 1
ATOM 1736 O O . TRP A 1 200 ? 13.773 11.734 4.227 1 94.19 200 TRP A O 1
ATOM 1746 N N . SER A 1 201 ? 13.438 9.594 4.785 1 93.75 201 SER A N 1
ATOM 1747 C CA . SER A 1 201 ? 14.609 9.055 4.105 1 93.75 201 SER A CA 1
ATOM 1748 C C . SER A 1 201 ? 14.422 7.586 3.754 1 93.75 201 SER A C 1
ATOM 1750 O O . SER A 1 201 ? 13.328 7.039 3.918 1 93.75 201 SER A O 1
ATOM 1752 N N . TYR A 1 202 ? 15.5 7.051 3.135 1 94.06 202 TYR A N 1
ATOM 1753 C CA . TYR A 1 202 ? 15.484 5.641 2.754 1 94.06 202 TYR A CA 1
ATOM 1754 C C . TYR A 1 202 ? 16.375 4.82 3.676 1 94.06 202 TYR A C 1
ATOM 1756 O O . TYR A 1 202 ? 17.359 5.332 4.227 1 94.06 202 TYR A O 1
ATOM 1764 N N . GLU A 1 203 ? 15.93 3.625 3.729 1 90.38 203 GLU A N 1
ATOM 1765 C CA . GLU A 1 203 ? 16.75 2.648 4.43 1 90.38 203 GLU A CA 1
ATOM 1766 C C . GLU A 1 203 ? 16.672 1.275 3.771 1 90.38 203 GLU A C 1
ATOM 1768 O O . GLU A 1 203 ? 15.602 0.877 3.293 1 90.38 203 GLU A O 1
ATOM 1773 N N . LYS A 1 204 ? 17.781 0.656 3.738 1 91 204 LYS A N 1
ATOM 1774 C CA . LYS A 1 204 ? 17.812 -0.721 3.254 1 91 204 LYS A CA 1
ATOM 1775 C C . LYS A 1 204 ? 17.797 -1.713 4.414 1 91 204 LYS A C 1
ATOM 1777 O O . LYS A 1 204 ? 18.656 -1.662 5.293 1 91 204 LYS A O 1
ATOM 1782 N N . ASN A 1 205 ? 16.844 -2.512 4.43 1 86.12 205 ASN A N 1
ATOM 1783 C CA . ASN A 1 205 ? 16.734 -3.609 5.383 1 86.12 205 ASN A CA 1
ATOM 1784 C C . ASN A 1 205 ? 16.672 -4.961 4.68 1 86.12 205 ASN A C 1
ATOM 1786 O O . ASN A 1 205 ? 15.609 -5.355 4.191 1 86.12 205 ASN A O 1
ATOM 1790 N N . GLY A 1 206 ? 17.844 -5.613 4.652 1 87.62 206 GLY A N 1
ATOM 1791 C CA . GLY A 1 206 ? 17.891 -6.816 3.838 1 87.62 206 GLY A CA 1
ATOM 1792 C C . GLY A 1 206 ? 17.688 -6.551 2.361 1 87.62 206 GLY A C 1
ATOM 1793 O O . GLY A 1 206 ? 18.391 -5.738 1.764 1 87.62 206 GLY A O 1
ATOM 1794 N N . ASP A 1 207 ? 16.625 -7.219 1.897 1 90.31 207 ASP A N 1
ATOM 1795 C CA . ASP A 1 207 ? 16.359 -7.094 0.467 1 90.31 207 ASP A CA 1
ATOM 1796 C C . ASP A 1 207 ? 15.195 -6.148 0.204 1 90.31 207 ASP A C 1
ATOM 1798 O O . ASP A 1 207 ? 14.594 -6.184 -0.87 1 90.31 207 ASP A O 1
ATOM 1802 N N . ILE A 1 208 ? 14.953 -5.352 1.182 1 92.38 208 ILE A N 1
ATOM 1803 C CA . ILE A 1 208 ? 13.812 -4.457 1.021 1 92.38 208 ILE A CA 1
ATOM 1804 C C . ILE A 1 208 ? 14.25 -3.012 1.235 1 92.38 208 ILE A C 1
ATOM 1806 O O . ILE A 1 208 ? 14.992 -2.713 2.178 1 92.38 208 ILE A O 1
ATOM 1810 N N . LEU A 1 209 ? 13.883 -2.201 0.34 1 93.94 209 LEU A N 1
ATOM 1811 C CA . LEU A 1 209 ? 14.039 -0.767 0.547 1 93.94 209 LEU A CA 1
ATOM 1812 C C . LEU A 1 209 ? 12.844 -0.189 1.298 1 93.94 209 LEU A C 1
ATOM 1814 O O . LEU A 1 209 ? 11.695 -0.476 0.956 1 93.94 209 LEU A O 1
ATOM 1818 N N . HIS A 1 210 ? 13.164 0.596 2.273 1 93.25 210 HIS A N 1
ATOM 1819 C CA . HIS A 1 210 ? 12.156 1.229 3.111 1 93.25 210 HIS A CA 1
ATOM 1820 C C . HIS A 1 210 ? 12.242 2.75 3.035 1 93.25 210 HIS A C 1
ATOM 1822 O O . HIS A 1 210 ? 13.305 3.295 2.707 1 93.25 210 HIS A O 1
ATOM 1828 N N . ARG A 1 211 ? 11.102 3.258 3.232 1 94.44 211 ARG A N 1
ATOM 1829 C CA . ARG A 1 211 ? 11.062 4.68 3.551 1 94.44 211 ARG A CA 1
ATOM 1830 C C . ARG A 1 211 ? 10.633 4.906 4.996 1 94.44 211 ARG A C 1
ATOM 1832 O O . ARG A 1 211 ? 9.75 4.211 5.504 1 94.44 211 ARG A O 1
ATOM 1839 N N . PHE A 1 212 ? 11.258 5.809 5.609 1 90 212 PHE A N 1
ATOM 1840 C CA . PHE A 1 212 ? 10.852 6.102 6.98 1 90 212 PHE A CA 1
ATOM 1841 C C . PHE A 1 212 ? 10.68 7.602 7.184 1 90 212 PHE A C 1
ATOM 1843 O O . PHE A 1 212 ? 11.312 8.406 6.488 1 90 212 PHE A O 1
ATOM 1850 N N . THR A 1 213 ? 9.781 7.898 8.039 1 90.75 213 THR A N 1
ATOM 1851 C CA . THR A 1 213 ? 9.531 9.281 8.414 1 90.75 213 THR A CA 1
ATOM 1852 C C . THR A 1 213 ? 9.938 9.539 9.859 1 90.75 213 THR A C 1
ATOM 1854 O O . THR A 1 213 ? 9.82 8.648 10.711 1 90.75 213 THR A O 1
ATOM 1857 N N . PHE A 1 214 ? 10.43 10.719 9.977 1 88.31 214 PHE A N 1
ATOM 1858 C CA . PHE A 1 214 ? 10.828 11.195 11.297 1 88.31 214 PHE A CA 1
ATOM 1859 C C . PHE A 1 214 ? 10.094 12.492 11.641 1 88.31 214 PHE A C 1
ATOM 1861 O O . PHE A 1 214 ? 10.086 13.438 10.852 1 88.31 214 PHE A O 1
ATOM 1868 N N . VAL A 1 215 ? 9.492 12.383 12.797 1 91 215 VAL A N 1
ATOM 1869 C CA . VAL A 1 215 ? 8.773 13.562 13.273 1 91 215 VAL A CA 1
ATOM 1870 C C . VAL A 1 215 ? 9.422 14.07 14.562 1 91 215 VAL A C 1
ATOM 1872 O O . VAL A 1 215 ? 9.758 13.289 15.445 1 91 215 VAL A O 1
ATOM 1875 N N . LYS A 1 216 ? 9.602 15.359 14.609 1 89.06 216 LYS A N 1
ATOM 1876 C CA . LYS A 1 216 ? 10.25 15.984 15.758 1 89.06 216 LYS A CA 1
ATOM 1877 C C . LYS A 1 216 ? 9.453 17.188 16.25 1 89.06 216 LYS A C 1
ATOM 1879 O O . LYS A 1 216 ? 8.898 17.938 15.438 1 89.06 216 LYS A O 1
ATOM 1884 N N . TRP A 1 217 ? 9.547 17.25 17.594 1 88.88 217 TRP A N 1
ATOM 1885 C CA . TRP A 1 217 ? 9 18.469 18.188 1 88.88 217 TRP A CA 1
ATOM 1886 C C . TRP A 1 217 ? 9.906 19.656 17.922 1 88.88 217 TRP A C 1
ATOM 1888 O O . TRP A 1 217 ? 11.133 19.547 17.984 1 88.88 217 TRP A O 1
ATOM 1898 N N . TRP A 1 218 ? 9.273 20.719 17.625 1 86 218 TRP A N 1
ATOM 1899 C CA . TRP A 1 218 ? 10.039 21.953 17.422 1 86 218 TRP A CA 1
ATOM 1900 C C . TRP A 1 218 ? 10.359 22.594 18.766 1 86 218 TRP A C 1
ATOM 1902 O O . TRP A 1 218 ? 9.531 23.312 19.344 1 86 218 TRP A O 1
ATOM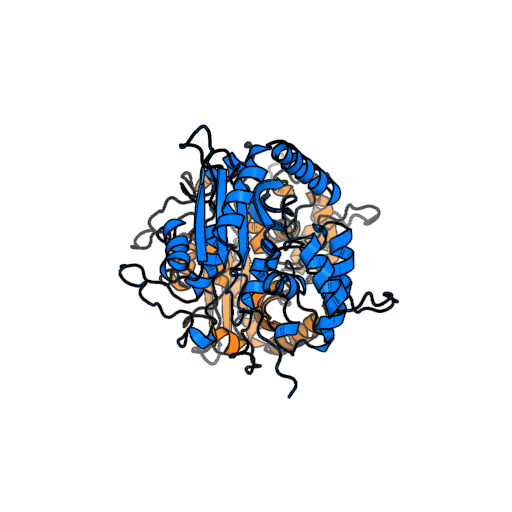 1912 N N . ASP A 1 219 ? 11.531 22.547 19.125 1 81.19 219 ASP A N 1
ATOM 1913 C CA . ASP A 1 219 ? 11.961 22.953 20.469 1 81.19 219 ASP A CA 1
ATOM 1914 C C . ASP A 1 219 ? 11.828 24.453 20.656 1 81.19 219 ASP A C 1
ATOM 1916 O O . ASP A 1 219 ? 11.727 24.938 21.781 1 81.19 219 ASP A O 1
ATOM 1920 N N . ARG A 1 220 ? 11.781 25.203 19.641 1 79.69 220 ARG A N 1
ATOM 1921 C CA . ARG A 1 220 ? 11.758 26.656 19.75 1 79.69 220 ARG A CA 1
ATOM 1922 C C . ARG A 1 220 ? 10.328 27.188 19.688 1 79.69 220 ARG A C 1
ATOM 1924 O O . ARG A 1 220 ? 10.117 28.375 19.484 1 79.69 220 ARG A O 1
ATOM 1931 N N . PHE A 1 221 ? 9.469 26.297 19.906 1 82.56 221 PHE A N 1
ATOM 1932 C CA . PHE A 1 221 ? 8.07 26.703 19.875 1 82.56 221 PHE A CA 1
ATOM 1933 C C . PHE A 1 221 ? 7.777 27.672 21.016 1 82.56 221 PHE A C 1
ATOM 1935 O O . PHE A 1 221 ? 7.828 27.297 22.188 1 82.56 221 PHE A O 1
ATOM 1942 N N . PRO A 1 222 ? 7.441 28.891 20.719 1 76.38 222 PRO A N 1
ATOM 1943 C CA . PRO A 1 222 ? 7.371 29.922 21.766 1 76.38 222 PRO A CA 1
ATOM 1944 C C . PRO A 1 222 ? 6.086 29.844 22.578 1 76.38 222 PRO A C 1
ATOM 1946 O O . PRO A 1 222 ? 6.031 30.375 23.688 1 76.38 222 PRO A O 1
ATOM 1949 N N . HIS A 1 223 ? 5.129 29.203 22.125 1 81 223 HIS A N 1
ATOM 1950 C CA . HIS A 1 223 ? 3.822 29.266 22.766 1 81 223 HIS A CA 1
ATOM 1951 C C . HIS A 1 223 ? 3.57 28.031 23.625 1 81 223 HIS A C 1
ATOM 1953 O O . HIS A 1 223 ? 2.434 27.766 24.031 1 81 223 HIS A O 1
ATOM 1959 N N . MET A 1 224 ? 4.617 27.359 23.875 1 84.44 224 MET A N 1
ATOM 1960 C CA . MET A 1 224 ? 4.438 26.109 24.625 1 84.44 224 MET A CA 1
ATOM 1961 C C . MET A 1 224 ? 3.928 26.406 26.031 1 84.44 224 MET A C 1
ATOM 1963 O O . MET A 1 224 ? 2.986 25.75 26.5 1 84.44 224 MET A O 1
ATOM 1967 N N . ALA A 1 225 ? 4.566 27.312 26.641 1 82.5 225 ALA A N 1
ATOM 1968 C CA . ALA A 1 225 ? 4.18 27.656 28 1 82.5 225 ALA A CA 1
ATOM 1969 C C . ALA A 1 225 ? 2.723 28.109 28.047 1 82.5 225 ALA A C 1
ATOM 1971 O O . ALA A 1 225 ? 1.975 27.719 28.953 1 82.5 225 ALA A O 1
ATOM 1972 N N . ASN A 1 226 ? 2.391 28.922 27.125 1 85.5 226 ASN A N 1
ATOM 1973 C CA . ASN A 1 226 ? 1.012 29.406 27.062 1 85.5 226 ASN A CA 1
ATOM 1974 C C . ASN A 1 226 ? 0.036 28.25 26.812 1 85.5 226 ASN A C 1
ATOM 1976 O O . ASN A 1 226 ? -1.056 28.234 27.391 1 85.5 226 ASN A O 1
ATOM 1980 N N . MET A 1 227 ? 0.426 27.391 26.016 1 86.31 227 MET A N 1
ATOM 1981 C CA . MET A 1 227 ? -0.385 26.219 25.734 1 86.31 227 MET A CA 1
ATOM 1982 C C . MET A 1 227 ? -0.623 25.391 27 1 86.31 227 MET A C 1
ATOM 1984 O O . MET A 1 227 ? -1.76 25.031 27.297 1 86.31 227 MET A O 1
ATOM 1988 N N . ILE A 1 228 ? 0.392 25.219 27.734 1 85.94 228 ILE A N 1
ATOM 1989 C CA . ILE A 1 228 ? 0.309 24.438 28.953 1 85.94 228 ILE A CA 1
ATOM 1990 C C . ILE A 1 228 ? -0.591 25.156 29.969 1 85.94 228 ILE A C 1
ATOM 1992 O O . ILE A 1 228 ? -1.431 24.516 30.609 1 85.94 228 ILE A O 1
ATOM 1996 N N . ASN A 1 229 ? -0.385 26.359 30.047 1 85.88 229 ASN A N 1
ATOM 1997 C CA . ASN A 1 229 ? -1.203 27.156 30.953 1 85.88 229 ASN A CA 1
ATOM 1998 C C . ASN A 1 229 ? -2.68 27.094 30.578 1 85.88 229 ASN A C 1
ATOM 2000 O O . ASN A 1 229 ? -3.541 26.969 31.453 1 85.88 229 ASN A O 1
ATOM 2004 N N . THR A 1 230 ? -2.961 27.234 29.359 1 86.69 230 THR A N 1
ATOM 2005 C CA . THR A 1 230 ? -4.332 27.172 28.875 1 86.69 230 THR A CA 1
ATOM 2006 C C . THR A 1 230 ? -4.957 25.812 29.188 1 86.69 230 THR A C 1
ATOM 2008 O O . THR A 1 230 ? -6.105 25.75 29.641 1 86.69 230 THR A O 1
ATOM 2011 N N . ILE A 1 231 ? -4.195 24.781 29 1 85.75 231 ILE A N 1
ATOM 2012 C CA . ILE A 1 231 ? -4.676 23.422 29.281 1 85.75 231 ILE A CA 1
ATOM 2013 C C . ILE A 1 231 ? -4.965 23.281 30.781 1 85.75 231 ILE A C 1
ATOM 2015 O O . ILE A 1 231 ? -6.004 22.734 31.156 1 85.75 231 ILE A O 1
ATOM 2019 N N . SER A 1 232 ? -4.082 23.781 31.562 1 82.69 232 SER A N 1
ATOM 2020 C CA . SER A 1 232 ? -4.238 23.688 33 1 82.69 232 SER A CA 1
ATOM 2021 C C . SER A 1 232 ? -5.461 24.469 33.5 1 82.69 232 SER A C 1
ATOM 2023 O O . SER A 1 232 ? -6.184 24.031 34.375 1 82.69 232 SER A O 1
ATOM 2025 N N . LYS A 1 233 ? -5.645 25.547 32.938 1 83.12 233 LYS A N 1
ATOM 2026 C CA . LYS A 1 233 ? -6.766 26.391 33.312 1 83.12 233 LYS A CA 1
ATOM 2027 C C . LYS A 1 233 ? -8.094 25.781 32.875 1 83.12 233 LYS A C 1
ATOM 2029 O O . LYS A 1 233 ? -9.07 25.797 33.625 1 83.12 233 LYS A O 1
ATOM 2034 N N . GLU A 1 234 ? -8.133 25.375 31.688 1 82.06 234 GLU A N 1
ATOM 2035 C CA . GLU A 1 234 ? -9.375 24.906 31.109 1 82.06 234 GLU A CA 1
ATOM 2036 C C . GLU A 1 234 ? -9.719 23.5 31.594 1 82.06 234 GLU A C 1
ATOM 2038 O O . GLU A 1 234 ? -10.891 23.141 31.703 1 82.06 234 GLU A O 1
ATOM 2043 N N . PHE A 1 235 ? -8.742 22.656 31.797 1 76.19 235 PHE A N 1
ATOM 2044 C CA . PHE A 1 235 ? -9.055 21.266 32.031 1 76.19 235 PHE A CA 1
ATOM 2045 C C . PHE A 1 235 ? -8.555 20.828 33.406 1 76.19 235 PHE A C 1
ATOM 2047 O O . PHE A 1 235 ? -8.844 19.719 33.875 1 76.19 235 PHE A O 1
ATOM 2054 N N . GLY A 1 236 ? -8.297 21.641 34.344 1 61.19 236 GLY A N 1
ATOM 2055 C CA . GLY A 1 236 ? -7.91 21.438 35.719 1 61.19 236 GLY A CA 1
ATOM 2056 C C . GLY A 1 236 ? -6.844 20.359 35.906 1 61.19 236 GLY A C 1
ATOM 2057 O O . GLY A 1 236 ? -6.652 19.531 35.031 1 61.19 236 GLY A O 1
ATOM 2058 N N . GLN A 1 237 ? -5.75 20.547 36.625 1 53.81 237 GLN A N 1
ATOM 2059 C CA . GLN A 1 237 ? -4.793 19.531 37.031 1 53.81 237 GLN A CA 1
ATOM 2060 C C . GLN A 1 237 ? -5.504 18.297 37.562 1 53.81 237 GLN A C 1
ATOM 2062 O O . GLN A 1 237 ? -5.926 18.25 38.719 1 53.81 237 GLN A O 1
ATOM 2067 N N . THR A 1 238 ? -6.469 17.766 37 1 44.25 238 THR A N 1
ATOM 2068 C CA . THR A 1 238 ? -7.02 16.578 37.625 1 44.25 238 THR A CA 1
ATOM 2069 C C . THR A 1 238 ? -5.91 15.594 38 1 44.25 238 THR A C 1
ATOM 2071 O O . THR A 1 238 ? -5.051 15.281 37.156 1 44.25 238 THR A O 1
ATOM 2074 N N . THR A 1 239 ? -5.547 15.406 39.25 1 41.16 239 THR A N 1
ATOM 2075 C CA . THR A 1 239 ? -4.801 14.297 39.844 1 41.16 239 THR A CA 1
ATOM 2076 C C . THR A 1 239 ? -5.133 12.984 39.125 1 41.16 239 THR A C 1
ATOM 2078 O O . THR A 1 239 ? -6.273 12.523 39.156 1 41.16 239 THR A O 1
ATOM 2081 N N . LEU A 1 240 ? -4.535 12.664 38.062 1 39.62 240 LEU A N 1
ATOM 2082 C CA . LEU A 1 240 ? -4.633 11.469 37.25 1 39.62 240 LEU A CA 1
ATOM 2083 C C . LEU A 1 240 ? -4.625 10.211 38.094 1 39.62 240 LEU A C 1
ATOM 2085 O O . LEU A 1 240 ? -3.613 9.883 38.719 1 39.62 240 LEU A O 1
ATOM 2089 N N . ASN A 1 241 ? -5.586 9.906 38.969 1 34.25 241 ASN A N 1
ATOM 2090 C CA . ASN A 1 241 ? -5.75 8.469 39.156 1 34.25 241 ASN A CA 1
ATOM 2091 C C . ASN A 1 241 ? -5.762 7.734 37.812 1 34.25 241 ASN A C 1
ATOM 2093 O O . ASN A 1 241 ? -6.824 7.551 37.219 1 34.25 241 ASN A O 1
ATOM 2097 N N . LEU A 1 242 ? -4.898 7.902 37.031 1 35.56 242 LEU A N 1
ATOM 2098 C CA . LEU A 1 242 ? -4.598 7.324 35.719 1 35.56 242 LEU A CA 1
ATOM 2099 C C . LEU A 1 242 ? -4.805 5.816 35.75 1 35.56 242 LEU A C 1
ATOM 2101 O O . LEU A 1 242 ? -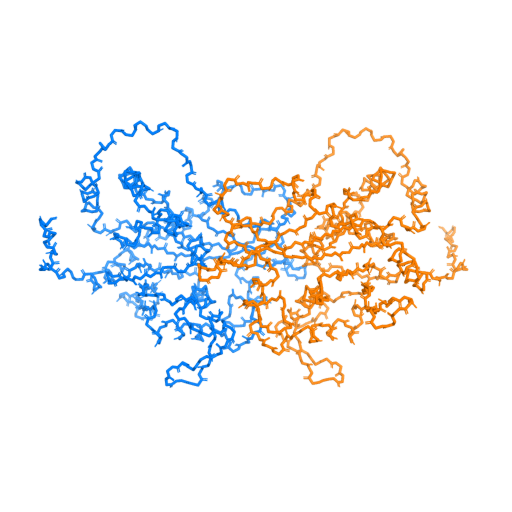3.838 5.051 35.719 1 35.56 242 LEU A O 1
ATOM 2105 N N . LYS A 1 243 ? -5.516 5.285 36.719 1 32.72 243 LYS A N 1
ATOM 2106 C CA . LYS A 1 243 ? -5.629 3.83 36.625 1 32.72 243 LYS A CA 1
ATOM 2107 C C . LYS A 1 243 ? -5.965 3.375 35.219 1 32.72 243 LYS A C 1
ATOM 2109 O O . LYS A 1 243 ? -5.27 2.525 34.656 1 32.72 243 LYS A O 1
ATOM 2114 N N . ASN A 1 244 ? -7.402 2.902 35 1 30.98 244 ASN A N 1
ATOM 2115 C CA . ASN A 1 244 ? -7.984 2.008 34 1 30.98 244 ASN A CA 1
ATOM 2116 C C . ASN A 1 244 ? -8.133 2.697 32.656 1 30.98 244 ASN A C 1
ATOM 2118 O O . ASN A 1 244 ? -9.25 2.869 32.156 1 30.98 244 ASN A O 1
ATOM 2122 N N . SER A 1 245 ? -7.551 3.711 32.438 1 31.48 245 SER A N 1
ATOM 2123 C CA . SER A 1 245 ? -7.875 4.414 31.188 1 31.48 245 SER A CA 1
ATOM 2124 C C . SER A 1 245 ? -7.688 3.512 29.969 1 31.48 245 SER A C 1
ATOM 2126 O O . SER A 1 245 ? -6.648 2.861 29.828 1 31.48 245 SER A O 1
ATOM 2128 N N . LYS A 1 246 ? -8.695 3.211 29.375 1 33.56 246 LYS A N 1
ATOM 2129 C CA . LYS A 1 246 ? -8.812 2.473 28.125 1 33.56 246 LYS A CA 1
ATOM 2130 C C . LYS A 1 246 ? -7.816 2.986 27.078 1 33.56 246 LYS A C 1
ATOM 2132 O O . LYS A 1 246 ? -7.77 4.184 26.797 1 33.56 246 LYS A O 1
ATOM 2137 N N . ASP A 1 247 ? -6.719 2.451 27.047 1 34.28 247 ASP A N 1
ATOM 2138 C CA . ASP A 1 247 ? -5.668 2.697 26.062 1 34.28 247 ASP A CA 1
ATOM 2139 C C . ASP A 1 247 ? -6.258 3.09 24.703 1 34.28 247 ASP A C 1
ATOM 2141 O O . ASP A 1 247 ? -7.117 2.387 24.172 1 34.28 247 ASP A O 1
ATOM 2145 N N . PHE A 1 248 ? -6.473 4.344 24.625 1 33.84 248 PHE A N 1
ATOM 2146 C CA . PHE A 1 248 ? -6.836 4.793 23.281 1 33.84 248 PHE A CA 1
ATOM 2147 C C . PHE A 1 248 ? -6.105 3.979 22.219 1 33.84 248 PHE A C 1
ATOM 2149 O O . PHE A 1 248 ? -5.016 3.459 22.469 1 33.84 248 PHE A O 1
ATOM 2156 N N . PRO A 1 249 ? -6.75 3.729 21.203 1 35.41 249 PRO A N 1
ATOM 2157 C CA . PRO A 1 249 ? -6.082 2.869 20.219 1 35.41 249 PRO A CA 1
ATOM 2158 C C . PRO A 1 249 ? -4.688 3.367 19.844 1 35.41 249 PRO A C 1
ATOM 2160 O O . PRO A 1 249 ? -4.523 4.527 19.453 1 35.41 249 PRO A O 1
ATOM 2163 N N . THR A 1 250 ? -3.709 2.982 20.625 1 35.84 250 THR A N 1
ATOM 2164 C CA . THR A 1 250 ? -2.348 3.219 20.156 1 35.84 250 THR A CA 1
ATOM 2165 C C . THR A 1 250 ? -2.16 2.68 18.734 1 35.84 250 THR A C 1
ATOM 2167 O O . THR A 1 250 ? -2.58 1.562 18.438 1 35.84 250 THR A O 1
ATOM 2170 N N . ILE A 1 251 ? -2.074 3.582 17.859 1 34.59 251 ILE A N 1
ATOM 2171 C CA . ILE A 1 251 ? -1.783 3.176 16.484 1 34.59 251 ILE A CA 1
ATOM 2172 C C . ILE A 1 251 ? -0.473 2.393 16.453 1 34.59 251 ILE A C 1
ATOM 2174 O O . ILE A 1 251 ? 0.58 2.912 16.828 1 34.59 251 ILE A O 1
ATOM 2178 N N . ASP A 1 252 ? -0.573 1.187 16.562 1 32.03 252 ASP A N 1
ATOM 2179 C CA . ASP A 1 252 ? 0.632 0.425 16.25 1 32.03 252 ASP A CA 1
ATOM 2180 C C . ASP A 1 252 ? 1.182 0.804 14.875 1 32.03 252 ASP A C 1
ATOM 2182 O O . ASP A 1 252 ? 0.511 0.612 13.859 1 32.03 252 ASP A O 1
ATOM 2186 N N . ARG A 1 253 ? 2.125 1.722 14.938 1 34.47 253 ARG A N 1
ATOM 2187 C CA . ARG A 1 253 ? 2.816 2.244 13.766 1 34.47 253 ARG A CA 1
ATOM 2188 C C . ARG A 1 253 ? 3.572 1.137 13.039 1 34.47 253 ARG A C 1
ATOM 2190 O O . ARG A 1 253 ? 4.508 1.41 12.281 1 34.47 253 ARG A O 1
ATOM 2197 N N . SER A 1 254 ? 3.387 -0.052 13.414 1 32.91 254 SER A N 1
ATOM 2198 C CA . SER A 1 254 ? 4.195 -1.025 12.688 1 32.91 254 SER A CA 1
ATOM 2199 C C . SER A 1 254 ? 3.729 -1.166 11.242 1 32.91 254 SER A C 1
ATOM 2201 O O . SER A 1 254 ? 2.529 -1.294 10.984 1 32.91 254 SER A O 1
ATOM 2203 N N . ALA A 1 255 ? 4.445 -0.669 10.375 1 31.73 255 ALA A N 1
ATOM 2204 C CA . ALA A 1 255 ? 4.23 -0.895 8.945 1 31.73 255 ALA A CA 1
ATOM 2205 C C . ALA A 1 255 ? 3.854 -2.348 8.672 1 31.73 255 ALA A C 1
ATOM 2207 O O . ALA A 1 255 ? 4.285 -3.254 9.383 1 31.73 255 ALA A O 1
ATOM 2208 N N . PRO A 1 256 ? 2.854 -2.436 8 1 31.39 256 PRO A N 1
ATOM 2209 C CA . PRO A 1 256 ? 2.66 -3.842 7.637 1 31.39 256 PRO A CA 1
ATOM 2210 C C . PRO A 1 256 ? 3.953 -4.523 7.199 1 31.39 256 PRO A C 1
ATOM 2212 O O . PRO A 1 256 ? 4.664 -4.008 6.332 1 31.39 256 PRO A O 1
ATOM 2215 N N . GLU A 1 257 ? 4.648 -5.211 8.102 1 30.41 257 GLU A N 1
ATOM 2216 C CA . GLU A 1 257 ? 5.883 -5.938 7.824 1 30.41 257 GLU A CA 1
ATOM 2217 C C . GLU A 1 257 ? 5.758 -6.77 6.547 1 30.41 257 GLU A C 1
ATOM 2219 O O . GLU A 1 257 ? 4.789 -7.512 6.379 1 30.41 257 GLU A O 1
ATOM 2224 N N . TYR A 1 258 ? 6.141 -6.211 5.5 1 28.78 258 TYR A N 1
ATOM 2225 C CA . TYR A 1 258 ? 6.465 -7.27 4.555 1 28.78 258 TYR A CA 1
ATOM 2226 C C . TYR A 1 258 ? 7.035 -8.484 5.27 1 28.78 258 TYR A C 1
ATOM 2228 O O . TYR A 1 258 ? 7.746 -8.352 6.27 1 28.78 258 TYR A O 1
ATOM 2236 N N . PRO A 1 259 ? 6.438 -9.547 5.141 1 29.48 259 PRO A N 1
ATOM 2237 C CA . PRO A 1 259 ? 7.176 -10.625 5.805 1 29.48 259 PRO A CA 1
ATOM 2238 C C . PRO A 1 259 ? 8.688 -10.5 5.625 1 29.48 259 PRO A C 1
ATOM 2240 O O . PRO A 1 259 ? 9.18 -10.523 4.492 1 29.48 259 PRO A O 1
ATOM 2243 N N . LEU A 1 260 ? 9.32 -9.547 6.43 1 29.86 260 LEU A N 1
ATOM 2244 C CA . LEU A 1 260 ? 10.781 -9.57 6.422 1 29.86 260 LEU A CA 1
ATOM 2245 C C . LEU A 1 260 ? 11.297 -11.008 6.516 1 29.86 260 LEU A C 1
ATOM 2247 O O . LEU A 1 260 ? 10.797 -11.805 7.312 1 29.86 260 LEU A O 1
ATOM 2251 N N . ILE A 1 261 ? 11.82 -11.422 5.527 1 27.97 261 ILE A N 1
ATOM 2252 C CA . ILE A 1 261 ? 12.766 -12.5 5.812 1 27.97 261 ILE A CA 1
ATOM 2253 C C . ILE A 1 261 ? 13.648 -12.109 6.996 1 27.97 261 ILE A C 1
ATOM 2255 O O . ILE A 1 261 ? 14.344 -11.094 6.953 1 27.97 261 ILE A O 1
ATOM 2259 N N . GLN A 1 262 ? 13.273 -12.414 8.203 1 28.02 262 GLN A N 1
ATOM 2260 C CA . GLN A 1 262 ? 14.094 -12.227 9.391 1 28.02 262 GLN A CA 1
ATOM 2261 C C . GLN A 1 262 ? 15.562 -12.523 9.094 1 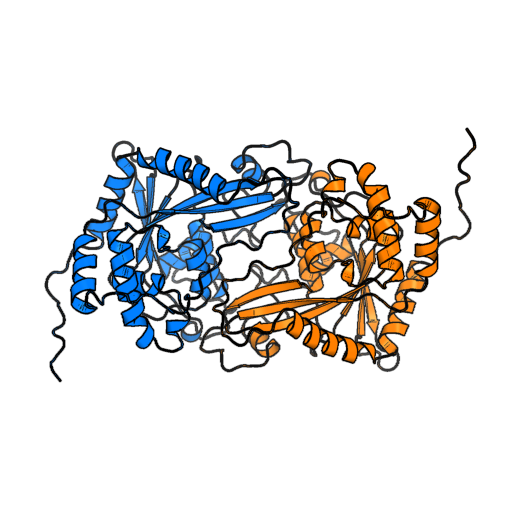28.02 262 GLN A C 1
ATOM 2263 O O . GLN A 1 262 ? 15.953 -13.68 8.945 1 28.02 262 GLN A O 1
ATOM 2268 N N . ALA A 1 263 ? 16.266 -11.891 8.266 1 27.14 263 ALA A N 1
ATOM 2269 C CA . ALA A 1 263 ? 17.656 -12.031 8.672 1 27.14 263 ALA A CA 1
ATOM 2270 C C . ALA A 1 263 ? 17.844 -11.602 10.125 1 27.14 263 ALA A C 1
ATOM 2272 O O . ALA A 1 263 ? 17.125 -10.727 10.617 1 27.14 263 ALA A O 1
ATOM 2273 N N . PRO A 1 264 ? 18.641 -12.328 10.922 1 28.7 264 PRO A N 1
ATOM 2274 C CA . PRO A 1 264 ? 18.922 -12.164 12.352 1 28.7 264 PRO A CA 1
ATOM 2275 C C . PRO A 1 264 ? 19.188 -10.711 12.734 1 28.7 264 PRO A C 1
ATOM 2277 O O . PRO A 1 264 ? 19.172 -10.367 13.922 1 28.7 264 PRO A O 1
ATOM 2280 N N . THR A 1 265 ? 20 -9.977 11.945 1 30.16 265 THR A N 1
ATOM 2281 C CA . THR A 1 265 ? 20.5 -8.805 12.664 1 30.16 265 THR A CA 1
ATOM 2282 C C . THR A 1 265 ? 19.422 -7.742 12.789 1 30.16 265 THR A C 1
ATOM 2284 O O . THR A 1 265 ? 19.125 -7.027 11.828 1 30.16 265 THR A O 1
ATOM 2287 N N . ARG A 1 266 ? 18.406 -8.062 13.484 1 33.62 266 ARG A N 1
ATOM 2288 C CA . ARG A 1 266 ? 17.25 -7.242 13.828 1 33.62 266 ARG A CA 1
ATOM 2289 C C . ARG A 1 266 ? 17.688 -5.879 14.359 1 33.62 266 ARG A C 1
ATOM 2291 O O . ARG A 1 266 ? 18.328 -5.785 15.406 1 33.62 266 ARG A O 1
ATOM 2298 N N . LEU A 1 267 ? 17.922 -4.949 13.516 1 31.7 267 LEU A N 1
ATOM 2299 C CA . LEU A 1 267 ? 17.938 -3.668 14.211 1 31.7 267 LEU A CA 1
ATOM 2300 C C . LEU A 1 267 ? 16.641 -3.455 14.992 1 31.7 267 LEU A C 1
ATOM 2302 O O . LEU A 1 267 ? 15.547 -3.551 14.43 1 31.7 267 LEU A O 1
ATOM 2306 N N . THR A 1 268 ? 16.625 -3.736 16.219 1 34.66 268 THR A N 1
ATOM 2307 C CA . THR A 1 268 ? 15.523 -3.516 17.156 1 34.66 268 THR A CA 1
ATOM 2308 C C . THR A 1 268 ? 14.977 -2.098 17.016 1 34.66 268 THR A C 1
ATOM 2310 O O . THR A 1 268 ? 15.625 -1.23 16.438 1 34.66 268 THR A O 1
ATOM 2313 N N . LYS A 1 269 ? 13.719 -1.917 17.328 1 35.94 269 LYS A N 1
ATOM 2314 C CA . LYS A 1 269 ? 13.141 -0.585 17.484 1 35.94 269 LYS A CA 1
ATOM 2315 C C . LYS A 1 269 ? 14.133 0.377 18.125 1 35.94 269 LYS A C 1
ATOM 2317 O O . LYS A 1 269 ? 14.258 1.528 17.703 1 35.94 269 LYS A O 1
ATOM 2322 N N . LYS A 1 270 ? 14.906 -0.215 18.984 1 40.34 270 LYS A N 1
ATOM 2323 C CA . LYS A 1 270 ? 15.883 0.581 19.719 1 40.34 270 LYS A CA 1
ATOM 2324 C C . LYS A 1 270 ? 17.031 1.029 18.812 1 40.34 270 LYS A C 1
ATOM 2326 O O . LYS A 1 270 ? 17.484 2.172 18.891 1 40.34 270 LYS A O 1
ATOM 2331 N N . ASP A 1 271 ? 17.375 0.143 17.953 1 41.47 271 ASP A N 1
ATOM 2332 C CA . ASP A 1 271 ? 18.484 0.496 17.078 1 41.47 271 ASP A CA 1
ATOM 2333 C C . ASP A 1 271 ? 18.062 1.56 16.062 1 41.47 271 ASP A C 1
ATOM 2335 O O . ASP A 1 271 ? 18.812 2.504 15.805 1 41.47 271 ASP A O 1
ATOM 2339 N N . LEU A 1 272 ? 16.938 1.351 15.688 1 38.09 272 LEU A N 1
ATOM 2340 C CA . LEU A 1 272 ? 16.391 2.311 14.727 1 38.09 272 LEU A CA 1
ATOM 2341 C C . LEU A 1 272 ? 16.219 3.682 15.375 1 38.09 272 LEU A C 1
ATOM 2343 O O . LEU A 1 272 ? 16.562 4.703 14.766 1 38.09 272 LEU A O 1
ATOM 2347 N N . ILE A 1 273 ? 15.82 3.652 16.578 1 40.19 273 ILE A N 1
ATOM 2348 C CA . ILE A 1 273 ? 15.742 4.891 17.344 1 40.19 273 ILE A CA 1
ATOM 2349 C C . ILE A 1 273 ? 17.125 5.52 17.453 1 40.19 273 ILE A C 1
ATOM 2351 O O . ILE A 1 273 ? 17.281 6.727 17.281 1 40.19 273 ILE A O 1
ATOM 2355 N N . HIS A 1 274 ? 18.062 4.703 17.688 1 45.44 274 HIS A N 1
ATOM 2356 C CA . HIS A 1 274 ? 19.422 5.234 17.844 1 45.44 274 HIS A CA 1
ATOM 2357 C C . HIS A 1 274 ? 19.922 5.832 16.547 1 45.44 274 HIS A C 1
ATOM 2359 O O . HIS A 1 274 ? 20.531 6.902 16.531 1 45.44 274 HIS A O 1
ATOM 2365 N N . LEU A 1 275 ? 19.719 5.203 15.531 1 40.62 275 LEU A N 1
ATOM 2366 C CA . LEU A 1 275 ? 20.141 5.719 14.234 1 40.62 275 LEU A CA 1
ATOM 2367 C C . LEU A 1 275 ? 19.406 7.016 13.898 1 40.62 275 LEU A C 1
ATOM 2369 O O . LEU A 1 275 ? 20.016 7.957 13.383 1 40.62 275 LEU A O 1
ATOM 2373 N N . LEU A 1 276 ? 18.219 6.965 14.289 1 39.59 276 LEU A N 1
ATOM 2374 C CA . LEU A 1 276 ? 17.359 8.117 14.039 1 39.59 276 LEU A CA 1
ATOM 2375 C C . LEU A 1 276 ? 17.781 9.305 14.898 1 39.59 276 LEU A C 1
ATOM 2377 O O . LEU A 1 276 ? 17.844 10.438 14.414 1 39.59 276 LEU A O 1
ATOM 2381 N N . GLN A 1 277 ? 18.031 8.953 16.109 1 40.97 277 GLN A N 1
ATOM 2382 C CA . GLN A 1 277 ? 18.531 9.992 17 1 40.97 277 GLN A CA 1
ATOM 2383 C C . GLN A 1 277 ? 19.859 10.555 16.5 1 40.97 277 GLN A C 1
ATOM 2385 O O . GLN A 1 277 ? 20.094 11.758 16.578 1 40.97 277 GLN A O 1
ATOM 2390 N N . GLN A 1 278 ? 20.562 9.711 16 1 41.44 278 GLN A N 1
ATOM 2391 C CA . GLN A 1 278 ? 21.844 10.172 15.484 1 41.44 278 GLN A CA 1
ATOM 2392 C C . GLN A 1 278 ? 21.641 11.062 14.258 1 41.44 278 GLN A C 1
ATOM 2394 O O . GLN A 1 278 ? 22.297 12.094 14.117 1 41.44 278 GLN A O 1
ATOM 2399 N N . SER A 1 279 ? 20.734 10.672 13.492 1 38.47 279 SER A N 1
ATOM 2400 C CA . SER A 1 279 ? 20.484 11.484 12.305 1 38.47 279 SER A CA 1
ATOM 2401 C C . SER A 1 279 ? 19.859 12.82 12.664 1 38.47 279 SER A C 1
ATOM 2403 O O . SER A 1 279 ? 20.094 13.836 12 1 38.47 279 SER A O 1
ATOM 2405 N N . LEU A 1 280 ? 18.969 12.742 13.602 1 37.78 280 LEU A N 1
ATOM 2406 C CA . LEU A 1 280 ? 18.312 13.961 14.078 1 37.78 280 LEU A CA 1
ATOM 2407 C C . LEU A 1 280 ? 19.297 14.812 14.883 1 37.78 280 LEU A C 1
ATOM 2409 O O . LEU A 1 280 ? 19.203 16.047 14.852 1 37.78 280 LEU A O 1
ATOM 2413 N N . LYS A 1 281 ? 20.094 14.227 15.781 1 39.59 281 LYS A N 1
ATOM 2414 C CA . LYS A 1 281 ? 21.094 14.969 16.531 1 39.59 281 LYS A CA 1
ATOM 2415 C C . LYS A 1 281 ? 22.125 15.602 15.594 1 39.59 281 LYS A C 1
ATOM 2417 O O . LYS A 1 281 ? 22.641 16.688 15.875 1 39.59 281 LYS A O 1
ATOM 2422 N N . GLU A 1 282 ? 22.406 14.844 14.625 1 38.62 282 GLU A N 1
ATOM 2423 C CA . GLU A 1 282 ? 23.344 15.5 13.711 1 38.62 282 GLU A CA 1
ATOM 2424 C C . GLU A 1 282 ? 22.719 16.734 13.07 1 38.62 282 GLU A C 1
ATOM 2426 O O . GLU A 1 282 ? 23.406 17.719 12.805 1 38.62 282 GLU A O 1
ATOM 2431 N N . ASP A 1 283 ? 21.469 16.672 12.875 1 36.62 2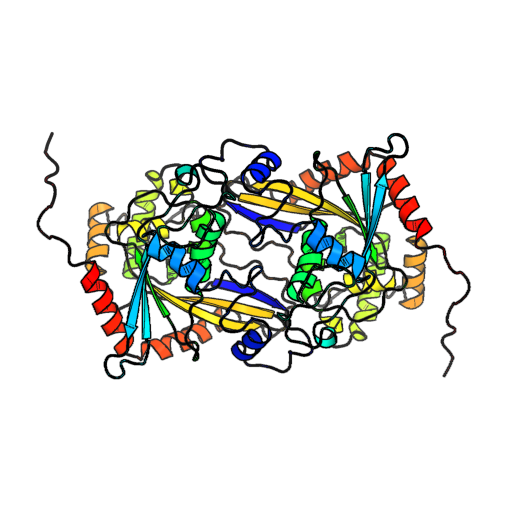83 ASP A N 1
ATOM 2432 C CA . ASP A 1 283 ? 20.781 17.844 12.32 1 36.62 283 ASP A CA 1
ATOM 2433 C C . ASP A 1 283 ? 20.453 18.859 13.406 1 36.62 283 ASP A C 1
ATOM 2435 O O . ASP A 1 283 ? 20.031 19.984 13.117 1 36.62 283 ASP A O 1
ATOM 2439 N N . SER A 1 284 ? 20.25 18.438 14.578 1 36.72 284 SER A N 1
ATOM 2440 C CA . SER A 1 284 ? 19.969 19.391 15.648 1 36.72 284 SER A CA 1
ATOM 2441 C C . SER A 1 284 ? 21.125 20.359 15.852 1 36.72 284 SER A C 1
ATOM 2443 O O . SER A 1 284 ? 21 21.344 16.578 1 36.72 284 SER A O 1
ATOM 2445 N N . SER A 1 285 ? 22.25 19.891 15.547 1 35.22 285 SER A N 1
ATOM 2446 C CA . SER A 1 285 ? 23.297 20.891 15.766 1 35.22 285 SER A CA 1
ATOM 2447 C C . SER A 1 285 ? 23.219 22 14.727 1 35.22 285 SER A C 1
ATOM 2449 O O . SER A 1 285 ? 24.125 22.828 14.617 1 35.22 285 SER A O 1
ATOM 2451 N N . ASP A 1 286 ? 22.359 21.859 13.75 1 34.41 286 ASP A N 1
ATOM 2452 C CA . ASP A 1 286 ? 22.422 23.031 12.883 1 34.41 286 ASP A CA 1
ATOM 2453 C C . ASP A 1 286 ? 21.562 24.172 13.438 1 34.41 286 ASP A C 1
ATOM 2455 O O . ASP A 1 286 ? 20.344 24.125 13.375 1 34.41 286 ASP A O 1
ATOM 2459 N N . PRO A 1 287 ? 21.969 24.969 14.266 1 40.53 287 PRO A N 1
ATOM 2460 C CA . PRO A 1 287 ? 21.359 26.203 14.773 1 40.53 287 PRO A CA 1
ATOM 2461 C C . PRO A 1 287 ? 20.5 26.906 13.727 1 40.53 287 PRO A C 1
ATOM 2463 O O . PRO A 1 287 ? 19.625 27.703 14.07 1 40.53 287 PRO A O 1
ATOM 2466 N N . GLU A 1 288 ? 20.797 26.672 12.508 1 38.5 288 GLU A N 1
ATOM 2467 C CA . GLU A 1 288 ? 20.156 27.453 11.445 1 38.5 288 GLU A CA 1
ATOM 2468 C C . GLU A 1 288 ? 18.75 26.953 11.164 1 38.5 288 GLU A C 1
ATOM 2470 O O . GLU A 1 288 ? 17.859 27.734 10.836 1 38.5 288 GLU A O 1
ATOM 2475 N N . SER A 1 289 ? 18.484 25.75 11.312 1 40.69 289 SER A N 1
ATOM 2476 C CA . SER A 1 289 ? 17.156 25.234 11.047 1 40.69 289 SER A CA 1
ATOM 2477 C C . SER A 1 289 ? 16.156 25.719 12.094 1 40.69 289 SER A C 1
ATOM 2479 O O . SER A 1 289 ? 15.008 26.031 11.758 1 40.69 289 SER A O 1
ATOM 2481 N N . GLU A 1 290 ? 16.516 25.812 13.328 1 42.25 290 GLU A N 1
ATOM 2482 C CA . GLU A 1 290 ? 15.641 26.328 14.367 1 42.25 290 GLU A CA 1
ATOM 2483 C C . GLU A 1 290 ? 15.281 27.797 14.109 1 42.25 290 GLU A C 1
ATOM 2485 O O . GLU A 1 290 ? 14.133 28.203 14.281 1 42.25 290 GLU A O 1
ATOM 2490 N N . ALA A 1 291 ? 16.266 28.641 13.773 1 43.75 291 ALA A N 1
ATOM 2491 C CA . ALA A 1 291 ? 16.031 30.047 13.516 1 43.75 291 ALA A CA 1
ATOM 2492 C C . ALA A 1 291 ? 15.047 30.234 12.352 1 43.75 291 ALA A C 1
ATOM 2494 O O . ALA A 1 291 ? 14.195 31.125 12.391 1 43.75 291 ALA A O 1
ATOM 2495 N N . SER A 1 292 ? 15.164 29.391 11.406 1 41.47 292 SER A N 1
ATOM 2496 C CA . SER A 1 292 ? 14.359 29.516 10.195 1 41.47 292 SER A CA 1
ATOM 2497 C C . SER A 1 292 ? 12.93 29.047 10.445 1 41.47 292 SER A C 1
ATOM 2499 O O . SER A 1 292 ? 11.977 29.641 9.914 1 41.47 292 SER A O 1
ATOM 2501 N N . SER A 1 293 ? 12.75 28.156 11.25 1 44.28 293 SER A N 1
ATOM 2502 C CA . SER A 1 293 ? 11.406 27.734 11.625 1 44.28 293 SER A CA 1
ATOM 2503 C C . SER A 1 293 ? 10.688 28.812 12.422 1 44.28 293 SER A C 1
ATOM 2505 O O . SER A 1 293 ? 9.484 29.031 12.242 1 44.28 293 SER A O 1
ATOM 2507 N N . GLU A 1 294 ? 11.398 29.609 13.133 1 45.28 294 GLU A N 1
ATOM 2508 C CA . GLU A 1 294 ? 10.852 30.75 13.867 1 45.28 294 GLU A CA 1
ATOM 2509 C C . GLU A 1 294 ? 10.289 31.797 12.922 1 45.28 294 GLU A C 1
ATOM 2511 O O . GLU A 1 294 ? 9.219 32.344 13.172 1 45.28 294 GLU A O 1
ATOM 2516 N N . ALA A 1 295 ? 10.953 31.984 11.922 1 43.97 295 ALA A N 1
ATOM 2517 C CA . ALA A 1 295 ? 10.508 33 10.961 1 43.97 295 ALA A CA 1
ATOM 2518 C C . ALA A 1 295 ? 9.219 32.562 10.273 1 43.97 295 ALA A C 1
ATOM 2520 O O . ALA A 1 295 ? 8.32 33.375 10.055 1 43.97 295 ALA A O 1
ATOM 2521 N N . SER A 1 296 ? 9.125 31.344 10 1 43.06 296 SER A N 1
ATOM 2522 C CA . SER A 1 296 ? 7.93 30.828 9.344 1 43.06 296 SER A CA 1
ATOM 2523 C C . SER A 1 296 ? 6.715 30.922 10.266 1 43.06 296 SER A C 1
ATOM 2525 O O . SER A 1 296 ? 5.629 31.297 9.828 1 43.06 296 SER A O 1
ATOM 2527 N N . TYR A 1 297 ? 6.965 30.656 11.508 1 42.28 297 TYR A N 1
ATOM 2528 C CA . TYR A 1 297 ? 5.875 30.688 12.477 1 42.28 297 TYR A CA 1
ATOM 2529 C C . TYR A 1 297 ? 5.438 32.125 12.75 1 42.28 297 TYR A C 1
ATOM 2531 O O . TYR A 1 297 ? 4.238 32.406 12.844 1 42.28 297 TYR A O 1
ATOM 2539 N N . SER A 1 298 ? 6.316 33.062 12.914 1 45.28 298 SER A N 1
ATOM 2540 C CA . SER A 1 298 ? 6.023 34.438 13.234 1 45.28 298 SER A CA 1
ATOM 2541 C C . SER A 1 298 ? 5.191 35.094 12.133 1 45.28 298 SER A C 1
ATOM 2543 O O . SER A 1 298 ? 4.312 35.906 12.414 1 45.28 298 SER A O 1
ATOM 2545 N N . ASN A 1 299 ? 5.48 34.781 10.984 1 41.44 299 ASN A N 1
ATOM 2546 C CA . ASN A 1 299 ? 4.746 35.406 9.891 1 41.44 299 ASN A CA 1
ATOM 2547 C C . ASN A 1 299 ? 3.297 34.938 9.844 1 41.44 299 ASN A C 1
ATOM 2549 O O . ASN A 1 299 ? 2.408 35.688 9.438 1 41.44 299 ASN A O 1
ATOM 2553 N N . THR A 1 300 ? 3.111 33.719 10.164 1 39.62 300 THR A N 1
ATOM 2554 C CA . THR A 1 300 ? 1.764 33.156 10.031 1 39.62 300 THR A CA 1
ATOM 2555 C C . THR A 1 300 ? 0.932 33.469 11.273 1 39.62 300 THR A C 1
ATOM 2557 O O . THR A 1 300 ? -0.296 33.562 11.195 1 39.62 300 THR A O 1
ATOM 2560 N N . PHE A 1 301 ? 1.558 33.469 12.453 1 38.66 301 PHE A N 1
ATOM 2561 C CA . PHE A 1 301 ? 0.783 33.625 13.68 1 38.66 301 PHE A CA 1
ATOM 2562 C C . PHE A 1 301 ? 0.9 35.031 14.211 1 38.66 301 PHE A C 1
ATOM 2564 O O . PHE A 1 301 ? 1.463 35.25 15.289 1 38.66 301 PHE A O 1
ATOM 2571 N N . ARG A 1 302 ? 1.016 36 13.414 1 34.59 302 ARG A N 1
ATOM 2572 C CA . ARG A 1 302 ? 0.797 37.312 14 1 34.59 302 ARG A CA 1
ATOM 2573 C C . ARG A 1 302 ? -0.542 37.375 14.727 1 34.59 302 ARG A C 1
ATOM 2575 O O . ARG A 1 302 ? -1.582 37.062 14.156 1 34.59 302 ARG A O 1
ATOM 2582 N N . HIS A 1 303 ? -0.469 37.25 16.031 1 33.22 303 HIS A N 1
ATOM 2583 C CA . HIS A 1 303 ? -1.522 37.438 17.016 1 33.22 303 HIS A CA 1
ATOM 2584 C C . HIS A 1 303 ? -2.461 38.594 16.609 1 33.22 303 HIS A C 1
ATOM 2586 O O . HIS A 1 303 ? -2.033 39.719 16.469 1 33.22 303 HIS A O 1
ATOM 2592 N N . ASP A 1 304 ? -3.457 38.406 15.867 1 32.69 304 ASP A N 1
ATOM 2593 C CA . ASP A 1 304 ? -4.516 39.375 16.125 1 32.69 304 ASP A CA 1
ATOM 2594 C C . ASP A 1 304 ? -4.965 39.312 17.594 1 32.69 304 ASP A C 1
ATOM 2596 O O . ASP A 1 304 ? -5.441 38.281 18.062 1 32.69 304 ASP A O 1
ATOM 2600 N N . SER A 1 305 ? -4.375 40 18.594 1 32.38 305 SER A N 1
ATOM 2601 C CA . SER A 1 305 ? -4.723 40.25 19.984 1 32.38 305 SER A CA 1
ATOM 2602 C C . SER A 1 305 ? -6.23 40.375 20.172 1 32.38 305 SER A C 1
ATOM 2604 O O . SER A 1 305 ? -6.73 40.375 21.297 1 32.38 305 SER A O 1
ATOM 2606 N N . GLU A 1 306 ? -7.059 40.938 19.312 1 31.7 306 GLU A N 1
ATOM 2607 C CA . GLU A 1 306 ? -8.305 41.531 19.781 1 31.7 306 GLU A CA 1
ATOM 2608 C C . GLU A 1 306 ? -9.391 40.469 19.969 1 31.7 306 GLU A C 1
ATOM 2610 O O . GLU A 1 306 ? -10.312 40.625 20.75 1 31.7 306 GLU A O 1
ATOM 2615 N N . ASP A 1 307 ? -9.641 39.5 19.094 1 29.58 307 ASP A N 1
ATOM 2616 C CA . ASP A 1 307 ? -11.016 39.031 19.109 1 29.58 307 ASP A CA 1
ATOM 2617 C C . ASP A 1 307 ? -11.148 37.812 20.016 1 29.58 307 ASP A C 1
ATOM 2619 O O . ASP A 1 307 ? -10.93 36.656 19.562 1 29.58 307 ASP A O 1
ATOM 2623 N N . THR A 1 308 ? -10.82 37.844 21.344 1 29.25 308 THR A N 1
ATOM 2624 C CA . THR A 1 308 ? -11.258 36.875 22.359 1 29.25 308 THR A CA 1
ATOM 2625 C C . THR A 1 308 ? -12.773 36.719 22.312 1 29.25 308 THR A C 1
ATOM 2627 O O . THR A 1 308 ? -13.516 37.656 22.578 1 29.25 308 THR A O 1
ATOM 2630 N N . PRO A 1 309 ? -13.352 35.844 21.531 1 31.67 309 PRO A N 1
ATOM 2631 C CA . PRO A 1 309 ? -14.812 35.75 21.672 1 31.67 309 PRO A CA 1
ATOM 2632 C C . PRO A 1 309 ? -15.25 35.5 23.109 1 31.67 309 PRO A C 1
ATOM 2634 O O . PRO A 1 309 ? -14.688 34.625 23.766 1 31.67 309 PRO A O 1
ATOM 2637 N N . ARG A 1 310 ? -15.914 36.438 23.766 1 32.12 310 ARG A N 1
ATOM 2638 C CA . ARG A 1 310 ? -16.688 36.406 25 1 32.12 310 ARG A CA 1
ATOM 2639 C C . ARG A 1 310 ? -17.75 35.312 24.953 1 32.12 310 ARG A C 1
ATOM 2641 O O . ARG A 1 310 ? -18.578 35.281 24.047 1 32.12 310 ARG A O 1
ATOM 2648 N N . LEU A 1 311 ? -17.438 34.125 25.406 1 29.45 311 LEU A N 1
ATOM 2649 C CA . LEU A 1 311 ? -18.484 33.156 25.734 1 29.45 311 LEU A CA 1
ATOM 2650 C C . LEU A 1 311 ? -19.641 33.812 26.453 1 29.45 311 LEU A C 1
ATOM 2652 O O . LEU A 1 311 ? -19.438 34.438 27.516 1 29.45 311 LEU A O 1
ATOM 2656 N N . SER A 1 312 ? -20.594 34.344 25.719 1 24.31 312 SER A N 1
ATOM 2657 C CA . SER A 1 312 ? -21.828 34.844 26.344 1 24.31 312 SER A CA 1
ATOM 2658 C C . SER A 1 312 ? -22.406 33.812 27.312 1 24.31 312 SER A C 1
ATOM 2660 O O . SER A 1 312 ? -22.375 32.594 27.031 1 24.31 312 SER A O 1
ATOM 2662 N N . ASP A 1 313 ? -22.516 34.188 28.625 1 25.62 313 ASP A N 1
ATOM 2663 C CA . ASP A 1 313 ? -23.297 33.719 29.781 1 25.62 313 ASP A CA 1
ATOM 2664 C C . ASP A 1 313 ? -24.734 33.406 29.375 1 25.62 313 ASP A C 1
ATOM 2666 O O . ASP A 1 313 ? -25.547 33.031 30.234 1 25.62 313 ASP A O 1
ATOM 2670 N N . ASP A 1 314 ? -25.125 32.875 28.156 1 23.8 314 ASP A N 1
ATOM 2671 C CA . ASP A 1 314 ? -26.5 32.375 28.266 1 23.8 314 ASP A CA 1
ATOM 2672 C C . ASP A 1 314 ? -26.531 31 28.938 1 23.8 314 ASP A C 1
ATOM 2674 O O . ASP A 1 314 ? -25.672 30.156 28.672 1 23.8 314 ASP A O 1
ATOM 2678 N N . MET B 1 1 ? -5.117 -17.172 5.348 1 72.69 1 MET B N 1
ATOM 2679 C CA . MET B 1 1 ? -5.852 -16 4.898 1 72.69 1 MET B CA 1
ATOM 2680 C C . MET B 1 1 ? -4.988 -14.742 5.008 1 72.69 1 MET B C 1
ATOM 2682 O O . MET B 1 1 ? -4.184 -14.617 5.934 1 72.69 1 MET B O 1
ATOM 2686 N N . TYR B 1 2 ? -5.199 -13.992 3.906 1 82.19 2 TYR B N 1
ATOM 2687 C CA . TYR B 1 2 ? -4.516 -12.703 3.895 1 82.19 2 TYR B CA 1
ATOM 2688 C C . TYR B 1 2 ? -5.508 -11.555 3.723 1 82.19 2 TYR B C 1
ATOM 2690 O O . TYR B 1 2 ? -6.465 -11.672 2.955 1 82.19 2 TYR B O 1
ATOM 2698 N N . SER B 1 3 ? -5.398 -10.555 4.562 1 85.69 3 SER B N 1
ATOM 2699 C CA . SER B 1 3 ? -6.273 -9.391 4.465 1 85.69 3 SER B CA 1
ATOM 2700 C C . SER B 1 3 ? -5.473 -8.094 4.41 1 85.69 3 SER B C 1
ATOM 2702 O O . SER B 1 3 ? -4.41 -7.988 5.027 1 85.69 3 SER B O 1
ATOM 2704 N N . TRP B 1 4 ? -5.961 -7.227 3.611 1 87.94 4 TRP B N 1
ATOM 2705 C CA . TRP B 1 4 ? -5.316 -5.914 3.592 1 87.94 4 TRP B CA 1
ATOM 2706 C C . TRP B 1 4 ? -6.352 -4.801 3.541 1 87.94 4 TRP B C 1
ATOM 2708 O O . TRP B 1 4 ? -7.469 -5.004 3.059 1 87.94 4 TRP B O 1
ATOM 2718 N N . ASN B 1 5 ? -6.012 -3.658 4.055 1 89.25 5 ASN B N 1
ATOM 2719 C CA . ASN B 1 5 ? -6.875 -2.484 4.117 1 89.25 5 ASN B CA 1
ATOM 2720 C C . ASN B 1 5 ? -6.941 -1.768 2.77 1 89.25 5 ASN B C 1
ATOM 2722 O O . ASN B 1 5 ? -5.914 -1.512 2.145 1 89.25 5 ASN B O 1
ATOM 2726 N N . LEU B 1 6 ? -8.133 -1.521 2.43 1 94 6 LEU B N 1
ATOM 2727 C CA . LEU B 1 6 ? -8.305 -0.815 1.164 1 94 6 LEU B CA 1
ATOM 2728 C C . LEU B 1 6 ? -8.43 0.688 1.392 1 94 6 LEU B C 1
ATOM 2730 O O . LEU B 1 6 ? -7.59 1.463 0.919 1 94 6 LEU B O 1
ATOM 2734 N N . PHE B 1 7 ? -9.422 1.097 2.15 1 92.5 7 PHE B N 1
ATOM 2735 C CA . PHE B 1 7 ? -9.633 2.514 2.43 1 92.5 7 PHE B CA 1
ATOM 2736 C C . PHE B 1 7 ? -10.57 2.697 3.617 1 92.5 7 PHE B C 1
ATOM 2738 O O . PHE B 1 7 ? -11.242 1.754 4.035 1 92.5 7 PHE B O 1
ATOM 2745 N N . TYR B 1 8 ? -10.578 3.922 4.113 1 93.56 8 TYR B N 1
ATOM 2746 C CA . TYR B 1 8 ? -11.523 4.312 5.152 1 93.56 8 TYR B CA 1
ATOM 2747 C C . TYR B 1 8 ? -12.891 4.602 4.555 1 93.56 8 TYR B C 1
ATOM 2749 O O . TYR B 1 8 ? -13 5.234 3.502 1 93.56 8 TYR B O 1
ATOM 2757 N N . ILE B 1 9 ? -13.852 4.121 5.195 1 93.5 9 ILE B N 1
ATOM 2758 C CA . ILE B 1 9 ? -15.234 4.406 4.824 1 93.5 9 ILE B CA 1
ATOM 2759 C C . ILE B 1 9 ? -15.68 5.715 5.469 1 93.5 9 ILE B C 1
ATOM 2761 O O . ILE B 1 9 ? -15.859 5.785 6.688 1 93.5 9 ILE B O 1
ATOM 2765 N N . GLU B 1 10 ? -15.875 6.652 4.637 1 93.25 10 GLU B N 1
ATOM 2766 C CA . GLU B 1 10 ? -16.25 7.965 5.152 1 93.25 10 GLU B CA 1
ATOM 2767 C C . GLU B 1 10 ? -17.656 7.957 5.719 1 93.25 10 GLU B C 1
ATOM 2769 O O . GLU B 1 10 ? -18.453 7.078 5.395 1 93.25 10 GLU B O 1
ATOM 2774 N N . SER B 1 11 ? -18 8.898 6.516 1 85.12 11 SER B N 1
ATOM 2775 C CA . SER B 1 11 ? -19.203 8.922 7.324 1 85.12 11 SER B CA 1
ATOM 2776 C C . SER B 1 11 ? -20.453 8.938 6.449 1 85.12 11 SER B C 1
ATOM 2778 O O . SER B 1 11 ? -21.484 8.359 6.809 1 85.12 11 SER B O 1
ATOM 2780 N N . ASN B 1 12 ? -20.391 9.602 5.367 1 80.5 12 ASN B N 1
ATOM 2781 C CA . ASN B 1 12 ? -21.562 9.695 4.488 1 80.5 12 ASN B CA 1
ATOM 2782 C C . ASN B 1 12 ? -21.891 8.359 3.84 1 80.5 12 ASN B C 1
ATOM 2784 O O . ASN B 1 12 ? -22.969 8.188 3.26 1 80.5 12 ASN B O 1
ATOM 2788 N N . ARG B 1 13 ? -21 7.457 3.98 1 79.25 13 ARG B N 1
ATOM 2789 C CA . ARG B 1 13 ? -21.188 6.152 3.355 1 79.25 13 ARG B CA 1
ATOM 2790 C C . ARG B 1 13 ? -21.344 5.062 4.406 1 79.25 13 ARG B C 1
ATOM 2792 O O . ARG B 1 13 ? -21.516 3.887 4.07 1 79.25 13 ARG B O 1
ATOM 2799 N N . SER B 1 14 ? -21.328 5.398 5.59 1 75 14 SER B N 1
ATOM 2800 C CA . SER B 1 14 ? -21.266 4.43 6.684 1 75 14 SER B CA 1
ATOM 2801 C C . SER B 1 14 ? -22.594 3.697 6.859 1 75 14 SER B C 1
ATOM 2803 O O . SER B 1 14 ? -22.656 2.664 7.527 1 75 14 SER B O 1
ATOM 2805 N N . ILE B 1 15 ? -23.5 4.066 6.156 1 76.88 15 ILE B N 1
ATOM 2806 C CA . ILE B 1 15 ? -24.812 3.475 6.309 1 76.88 15 ILE B CA 1
ATOM 2807 C C . ILE B 1 15 ? -24.859 2.107 5.633 1 76.88 15 ILE B C 1
ATOM 2809 O O . ILE B 1 15 ? -25.562 1.203 6.078 1 76.88 15 ILE B O 1
ATOM 2813 N N . ASP B 1 16 ? -24.031 2.002 4.664 1 81 16 ASP B N 1
ATOM 2814 C CA . ASP B 1 16 ? -24 0.732 3.945 1 81 16 ASP B CA 1
ATOM 2815 C C . ASP B 1 16 ? -23.281 -0.341 4.766 1 81 16 ASP B C 1
ATOM 2817 O O . ASP B 1 16 ? -22.219 -0.095 5.324 1 81 16 ASP B O 1
ATOM 2821 N N . THR B 1 17 ? -23.953 -1.445 4.828 1 86.25 17 THR B N 1
ATOM 2822 C CA . THR B 1 17 ? -23.375 -2.533 5.598 1 86.25 17 THR B CA 1
ATOM 2823 C C . THR B 1 17 ? -22.812 -3.613 4.676 1 86.25 17 THR B C 1
ATOM 2825 O O . THR B 1 17 ? -21.984 -4.418 5.082 1 86.25 17 THR B O 1
ATOM 2828 N N . ASP B 1 18 ? -23.297 -3.594 3.445 1 91.75 18 ASP B N 1
ATOM 2829 C CA . ASP B 1 18 ? -22.797 -4.562 2.477 1 91.75 18 ASP B CA 1
ATOM 2830 C C . ASP B 1 18 ? -21.438 -4.137 1.926 1 91.75 18 ASP B C 1
ATOM 2832 O O . ASP B 1 18 ? -21.344 -3.133 1.219 1 91.75 18 ASP B O 1
ATOM 2836 N N . PRO B 1 19 ? -20.453 -4.941 2.246 1 93.94 19 PRO B N 1
ATOM 2837 C CA . PRO B 1 19 ? -19.094 -4.547 1.842 1 93.94 19 PRO B CA 1
ATOM 2838 C C . PRO B 1 19 ? -18.969 -4.355 0.333 1 93.94 19 PRO B C 1
ATOM 2840 O O . PRO B 1 19 ? -18.234 -3.475 -0.12 1 93.94 19 PRO B O 1
ATOM 2843 N N . TYR B 1 20 ? -19.641 -5.152 -0.377 1 93.56 20 TYR B N 1
ATOM 2844 C CA . TYR B 1 20 ? -19.578 -5.012 -1.827 1 93.56 20 TYR B CA 1
ATOM 2845 C C . TYR B 1 20 ? -20.234 -3.715 -2.285 1 93.56 20 TYR B C 1
ATOM 2847 O O . TYR B 1 20 ? -19.719 -3.027 -3.168 1 93.56 20 TYR B O 1
ATOM 2855 N N . LYS B 1 21 ? -21.297 -3.387 -1.748 1 92.88 21 LYS B N 1
ATOM 2856 C CA . LYS B 1 21 ? -21.953 -2.127 -2.078 1 92.88 21 LYS B CA 1
ATOM 2857 C C . LYS B 1 21 ? -21.062 -0.934 -1.72 1 92.88 21 LYS B C 1
ATOM 2859 O O . LYS B 1 21 ? -20.984 0.035 -2.477 1 92.88 21 LYS B O 1
ATOM 2864 N N . ILE B 1 22 ? -20.422 -1.055 -0.611 1 94.75 22 ILE B N 1
ATOM 2865 C CA . ILE B 1 22 ? -19.484 -0.005 -0.209 1 94.75 22 ILE B CA 1
ATOM 2866 C C . ILE B 1 22 ? -18.375 0.124 -1.248 1 94.75 22 ILE B C 1
ATOM 2868 O O . ILE B 1 22 ? -18.047 1.231 -1.682 1 94.75 22 ILE B O 1
ATOM 2872 N N . ALA B 1 23 ? -17.859 -1.016 -1.665 1 95.25 23 ALA B N 1
ATOM 2873 C CA . ALA B 1 23 ? -16.781 -1.032 -2.648 1 95.25 23 ALA B CA 1
ATOM 2874 C C . ALA B 1 23 ? -17.203 -0.351 -3.945 1 95.25 23 ALA B C 1
ATOM 2876 O O . ALA B 1 23 ? -16.453 0.43 -4.523 1 95.25 23 ALA B O 1
ATOM 2877 N N . THR B 1 24 ? -18.438 -0.563 -4.363 1 92.75 24 THR B N 1
ATOM 2878 C CA . THR B 1 24 ? -18.906 -0.037 -5.641 1 92.75 24 THR B CA 1
ATOM 2879 C C . THR B 1 24 ? -19.094 1.475 -5.562 1 92.75 24 THR B C 1
ATOM 2881 O O . THR B 1 24 ? -19.141 2.152 -6.594 1 92.75 24 THR B O 1
ATOM 2884 N N . ARG B 1 25 ? -19.172 1.982 -4.402 1 92.69 25 ARG B N 1
ATOM 2885 C CA . ARG B 1 25 ? -19.312 3.424 -4.223 1 92.69 25 ARG B CA 1
ATOM 2886 C C . ARG B 1 25 ? -17.953 4.125 -4.301 1 92.69 25 ARG B C 1
ATOM 2888 O O . ARG B 1 25 ? -17.891 5.332 -4.527 1 92.69 25 ARG B O 1
ATOM 2895 N N . TYR B 1 26 ? -16.938 3.359 -4.07 1 94.5 26 TYR B N 1
ATOM 2896 C CA . TYR B 1 26 ? -15.609 3.955 -4.027 1 94.5 26 TYR B CA 1
ATOM 2897 C C . TYR B 1 26 ? -14.828 3.633 -5.293 1 94.5 26 TYR B C 1
ATOM 2899 O O . TYR B 1 26 ? -14.109 4.484 -5.82 1 94.5 26 TYR B O 1
ATOM 2907 N N . PHE B 1 27 ? -14.992 2.441 -5.77 1 96.5 27 PHE B N 1
ATOM 2908 C CA . PHE B 1 27 ? -14.25 2.064 -6.969 1 96.5 27 PHE B CA 1
ATOM 2909 C C . PHE B 1 27 ? -14.984 2.523 -8.227 1 96.5 27 PHE B C 1
ATOM 2911 O O . PHE B 1 27 ? -16.219 2.525 -8.266 1 96.5 27 PHE B O 1
ATOM 2918 N N . PRO B 1 28 ? -14.203 2.883 -9.258 1 94.75 28 PRO B N 1
ATOM 2919 C CA . PRO B 1 28 ? -14.859 3.102 -10.547 1 94.75 28 PRO B CA 1
ATOM 2920 C C . PRO B 1 28 ? -15.562 1.85 -11.07 1 94.75 28 PRO B C 1
ATOM 2922 O O . PRO B 1 28 ? -15.266 0.739 -10.625 1 94.75 28 PRO B O 1
ATOM 2925 N N . PRO B 1 29 ? -16.406 2.059 -11.984 1 90.94 29 PRO B N 1
ATOM 2926 C CA . PRO B 1 29 ? -17.078 0.89 -12.547 1 90.94 29 PRO B CA 1
ATOM 2927 C C . PRO B 1 29 ? -16.109 -0.132 -13.133 1 90.94 29 PRO B C 1
ATOM 2929 O O . PRO B 1 29 ? -15.148 0.241 -13.812 1 90.94 29 PRO B O 1
ATOM 2932 N N . ASN B 1 30 ? -16.312 -1.38 -12.781 1 91.19 30 ASN B N 1
ATOM 2933 C CA . ASN B 1 30 ? -15.57 -2.527 -13.289 1 91.19 30 ASN B CA 1
ATOM 2934 C C . ASN B 1 30 ? -14.164 -2.598 -12.695 1 91.19 30 ASN B C 1
ATOM 2936 O O . ASN B 1 30 ? -13.273 -3.23 -13.273 1 91.19 30 ASN B O 1
ATOM 2940 N N . PHE B 1 31 ? -14 -1.795 -11.68 1 96.62 31 PHE B N 1
ATOM 2941 C CA . PHE B 1 31 ? -12.734 -1.864 -10.953 1 96.62 31 PHE B CA 1
ATOM 2942 C C . PHE B 1 31 ? -12.945 -2.424 -9.547 1 96.62 31 PHE B C 1
ATOM 2944 O O . PHE B 1 31 ? -14 -2.207 -8.945 1 96.62 31 PHE B O 1
ATOM 2951 N N . HIS B 1 32 ? -11.977 -3.078 -9.094 1 97.38 32 HIS B N 1
ATOM 2952 C CA . HIS B 1 32 ? -11.945 -3.512 -7.707 1 97.38 32 HIS B CA 1
ATOM 2953 C C . HIS B 1 32 ? -10.758 -2.9 -6.969 1 97.38 32 HIS B C 1
ATOM 2955 O O . HIS B 1 32 ? -10.281 -3.461 -5.98 1 97.38 32 HIS B O 1
ATOM 2961 N N . TRP B 1 33 ? -10.227 -1.847 -7.492 1 96.75 33 TRP B N 1
ATOM 2962 C CA . TRP B 1 33 ? -9.18 -1.01 -6.906 1 96.75 33 TRP B CA 1
ATOM 2963 C C . TRP B 1 33 ? -9.305 0.431 -7.391 1 96.75 33 TRP B C 1
ATOM 2965 O O . TRP B 1 33 ? -10.102 0.727 -8.289 1 96.75 33 TRP B O 1
ATOM 2975 N N . ILE B 1 34 ? -8.609 1.302 -6.723 1 95.69 34 ILE B N 1
ATOM 2976 C CA . ILE B 1 34 ? -8.555 2.697 -7.145 1 95.69 34 ILE B CA 1
ATOM 2977 C C . ILE B 1 34 ? -7.391 2.906 -8.109 1 95.69 34 ILE B C 1
ATOM 2979 O O . ILE B 1 34 ? -6.23 2.91 -7.699 1 95.69 34 ILE B O 1
ATOM 2983 N N . PRO B 1 35 ? -7.637 3.117 -9.398 1 94.94 35 PRO B N 1
ATOM 2984 C CA . PRO B 1 35 ? -6.555 3.285 -10.375 1 94.94 35 PRO B CA 1
ATOM 2985 C C . PRO B 1 35 ? -6.043 4.723 -10.438 1 94.94 35 PRO B C 1
ATOM 2987 O O . PRO B 1 35 ? -6.824 5.668 -10.32 1 94.94 35 PRO B O 1
ATOM 2990 N N . GLU B 1 36 ? -4.719 4.855 -10.57 1 92.69 36 GLU B N 1
ATOM 2991 C CA . GLU B 1 36 ? -4.184 6.168 -10.914 1 92.69 36 GLU B CA 1
ATOM 2992 C C . GLU B 1 36 ? -4.414 6.488 -12.391 1 92.69 36 GLU B C 1
ATOM 2994 O O . GLU B 1 36 ? -4.492 7.656 -12.773 1 92.69 36 GLU B O 1
ATOM 2999 N N . ASN B 1 37 ? -4.457 5.48 -13.18 1 92.12 37 ASN B N 1
ATOM 3000 C CA . ASN B 1 37 ? -4.703 5.535 -14.617 1 92.12 37 ASN B CA 1
ATOM 3001 C C . ASN B 1 37 ? -5.859 4.629 -15.023 1 92.12 37 ASN B C 1
ATOM 3003 O O . ASN B 1 37 ? -5.746 3.404 -14.961 1 92.12 37 ASN B O 1
ATOM 3007 N N . SER B 1 38 ? -6.914 5.219 -15.523 1 91.12 38 SER B N 1
ATOM 3008 C CA . SER B 1 38 ? -8.148 4.484 -15.797 1 91.12 38 SER B CA 1
ATOM 3009 C C . SER B 1 38 ? -7.98 3.555 -16.984 1 91.12 38 SER B C 1
ATOM 3011 O O . SER B 1 38 ? -8.773 2.629 -17.172 1 91.12 38 SER B O 1
ATOM 3013 N N . THR B 1 39 ? -6.973 3.777 -17.766 1 92.06 39 THR B N 1
ATOM 3014 C CA . THR B 1 39 ? -6.762 2.932 -18.938 1 92.06 39 THR B CA 1
ATOM 3015 C C . THR B 1 39 ? -6.109 1.612 -18.531 1 92.06 39 THR B C 1
ATOM 3017 O O . THR B 1 39 ? -6.133 0.645 -19.297 1 92.06 39 THR B O 1
ATOM 3020 N N . LYS B 1 40 ? -5.5 1.647 -17.438 1 95.94 40 LYS B N 1
ATOM 3021 C CA . LYS B 1 40 ? -4.871 0.427 -16.938 1 95.94 40 LYS B CA 1
ATOM 3022 C C . LYS B 1 40 ? -5.855 -0.412 -16.125 1 95.94 40 LYS B C 1
ATOM 3024 O O . LYS B 1 40 ? -5.699 -0.561 -14.922 1 95.94 40 LYS B O 1
ATOM 3029 N N . ASN B 1 41 ? -6.789 -0.935 -16.859 1 96.62 41 ASN B N 1
ATOM 3030 C CA . ASN B 1 41 ? -7.863 -1.721 -16.266 1 96.62 41 ASN B CA 1
ATOM 3031 C C . ASN B 1 41 ? -7.527 -3.209 -16.25 1 96.62 41 ASN B C 1
ATOM 3033 O O . ASN B 1 41 ? -6.387 -3.594 -16.5 1 96.62 41 ASN B O 1
ATOM 3037 N N . LEU B 1 42 ? -8.469 -3.996 -15.922 1 97.44 42 LEU B N 1
ATOM 3038 C CA . LEU B 1 42 ? -8.266 -5.434 -15.797 1 97.44 42 LEU B CA 1
ATOM 3039 C C . LEU B 1 42 ? -7.777 -6.035 -17.109 1 97.44 42 LEU B C 1
ATOM 3041 O O . LEU B 1 42 ? -6.879 -6.879 -17.109 1 97.44 42 LEU B O 1
ATOM 3045 N N . GLN B 1 43 ? -8.32 -5.641 -18.156 1 95.06 43 GLN B N 1
ATOM 3046 C CA . GLN B 1 43 ? -7.926 -6.137 -19.469 1 95.06 43 GLN B CA 1
ATOM 3047 C C . GLN B 1 43 ? -6.48 -5.766 -19.781 1 95.06 43 GLN B C 1
ATOM 3049 O O . GLN B 1 43 ? -5.73 -6.582 -20.328 1 95.06 43 GLN B O 1
ATOM 3054 N N . PHE B 1 44 ? -6.145 -4.551 -19.484 1 96.06 44 PHE B N 1
ATOM 3055 C CA . PHE B 1 44 ? -4.773 -4.09 -19.688 1 96.06 44 PHE B CA 1
ATOM 3056 C C . PHE B 1 44 ? -3.787 -5.008 -18.969 1 96.06 44 PHE B C 1
ATOM 3058 O O . PHE B 1 44 ? -2.865 -5.539 -19.594 1 96.06 44 PHE B O 1
ATOM 3065 N N . TYR B 1 45 ? -4.012 -5.266 -17.75 1 97.5 45 TYR B N 1
ATOM 3066 C CA . TYR B 1 45 ? -3.088 -6.047 -16.938 1 97.5 45 TYR B CA 1
ATOM 3067 C C . TYR B 1 45 ? -3.113 -7.516 -17.344 1 97.5 45 TYR B C 1
ATOM 3069 O O . TYR B 1 45 ? -2.068 -8.172 -17.406 1 97.5 45 TYR B O 1
ATOM 3077 N N . SER B 1 46 ? -4.285 -8.07 -17.625 1 96.56 46 SER B N 1
ATOM 3078 C CA . SER B 1 46 ? -4.375 -9.445 -18.078 1 96.56 46 SER B CA 1
ATOM 3079 C C . SER B 1 46 ? -3.623 -9.648 -19.391 1 96.56 46 SER B C 1
ATOM 3081 O O . SER B 1 46 ? -2.947 -10.656 -19.578 1 96.56 46 SER B O 1
ATOM 3083 N N . SER B 1 47 ? -3.721 -8.695 -20.25 1 95.56 47 SER B N 1
ATOM 3084 C CA . SER B 1 47 ? -3.078 -8.789 -21.562 1 95.56 47 SER B CA 1
ATOM 3085 C C . SER B 1 47 ? -1.561 -8.867 -21.422 1 95.56 47 SER B C 1
ATOM 3087 O O . SER B 1 47 ? -0.905 -9.602 -22.172 1 95.56 47 SER B O 1
ATOM 3089 N N . ILE B 1 48 ? -1.041 -8.133 -20.5 1 96.94 48 ILE B N 1
ATOM 3090 C CA . ILE B 1 48 ? 0.402 -8.141 -20.281 1 96.94 48 ILE B CA 1
ATOM 3091 C C . ILE B 1 48 ? 0.87 -9.555 -19.953 1 96.94 48 ILE B C 1
ATOM 3093 O O . ILE B 1 48 ? 1.872 -10.031 -20.5 1 96.94 48 ILE B O 1
ATOM 3097 N N . LEU B 1 49 ? 0.136 -10.266 -19.109 1 97 49 LEU B N 1
ATOM 3098 C CA . LEU B 1 49 ? 0.562 -11.578 -18.641 1 97 49 LEU B CA 1
ATOM 3099 C C . LEU B 1 49 ? 0.294 -12.656 -19.688 1 97 49 LEU B C 1
ATOM 3101 O O . LEU B 1 49 ? 1.127 -13.539 -19.906 1 97 49 LEU B O 1
ATOM 3105 N N . ILE B 1 50 ? -0.804 -12.523 -20.328 1 94.31 50 ILE B N 1
ATOM 3106 C CA . ILE B 1 50 ? -1.265 -13.578 -21.219 1 94.31 50 ILE B CA 1
ATOM 3107 C C . ILE B 1 50 ? -0.551 -13.469 -22.562 1 94.31 50 ILE B C 1
ATOM 3109 O O . ILE B 1 50 ? -0.047 -14.469 -23.078 1 94.31 50 ILE B O 1
ATOM 3113 N N . HIS B 1 51 ? -0.388 -12.328 -23.078 1 92.31 51 HIS B N 1
ATOM 3114 C CA . HIS B 1 51 ? 0.158 -12.156 -24.422 1 92.31 51 HIS B CA 1
ATOM 3115 C C . HIS B 1 51 ? 1.678 -12.281 -24.422 1 92.31 51 HIS B C 1
ATOM 3117 O O . HIS B 1 51 ? 2.295 -12.422 -25.484 1 92.31 51 HIS B O 1
ATOM 3123 N N . THR B 1 52 ? 2.289 -12.18 -23.281 1 92.31 52 THR B N 1
ATOM 3124 C CA . THR B 1 52 ? 3.732 -12.367 -23.188 1 92.31 52 THR B CA 1
ATOM 3125 C C . THR B 1 52 ? 4.066 -13.766 -22.672 1 92.31 52 THR B C 1
ATOM 3127 O O . THR B 1 52 ? 5.23 -14.078 -22.406 1 92.31 52 THR B O 1
ATOM 3130 N N . ASP B 1 53 ? 3.102 -14.648 -22.391 1 91.88 53 ASP B N 1
ATOM 3131 C CA . ASP B 1 53 ? 3.213 -16.047 -22 1 91.88 53 ASP B CA 1
ATOM 3132 C C . ASP B 1 53 ? 3.816 -16.188 -20.609 1 91.88 53 ASP B C 1
ATOM 3134 O O . ASP B 1 53 ? 4.664 -17.047 -20.375 1 91.88 53 ASP B O 1
ATOM 3138 N N . PHE B 1 54 ? 3.477 -15.211 -19.828 1 95.69 54 PHE B N 1
ATOM 3139 C CA . PHE B 1 54 ? 3.84 -15.359 -18.422 1 95.69 54 PHE B CA 1
ATOM 3140 C C . PHE B 1 54 ? 2.799 -16.188 -17.672 1 95.69 54 PHE B C 1
ATOM 3142 O O . PHE B 1 54 ? 3.117 -16.844 -16.688 1 95.69 54 PHE B O 1
ATOM 3149 N N . LEU B 1 55 ? 1.635 -16.078 -18.156 1 96.38 55 LEU B N 1
ATOM 3150 C CA . LEU B 1 55 ? 0.471 -16.719 -17.547 1 96.38 55 LEU B CA 1
ATOM 3151 C C . LEU B 1 55 ? -0.502 -17.203 -18.625 1 96.38 55 LEU B C 1
ATOM 3153 O O . LEU B 1 55 ? -0.654 -16.562 -19.672 1 96.38 55 LEU B O 1
ATOM 3157 N N . THR B 1 56 ? -1.062 -18.281 -18.391 1 95.62 56 THR B N 1
ATOM 3158 C CA . THR B 1 56 ? -2.191 -18.734 -19.188 1 95.62 56 THR B CA 1
ATOM 3159 C C . THR B 1 56 ? -3.439 -18.891 -18.328 1 95.62 56 THR B C 1
ATOM 3161 O O . THR B 1 56 ? -3.365 -19.406 -17.203 1 95.62 56 THR B O 1
ATOM 3164 N N . THR B 1 57 ? -4.52 -18.391 -18.797 1 94.62 57 THR B N 1
ATOM 3165 C CA . THR B 1 57 ? -5.781 -18.531 -18.078 1 94.62 57 THR B CA 1
ATOM 3166 C C . THR B 1 57 ? -6.84 -19.188 -18.953 1 94.62 57 THR B C 1
ATOM 3168 O O . THR B 1 57 ? -6.809 -19.062 -20.188 1 94.62 57 THR B O 1
ATOM 3171 N N . LYS B 1 58 ? -7.715 -19.906 -18.312 1 91.12 58 LYS B N 1
ATOM 3172 C CA . LYS B 1 58 ? -8.836 -20.562 -19 1 91.12 58 LYS B CA 1
ATOM 3173 C C . LYS B 1 58 ? -10.117 -20.422 -18.172 1 91.12 58 LYS B C 1
ATOM 3175 O O . LYS B 1 58 ? -10.156 -20.812 -17.016 1 91.12 58 LYS B O 1
ATOM 3180 N N . PRO B 1 59 ? -11.102 -19.859 -18.797 1 91.81 59 PRO B N 1
ATOM 3181 C CA . PRO B 1 59 ? -12.391 -19.828 -18.094 1 91.81 59 PRO B CA 1
ATOM 3182 C C . PRO B 1 59 ? -13.07 -21.203 -18.078 1 91.81 59 PRO B C 1
ATOM 3184 O O . PRO B 1 59 ? -13.07 -21.906 -19.078 1 91.81 59 PRO B O 1
ATOM 3187 N N . ILE B 1 60 ? -13.562 -21.531 -17 1 88.56 60 ILE B N 1
ATOM 3188 C CA . ILE B 1 60 ? -14.312 -22.781 -16.844 1 88.56 60 ILE B CA 1
ATOM 3189 C C . ILE B 1 60 ? -15.781 -22.453 -16.547 1 88.56 60 ILE B C 1
ATOM 3191 O O . ILE B 1 60 ? -16.094 -21.781 -15.555 1 88.56 60 ILE B O 1
ATOM 3195 N N . TYR B 1 61 ? -16.594 -22.969 -17.375 1 88.31 61 TYR B N 1
ATOM 3196 C CA . TYR B 1 61 ? -18.016 -22.672 -17.281 1 88.31 61 TYR B CA 1
ATOM 3197 C C . TYR B 1 61 ? -18.781 -23.875 -16.75 1 88.31 61 TYR B C 1
ATOM 3199 O O . TYR B 1 61 ? -18.281 -25 -16.75 1 88.31 61 TYR B O 1
ATOM 3207 N N . ASP B 1 62 ? -19.969 -23.5 -16.266 1 83.75 62 ASP B N 1
ATOM 3208 C CA . ASP B 1 62 ? -20.844 -24.547 -15.758 1 83.75 62 ASP B CA 1
ATOM 3209 C C . ASP B 1 62 ? -21.203 -25.531 -16.859 1 83.75 62 ASP B C 1
ATOM 3211 O O . ASP B 1 62 ? -21.469 -25.141 -18 1 83.75 62 ASP B O 1
ATOM 3215 N N . LYS B 1 63 ? -21.328 -26.766 -16.5 1 85.12 63 LYS B N 1
ATOM 3216 C CA . LYS B 1 63 ? -21.609 -27.812 -17.469 1 85.12 63 LYS B CA 1
ATOM 3217 C C . LYS B 1 63 ? -23.031 -27.719 -18 1 85.12 63 LYS B C 1
ATOM 3219 O O . LYS B 1 63 ? -23.297 -28.047 -19.156 1 85.12 63 LYS B O 1
ATOM 3224 N N . THR B 1 64 ? -23.875 -27.312 -17.141 1 87.38 64 THR B N 1
ATOM 3225 C CA . THR B 1 64 ? -25.297 -27.266 -17.484 1 87.38 64 THR B CA 1
ATOM 3226 C C . THR B 1 64 ? -25.688 -25.906 -18.031 1 87.38 64 THR B C 1
ATOM 3228 O O . THR B 1 64 ? -26.578 -25.797 -18.875 1 87.38 64 THR B O 1
ATOM 3231 N N . ASP B 1 65 ? -25.031 -24.891 -17.609 1 86.25 65 ASP B N 1
ATOM 3232 C CA . ASP B 1 65 ? -25.281 -23.516 -18.016 1 86.25 65 ASP B CA 1
ATOM 3233 C C . ASP B 1 65 ? -24.016 -22.844 -18.516 1 86.25 65 ASP B C 1
ATOM 3235 O O . ASP B 1 65 ? -23.203 -22.328 -17.734 1 86.25 65 ASP B O 1
ATOM 3239 N N . ASP B 1 66 ? -23.906 -22.844 -19.797 1 84.94 66 ASP B N 1
ATOM 3240 C CA . ASP B 1 66 ? -22.672 -22.391 -20.422 1 84.94 66 ASP B CA 1
ATOM 3241 C C . ASP B 1 66 ? -22.484 -20.875 -20.234 1 84.94 66 ASP B C 1
ATOM 3243 O O . ASP B 1 66 ? -21.422 -20.344 -20.547 1 84.94 66 ASP B O 1
ATOM 3247 N N . SER B 1 67 ? -23.375 -20.219 -19.719 1 83.88 67 SER B N 1
ATOM 3248 C CA . SER B 1 67 ? -23.266 -18.781 -19.516 1 83.88 67 SER B CA 1
ATOM 3249 C C . SER B 1 67 ? -22.703 -18.469 -18.125 1 83.88 67 SER B C 1
ATOM 3251 O O . SER B 1 67 ? -22.281 -17.344 -17.859 1 83.88 67 SER B O 1
ATOM 3253 N N . LYS B 1 68 ? -22.641 -19.516 -17.375 1 86 68 LYS B N 1
ATOM 3254 C CA . LYS B 1 68 ? -22.234 -19.297 -15.984 1 86 68 LYS B CA 1
ATOM 3255 C C . LYS B 1 68 ? -20.766 -19.641 -15.797 1 86 68 LYS B C 1
ATOM 3257 O O . LYS B 1 68 ? -20.359 -20.797 -15.859 1 86 68 LYS B O 1
ATOM 3262 N N . LEU B 1 69 ? -20 -18.625 -15.547 1 89.31 69 LEU B N 1
ATOM 3263 C CA . LEU B 1 69 ? -18.594 -18.797 -15.234 1 89.31 69 LEU B CA 1
ATOM 3264 C C . LEU B 1 69 ? -18.406 -19.312 -13.805 1 89.31 69 LEU B C 1
ATOM 3266 O O . LEU B 1 69 ? -18.922 -18.719 -12.859 1 89.31 69 LEU B O 1
ATOM 3270 N N . ILE B 1 70 ? -17.734 -20.406 -13.672 1 82.44 70 ILE B N 1
ATOM 3271 C CA . ILE B 1 70 ? -17.5 -20.984 -12.359 1 82.44 70 ILE B CA 1
ATOM 3272 C C . ILE B 1 70 ? -16.172 -20.5 -11.797 1 82.44 70 ILE B C 1
ATOM 3274 O O . ILE B 1 70 ? -16.125 -19.969 -10.688 1 82.44 70 ILE B O 1
ATOM 3278 N N . TYR B 1 71 ? -15.133 -20.719 -12.516 1 89.94 71 TYR B N 1
ATOM 3279 C CA . TYR B 1 71 ? -13.812 -20.266 -12.086 1 89.94 71 TYR B CA 1
ATOM 3280 C C . TYR B 1 71 ? -12.875 -20.125 -13.281 1 89.94 71 TYR B C 1
ATOM 3282 O O . TYR B 1 71 ? -13.234 -20.453 -14.406 1 89.94 71 TYR B O 1
ATOM 3290 N N . HIS B 1 72 ? -11.75 -19.469 -13.07 1 94.12 72 HIS B N 1
ATOM 3291 C CA . HIS B 1 72 ? -10.641 -19.453 -14.023 1 94.12 72 HIS B CA 1
ATOM 3292 C C . HIS B 1 72 ? -9.5 -20.328 -13.555 1 94.12 72 HIS B C 1
ATOM 3294 O O . HIS B 1 72 ? -9.148 -20.328 -12.367 1 94.12 72 HIS B O 1
ATOM 3300 N N . SER B 1 73 ? -9.008 -21.078 -14.422 1 93.38 73 SER B N 1
ATOM 3301 C CA . SER B 1 73 ? -7.711 -21.703 -14.188 1 93.38 73 SER B CA 1
ATOM 3302 C C . SER B 1 73 ? -6.574 -20.797 -14.625 1 93.38 73 SER B C 1
ATOM 3304 O O . SER B 1 73 ? -6.668 -20.125 -15.656 1 93.38 73 SER B O 1
ATOM 3306 N N . ALA B 1 74 ? -5.59 -20.703 -13.852 1 95.94 74 ALA B N 1
ATOM 3307 C CA . ALA B 1 74 ? -4.414 -19.891 -14.156 1 95.94 74 ALA B CA 1
ATOM 3308 C C . ALA B 1 74 ? -3.129 -20.688 -13.961 1 95.94 74 ALA B C 1
ATOM 3310 O O . ALA B 1 74 ? -2.936 -21.328 -12.922 1 95.94 74 ALA B O 1
ATOM 3311 N N . TYR B 1 75 ? -2.299 -20.719 -14.938 1 94.94 75 TYR B N 1
ATOM 3312 C CA . TYR B 1 75 ? -1.023 -21.422 -14.891 1 94.94 75 TYR B CA 1
ATOM 3313 C C . TYR B 1 75 ? 0.143 -20.453 -15.008 1 94.94 75 TYR B C 1
ATOM 3315 O O . TYR B 1 75 ? 0.232 -19.688 -15.969 1 94.94 75 TYR B O 1
ATOM 3323 N N . ILE B 1 76 ? 0.974 -20.484 -14.031 1 96.81 76 ILE B N 1
ATOM 3324 C CA . ILE B 1 76 ? 2.174 -19.641 -14.07 1 96.81 76 ILE B CA 1
ATOM 3325 C C . ILE B 1 76 ? 3.209 -20.281 -14.992 1 96.81 76 ILE B C 1
ATOM 3327 O O . ILE B 1 76 ? 3.701 -21.375 -14.727 1 96.81 76 ILE B O 1
ATOM 3331 N N . LEU B 1 77 ? 3.582 -19.594 -16 1 96.31 77 LEU B N 1
ATOM 3332 C CA . LEU B 1 77 ? 4.484 -20.156 -17 1 96.31 77 LEU B CA 1
ATOM 3333 C C . LEU B 1 77 ? 5.926 -19.734 -16.734 1 96.31 77 LEU B C 1
ATOM 3335 O O . LEU B 1 77 ? 6.844 -20.547 -16.797 1 96.31 77 LEU B O 1
ATOM 3339 N N . ARG B 1 78 ? 6.105 -18.516 -16.516 1 95.88 78 ARG B N 1
ATOM 3340 C CA . ARG B 1 78 ? 7.438 -17.969 -16.281 1 95.88 78 ARG B CA 1
ATOM 3341 C C . ARG B 1 78 ? 7.355 -16.547 -15.758 1 95.88 78 ARG B C 1
ATOM 3343 O O . ARG B 1 78 ? 6.277 -15.953 -15.719 1 95.88 78 ARG B O 1
ATOM 3350 N N . PHE B 1 79 ? 8.469 -16.078 -15.305 1 96.75 79 PHE B N 1
ATOM 3351 C CA . PHE B 1 79 ? 8.617 -14.695 -14.883 1 96.75 79 PHE B CA 1
ATOM 3352 C C . PHE B 1 79 ? 9.695 -14 -15.703 1 96.75 79 PHE B C 1
ATOM 3354 O O . PHE B 1 79 ? 10.562 -14.648 -16.281 1 96.75 79 PHE B O 1
ATOM 3361 N N . ILE B 1 80 ? 9.578 -12.758 -15.781 1 95.12 80 ILE B N 1
ATOM 3362 C CA . ILE B 1 80 ? 10.695 -11.945 -16.25 1 95.12 80 ILE B CA 1
ATOM 3363 C C . ILE B 1 80 ? 11.344 -11.227 -15.062 1 95.12 80 ILE B C 1
ATOM 3365 O O . ILE B 1 80 ? 10.648 -10.562 -14.289 1 95.12 80 ILE B O 1
ATOM 3369 N N . THR B 1 81 ? 12.609 -11.445 -14.859 1 94.5 81 THR B N 1
ATOM 3370 C CA . THR B 1 81 ? 13.336 -10.758 -13.797 1 94.5 81 THR B CA 1
ATOM 3371 C C . THR B 1 81 ? 13.711 -9.344 -14.219 1 94.5 81 THR B C 1
ATOM 3373 O O . THR B 1 81 ? 13.648 -9.008 -15.406 1 94.5 81 THR B O 1
ATOM 3376 N N . GLU B 1 82 ? 14.047 -8.562 -13.242 1 93.81 82 GLU B N 1
ATOM 3377 C CA . GLU B 1 82 ? 14.5 -7.215 -13.57 1 93.81 82 GLU B CA 1
ATOM 3378 C C . GLU B 1 82 ? 15.742 -7.254 -14.461 1 93.81 82 GLU B C 1
ATOM 3380 O O . GLU B 1 82 ? 15.883 -6.426 -15.359 1 93.81 82 GLU B O 1
ATOM 3385 N N . GLU B 1 83 ? 16.609 -8.18 -14.141 1 92.19 83 GLU B N 1
ATOM 3386 C CA . GLU B 1 83 ? 17.812 -8.367 -14.953 1 92.19 83 GLU B CA 1
ATOM 3387 C C . GLU B 1 83 ? 17.453 -8.68 -16.406 1 92.19 83 GLU B C 1
ATOM 3389 O O . GLU B 1 83 ? 18.031 -8.102 -17.328 1 92.19 83 GLU B O 1
ATOM 3394 N N . ASP B 1 84 ? 16.516 -9.516 -16.594 1 93.12 84 ASP B N 1
ATOM 3395 C CA . ASP B 1 84 ? 16.094 -9.922 -17.938 1 93.12 84 ASP B CA 1
ATOM 3396 C C . ASP B 1 84 ? 15.359 -8.789 -18.641 1 93.12 84 ASP B C 1
ATOM 3398 O O . ASP B 1 84 ? 15.375 -8.711 -19.875 1 93.12 84 ASP B O 1
ATOM 3402 N N . TRP B 1 85 ? 14.688 -7.949 -17.891 1 94.5 85 TRP B N 1
ATOM 3403 C CA . TRP B 1 85 ? 14.047 -6.77 -18.469 1 94.5 85 TRP B CA 1
ATOM 3404 C C . TRP B 1 85 ? 15.062 -5.902 -19.203 1 94.5 85 TRP B C 1
ATOM 3406 O O . TRP B 1 85 ? 14.773 -5.375 -20.281 1 94.5 85 TRP B O 1
ATOM 3416 N N . GLY B 1 86 ? 16.25 -5.719 -18.609 1 90.69 86 GLY B N 1
ATOM 3417 C CA . GLY B 1 86 ? 17.406 -5.195 -19.312 1 90.69 86 GLY B CA 1
ATOM 3418 C C . GLY B 1 86 ? 17.5 -3.682 -19.25 1 90.69 86 GLY B C 1
ATOM 3419 O O . GLY B 1 86 ? 18.594 -3.119 -19.391 1 90.69 86 GLY B O 1
ATOM 3420 N N . THR B 1 87 ? 16.469 -2.939 -19.203 1 91.25 87 THR B N 1
ATOM 3421 C CA . THR B 1 87 ? 16.469 -1.484 -19.109 1 91.25 87 THR B CA 1
ATOM 3422 C C . THR B 1 87 ? 15.883 -1.032 -17.781 1 91.25 87 THR B C 1
ATOM 3424 O O . THR B 1 87 ? 15.555 -1.86 -16.922 1 91.25 87 THR B O 1
ATOM 3427 N N . HIS B 1 88 ? 15.93 0.29 -17.641 1 93.69 88 HIS B N 1
ATOM 3428 C CA . HIS B 1 88 ? 15.32 0.808 -16.422 1 93.69 88 HIS B CA 1
ATOM 3429 C C . HIS B 1 88 ? 13.883 0.323 -16.281 1 93.69 88 HIS B C 1
ATOM 3431 O O . HIS B 1 88 ? 13.133 0.29 -17.266 1 93.69 88 HIS B O 1
ATOM 3437 N N . PRO B 1 89 ? 13.492 -0.049 -15.086 1 94.94 89 PRO B N 1
ATOM 3438 C CA . PRO B 1 89 ? 12.172 -0.646 -14.891 1 94.94 89 PRO B CA 1
ATOM 3439 C C . PRO B 1 89 ? 11.039 0.264 -15.352 1 94.94 89 PRO B C 1
ATOM 3441 O O . PRO B 1 89 ? 9.938 -0.214 -15.648 1 94.94 89 PRO B O 1
ATOM 3444 N N . SER B 1 90 ? 11.312 1.528 -15.406 1 94.06 90 SER B N 1
ATOM 3445 C CA . SER B 1 90 ? 10.266 2.465 -15.789 1 94.06 90 SER B CA 1
ATOM 3446 C C . SER B 1 90 ? 10.18 2.611 -17.312 1 94.06 90 SER B C 1
ATOM 3448 O O . SER B 1 90 ? 9.266 3.25 -17.828 1 94.06 90 SER B O 1
ATOM 3450 N N . THR B 1 91 ? 11.109 2.043 -18.031 1 94.5 91 THR B N 1
ATOM 3451 C CA . THR B 1 91 ? 11.102 2.125 -19.484 1 94.5 91 THR B CA 1
ATOM 3452 C C . THR B 1 91 ? 10.016 1.236 -20.078 1 94.5 91 THR B C 1
ATOM 3454 O O . THR B 1 91 ? 9.891 0.068 -19.703 1 94.5 91 THR B O 1
ATOM 3457 N N . SER B 1 92 ? 9.258 1.823 -20.984 1 93.88 92 SER B N 1
ATOM 3458 C CA . SER B 1 92 ? 8.125 1.091 -21.547 1 93.88 92 SER B CA 1
ATOM 3459 C C . SER B 1 92 ? 8.547 0.271 -22.766 1 93.88 92 SER B C 1
ATOM 3461 O O . SER B 1 92 ? 9.477 0.649 -23.484 1 93.88 92 SER B O 1
ATOM 3463 N N . LYS B 1 93 ? 7.914 -0.824 -22.906 1 93.56 93 LYS B N 1
ATOM 3464 C CA . LYS B 1 93 ? 8 -1.686 -24.078 1 93.56 93 LYS B CA 1
ATOM 3465 C C . LYS B 1 93 ? 6.621 -1.92 -24.688 1 93.56 93 LYS B C 1
ATOM 3467 O O . LYS B 1 93 ? 5.605 -1.852 -24 1 93.56 93 LYS B O 1
ATOM 3472 N N . LYS B 1 94 ? 6.664 -2.154 -25.953 1 93.06 94 LYS B N 1
ATOM 3473 C CA . LYS B 1 94 ? 5.414 -2.449 -26.656 1 93.06 94 LYS B CA 1
ATOM 3474 C C . LYS B 1 94 ? 5.023 -3.914 -26.484 1 93.06 94 LYS B C 1
ATOM 3476 O O . LYS B 1 94 ? 5.879 -4.801 -26.562 1 93.06 94 LYS B O 1
ATOM 3481 N N . LEU B 1 95 ? 3.768 -4.039 -26.25 1 93.06 95 LEU B N 1
ATOM 3482 C CA . LEU B 1 95 ? 3.238 -5.395 -26.141 1 93.06 95 LEU B CA 1
ATOM 3483 C C . LEU B 1 95 ? 2.971 -5.984 -27.516 1 93.06 95 LEU B C 1
ATOM 3485 O O . LEU B 1 95 ? 1.952 -5.676 -28.141 1 93.06 95 LEU B O 1
ATOM 3489 N N . CYS B 1 96 ? 3.826 -6.844 -27.922 1 80.69 96 CYS B N 1
ATOM 3490 C CA . CYS B 1 96 ? 3.705 -7.543 -29.188 1 80.69 96 CYS B CA 1
ATOM 3491 C C . CYS B 1 96 ? 3.039 -6.656 -30.234 1 80.69 96 CYS B C 1
ATOM 3493 O O . CYS B 1 96 ? 3.498 -5.543 -30.5 1 80.69 96 CYS B O 1
ATOM 3495 N N . ASP B 1 97 ? 1.998 -7.176 -30.828 1 79.06 97 ASP B N 1
ATOM 3496 C CA . ASP B 1 97 ? 1.334 -6.512 -31.938 1 79.06 97 ASP B CA 1
ATOM 3497 C C . ASP B 1 97 ? 0.188 -5.633 -31.453 1 79.06 97 ASP B C 1
ATOM 3499 O O . ASP B 1 97 ? -0.815 -5.465 -32.156 1 79.06 97 ASP B O 1
ATOM 3503 N N . SER B 1 98 ? 0.427 -5.125 -30.297 1 82.5 98 SER B N 1
ATOM 3504 C CA . SER B 1 98 ? -0.613 -4.25 -29.766 1 82.5 98 SER B CA 1
ATOM 3505 C C . SER B 1 98 ? -0.095 -2.828 -29.578 1 82.5 98 SER B C 1
ATOM 3507 O O . SER B 1 98 ? 1.104 -2.576 -29.719 1 82.5 98 SER B O 1
ATOM 3509 N N . GLU B 1 99 ? -0.967 -1.888 -29.406 1 86.56 99 GLU B N 1
ATOM 3510 C CA . GLU B 1 99 ? -0.607 -0.499 -29.141 1 86.56 99 GLU B CA 1
ATOM 3511 C C . GLU B 1 99 ? -0.362 -0.27 -27.656 1 86.56 99 GLU B C 1
ATOM 3513 O O . GLU B 1 99 ? 0.049 0.819 -27.25 1 86.56 99 GLU B O 1
ATOM 3518 N N . ILE B 1 100 ? -0.481 -1.318 -26.938 1 90.69 100 ILE B N 1
ATOM 3519 C CA . ILE B 1 100 ? -0.321 -1.219 -25.5 1 90.69 100 ILE B CA 1
ATOM 3520 C C . ILE B 1 100 ? 1.163 -1.172 -25.141 1 90.69 100 ILE B C 1
ATOM 3522 O O . ILE B 1 100 ? 1.954 -1.972 -25.641 1 90.69 100 ILE B O 1
ATOM 3526 N N . THR B 1 101 ? 1.493 -0.178 -24.391 1 94.44 101 THR B N 1
ATOM 3527 C CA . THR B 1 101 ? 2.838 -0.103 -23.828 1 94.44 101 THR B CA 1
ATOM 3528 C C . THR B 1 101 ? 2.809 -0.353 -22.328 1 94.44 101 THR B C 1
ATOM 3530 O O . THR B 1 101 ? 1.839 0.001 -21.656 1 94.44 101 THR B O 1
ATOM 3533 N N . TYR B 1 102 ? 3.783 -1.062 -21.875 1 96 102 TYR B N 1
ATOM 3534 C CA . TYR B 1 102 ? 3.875 -1.35 -20.453 1 96 102 TYR B CA 1
ATOM 3535 C C . TYR B 1 102 ? 5.328 -1.353 -19.984 1 96 102 TYR B C 1
ATOM 3537 O O . TYR B 1 102 ? 6.242 -1.55 -20.797 1 96 102 TYR B O 1
ATOM 3545 N N . ASN B 1 103 ? 5.59 -1.019 -18.797 1 96.62 103 ASN B N 1
ATOM 3546 C CA . ASN B 1 103 ? 6.922 -1.08 -18.203 1 96.62 103 ASN B CA 1
ATOM 3547 C C . ASN B 1 103 ? 7.027 -2.211 -17.172 1 96.62 103 ASN B C 1
ATOM 3549 O O . ASN B 1 103 ? 6.098 -3.008 -17.031 1 96.62 103 ASN B O 1
ATOM 3553 N N . TYR B 1 104 ? 8.148 -2.34 -16.562 1 96.94 104 TYR B N 1
ATOM 3554 C CA . TYR B 1 104 ? 8.383 -3.457 -15.656 1 96.94 104 TYR B CA 1
ATOM 3555 C C . TYR B 1 104 ? 7.438 -3.398 -14.461 1 96.94 104 TYR B C 1
ATOM 3557 O O . TYR B 1 104 ? 6.996 -4.434 -13.961 1 96.94 104 TYR B O 1
ATOM 3565 N N . TYR B 1 105 ? 7.082 -2.209 -14.039 1 97.31 105 TYR B N 1
ATOM 3566 C CA . TYR B 1 105 ? 6.168 -2.053 -12.914 1 97.31 105 TYR B CA 1
ATOM 3567 C C . TYR B 1 105 ? 4.746 -2.436 -13.305 1 97.31 105 TYR B C 1
ATOM 3569 O O . TYR B 1 105 ? 4.008 -3.004 -12.5 1 97.31 105 TYR B O 1
ATOM 3577 N N . ASP B 1 106 ? 4.434 -2.109 -14.484 1 97.62 106 ASP B N 1
ATOM 3578 C CA . ASP B 1 106 ? 3.148 -2.576 -15 1 97.62 106 ASP B CA 1
ATOM 3579 C C . ASP B 1 106 ? 3.072 -4.102 -14.977 1 97.62 106 ASP B C 1
ATOM 3581 O O . ASP B 1 106 ? 2.033 -4.672 -14.641 1 97.62 106 ASP B O 1
ATOM 3585 N N . TYR B 1 107 ? 4.188 -4.691 -15.422 1 97.94 107 TYR B N 1
ATOM 3586 C CA . TYR B 1 107 ? 4.281 -6.145 -15.406 1 97.94 107 TYR B CA 1
ATOM 3587 C C . TYR B 1 107 ? 4.07 -6.684 -13.992 1 97.94 107 TYR B C 1
ATOM 3589 O O . TYR B 1 107 ? 3.273 -7.605 -13.789 1 97.94 107 TYR B O 1
ATOM 3597 N N . ILE B 1 108 ? 4.719 -6.074 -13.039 1 97.94 108 ILE B N 1
ATOM 3598 C CA . ILE B 1 108 ? 4.57 -6.508 -11.656 1 97.94 108 ILE B CA 1
ATOM 3599 C C . ILE B 1 108 ? 3.127 -6.305 -11.203 1 97.94 108 ILE B C 1
ATOM 3601 O O . ILE B 1 108 ? 2.516 -7.211 -10.633 1 97.94 108 ILE B O 1
ATOM 3605 N N . ASP B 1 109 ? 2.588 -5.148 -11.484 1 97.88 109 ASP B N 1
ATOM 3606 C CA . ASP B 1 109 ? 1.216 -4.84 -11.094 1 97.88 109 ASP B CA 1
ATOM 3607 C C . ASP B 1 109 ? 0.228 -5.801 -11.742 1 97.88 109 ASP B C 1
ATOM 3609 O O . ASP B 1 109 ? -0.814 -6.117 -11.164 1 97.88 109 ASP B O 1
ATOM 3613 N N . ALA B 1 110 ? 0.58 -6.219 -12.906 1 98.44 110 ALA B N 1
ATOM 3614 C CA . ALA B 1 110 ? -0.3 -7.145 -13.617 1 98.44 110 ALA B CA 1
ATOM 3615 C C . ALA B 1 110 ? -0.517 -8.422 -12.812 1 98.44 110 ALA B C 1
ATOM 3617 O O . ALA B 1 110 ? -1.627 -8.961 -12.781 1 98.44 110 ALA B O 1
ATOM 3618 N N . TRP B 1 111 ? 0.471 -8.867 -12.164 1 98.25 111 TRP B N 1
ATOM 3619 C CA . TRP B 1 111 ? 0.378 -10.086 -11.367 1 98.25 111 TRP B CA 1
ATOM 3620 C C . TRP B 1 111 ? -0.596 -9.906 -10.211 1 98.25 111 TRP B C 1
ATOM 3622 O O . TRP B 1 111 ? -1.228 -10.867 -9.766 1 98.25 111 TRP B O 1
ATOM 3632 N N . PHE B 1 112 ? -0.707 -8.727 -9.758 1 97.56 112 PHE B N 1
ATOM 3633 C CA . PHE B 1 112 ? -1.609 -8.461 -8.641 1 97.56 112 PHE B CA 1
ATOM 3634 C C . PHE B 1 112 ? -3.008 -8.125 -9.148 1 97.56 112 PHE B C 1
ATOM 3636 O O . PHE B 1 112 ? -4 -8.617 -8.609 1 97.56 112 PHE B O 1
ATOM 3643 N N . ARG B 1 113 ? -3.043 -7.379 -10.172 1 97.69 113 ARG B N 1
ATOM 3644 C CA . ARG B 1 113 ? -4.309 -6.805 -10.617 1 97.69 113 ARG B CA 1
ATOM 3645 C C . ARG B 1 113 ? -5.145 -7.836 -11.367 1 97.69 113 ARG B C 1
ATOM 3647 O O . ARG B 1 113 ? -6.375 -7.828 -11.273 1 97.69 113 ARG B O 1
ATOM 3654 N N . PHE B 1 114 ? -4.539 -8.688 -12.109 1 96.94 114 PHE B N 1
ATOM 3655 C CA . PHE B 1 114 ? -5.312 -9.672 -12.859 1 96.94 114 PHE B CA 1
ATOM 3656 C C . PHE B 1 114 ? -6.109 -10.57 -11.922 1 96.94 114 PHE B C 1
ATOM 3658 O O . PHE B 1 114 ? -7.184 -11.062 -12.281 1 96.94 114 PHE B O 1
ATOM 3665 N N . MET B 1 115 ? -5.629 -10.703 -10.711 1 95.56 115 MET B N 1
ATOM 3666 C CA . MET B 1 115 ? -6.266 -11.539 -9.695 1 95.56 115 MET B CA 1
ATOM 3667 C C . MET B 1 115 ? -7.613 -10.953 -9.273 1 95.56 115 MET B C 1
ATOM 3669 O O . MET B 1 115 ? -8.422 -11.633 -8.641 1 95.56 115 MET B O 1
ATOM 3673 N N . LEU B 1 116 ? -7.844 -9.742 -9.641 1 97 116 LEU B N 1
ATOM 3674 C CA . LEU B 1 116 ? -8.984 -9.031 -9.062 1 97 116 LEU B CA 1
ATOM 3675 C C . LEU B 1 116 ? -10.219 -9.188 -9.93 1 97 116 LEU B C 1
ATOM 3677 O O . LEU B 1 116 ? -11.211 -8.477 -9.75 1 97 116 LEU B O 1
ATOM 3681 N N . PHE B 1 117 ? -10.125 -10.117 -10.805 1 95.94 117 PHE B N 1
ATOM 3682 C CA . PHE B 1 117 ? -11.344 -10.5 -11.5 1 95.94 117 PHE B CA 1
ATOM 3683 C C . PHE B 1 117 ? -12.375 -11.039 -10.508 1 95.94 117 PHE B C 1
ATOM 3685 O O . PHE B 1 117 ? -12.031 -11.773 -9.578 1 95.94 117 PHE B O 1
ATOM 3692 N N . GLN B 1 118 ? -13.609 -10.664 -10.758 1 94.56 118 GLN B N 1
ATOM 3693 C CA . GLN B 1 118 ? -14.711 -11.125 -9.914 1 94.56 118 GLN B CA 1
ATOM 3694 C C . GLN B 1 118 ? -16.016 -11.164 -10.695 1 94.56 118 GLN B C 1
ATOM 3696 O O . GLN B 1 118 ? -16.25 -10.328 -11.562 1 94.56 118 GLN B O 1
ATOM 3701 N N . THR B 1 119 ? -16.812 -12.102 -10.414 1 91 119 THR B N 1
ATOM 3702 C CA . THR B 1 119 ? -18.156 -12.141 -10.969 1 91 119 THR B CA 1
ATOM 3703 C C . THR B 1 119 ? -19.078 -11.211 -10.188 1 91 119 THR B C 1
ATOM 3705 O O . THR B 1 119 ? -18.797 -10.844 -9.047 1 91 119 THR B O 1
ATOM 3708 N N . PRO B 1 120 ? -20.156 -10.844 -10.75 1 86.38 120 PRO B N 1
ATOM 3709 C CA . PRO B 1 120 ? -21.062 -9.906 -10.078 1 86.38 120 PRO B CA 1
ATOM 3710 C C . PRO B 1 120 ? -21.562 -10.422 -8.734 1 86.38 120 PRO B C 1
ATOM 3712 O O . PRO B 1 120 ? -21.844 -9.633 -7.832 1 86.38 120 PRO B O 1
ATOM 3715 N N . ASP B 1 121 ? -21.703 -11.68 -8.594 1 86.62 121 ASP B N 1
ATOM 3716 C CA . ASP B 1 121 ? -22.234 -12.25 -7.355 1 86.62 121 ASP B CA 1
ATOM 3717 C C . ASP B 1 121 ? -21.109 -12.531 -6.359 1 86.62 121 ASP B C 1
ATOM 3719 O O . ASP B 1 121 ? -21.344 -13.141 -5.312 1 86.62 121 ASP B O 1
ATOM 3723 N N . MET B 1 122 ? -19.875 -12.141 -6.719 1 90.5 122 MET B N 1
ATOM 3724 C CA . MET B 1 122 ? -18.703 -12.25 -5.844 1 90.5 122 MET B CA 1
ATOM 3725 C C . MET B 1 122 ? -18.391 -13.711 -5.531 1 90.5 122 MET B C 1
ATOM 3727 O O . MET B 1 122 ? -17.984 -14.031 -4.414 1 90.5 122 MET B O 1
ATOM 3731 N N . SER B 1 123 ? -18.578 -14.594 -6.512 1 88.88 123 SER B N 1
ATOM 3732 C CA . SER B 1 123 ? -18.422 -16.016 -6.262 1 88.88 123 SER B CA 1
ATOM 3733 C C . SER B 1 123 ? -17.234 -16.594 -7.035 1 88.88 123 SER B C 1
ATOM 3735 O O . SER B 1 123 ? -16.969 -17.781 -6.973 1 88.88 123 SER B O 1
ATOM 3737 N N . HIS B 1 124 ? -16.531 -15.75 -7.695 1 92.81 124 HIS B N 1
ATOM 3738 C CA . HIS B 1 124 ? -15.438 -16.188 -8.555 1 92.81 124 HIS B CA 1
ATOM 3739 C C . HIS B 1 124 ? -14.305 -16.812 -7.738 1 92.81 124 HIS B C 1
ATOM 3741 O O . HIS B 1 124 ? -14.031 -16.375 -6.621 1 92.81 124 HIS B O 1
ATOM 3747 N N . SER B 1 125 ? -13.664 -17.797 -8.328 1 93.38 125 SER B N 1
ATOM 3748 C CA . SER B 1 125 ? -12.453 -18.375 -7.75 1 93.38 125 SER B CA 1
ATOM 3749 C C . SER B 1 125 ? -11.398 -18.625 -8.82 1 93.38 125 SER B C 1
ATOM 3751 O O . SER B 1 125 ? -11.703 -18.672 -10.008 1 93.38 125 SER B O 1
ATOM 3753 N N . TRP B 1 126 ? -10.219 -18.625 -8.391 1 95.38 126 TRP B N 1
ATOM 3754 C CA . TRP B 1 126 ? -9.078 -18.984 -9.234 1 95.38 126 TRP B CA 1
ATOM 3755 C C . TRP B 1 126 ? -8.578 -20.391 -8.891 1 95.38 126 TRP B C 1
ATOM 3757 O O . TRP B 1 126 ? -8.508 -20.766 -7.715 1 95.38 126 TRP B O 1
ATOM 3767 N N . PHE B 1 127 ? -8.352 -21.141 -9.875 1 93.94 127 PHE B N 1
ATOM 3768 C CA . PHE B 1 127 ? -7.594 -22.391 -9.766 1 93.94 127 PHE B CA 1
ATOM 3769 C C . PHE B 1 127 ? -6.168 -22.203 -10.273 1 93.94 127 PHE B C 1
ATOM 3771 O O . PHE B 1 127 ? -5.941 -22.109 -11.484 1 93.94 127 PHE B O 1
ATOM 3778 N N . PHE B 1 128 ? -5.215 -22.172 -9.32 1 94 128 PHE B N 1
ATOM 3779 C CA . PHE B 1 128 ? -3.861 -21.734 -9.641 1 94 128 PHE B CA 1
ATOM 3780 C C . PHE B 1 128 ? -2.883 -22.891 -9.609 1 94 128 PHE B C 1
ATOM 3782 O O . PHE B 1 128 ? -3.031 -23.812 -8.805 1 94 128 PHE B O 1
ATOM 3789 N N . ASN B 1 129 ? -1.933 -22.875 -10.469 1 91.88 129 ASN B N 1
ATOM 3790 C CA . ASN B 1 129 ? -0.833 -23.828 -10.445 1 91.88 129 ASN B CA 1
ATOM 3791 C C . ASN B 1 129 ? 0.38 -23.312 -11.211 1 91.88 129 ASN B C 1
ATOM 3793 O O . ASN B 1 129 ? 0.253 -22.422 -12.055 1 91.88 129 ASN B O 1
ATOM 3797 N N . PHE B 1 130 ? 1.522 -23.844 -10.844 1 95.06 130 PHE B N 1
ATOM 3798 C CA . PHE B 1 130 ? 2.674 -23.688 -11.727 1 95.06 130 PHE B CA 1
ATOM 3799 C C . PHE B 1 130 ? 2.568 -24.625 -12.922 1 95.06 130 PHE B C 1
ATOM 3801 O O . PHE B 1 130 ? 2.16 -25.781 -12.773 1 95.06 130 PHE B O 1
ATOM 3808 N N . ASP B 1 131 ? 2.922 -24.078 -13.961 1 93.5 131 ASP B N 1
ATOM 3809 C CA . ASP B 1 131 ? 2.961 -24.922 -15.148 1 93.5 131 ASP B CA 1
ATOM 3810 C C . ASP B 1 131 ? 3.979 -26.047 -14.992 1 93.5 131 ASP B C 1
ATOM 3812 O O . ASP B 1 131 ? 5.023 -25.859 -14.367 1 93.5 131 ASP B O 1
ATOM 3816 N N . LYS B 1 132 ? 3.75 -27.109 -15.625 1 88.19 132 LYS B N 1
ATOM 3817 C CA . LYS B 1 132 ? 4.605 -28.297 -15.539 1 88.19 132 LYS B CA 1
ATOM 3818 C C . LYS B 1 132 ? 6.02 -27.984 -16.016 1 88.19 132 LYS B C 1
ATOM 3820 O O . LYS B 1 132 ? 6.996 -28.531 -15.508 1 88.19 132 LYS B O 1
ATOM 3825 N N . ASN B 1 133 ? 6.109 -27.047 -16.969 1 89.31 133 ASN B N 1
ATOM 3826 C CA . ASN B 1 133 ? 7.402 -26.719 -17.562 1 89.31 133 ASN B CA 1
ATOM 3827 C C . ASN B 1 133 ? 7.992 -25.438 -16.984 1 89.31 133 ASN B C 1
ATOM 3829 O O . ASN B 1 133 ? 8.914 -24.859 -17.547 1 89.31 133 ASN B O 1
ATOM 3833 N N . PHE B 1 134 ? 7.32 -25.078 -15.922 1 92.94 134 PHE B N 1
ATOM 3834 C CA . PHE B 1 134 ? 7.824 -23.859 -15.305 1 92.94 134 PHE B CA 1
ATOM 3835 C C . PHE B 1 134 ? 9.297 -24 -14.945 1 92.94 134 PHE B C 1
ATOM 3837 O O . PHE B 1 134 ? 9.68 -24.953 -14.266 1 92.94 134 PHE B O 1
ATOM 3844 N N . ARG B 1 135 ? 10.039 -23.125 -15.555 1 81.12 135 ARG B N 1
ATOM 3845 C CA . ARG B 1 135 ? 11.461 -23.031 -15.25 1 81.12 135 ARG B CA 1
ATOM 3846 C C . ARG B 1 135 ? 11.898 -21.578 -15.117 1 81.12 135 ARG B C 1
ATOM 3848 O O . ARG B 1 135 ? 11.188 -20.656 -15.539 1 81.12 135 ARG B O 1
ATOM 3855 N N . GLY B 1 136 ? 12.906 -21.406 -14.297 1 82.25 136 GLY B N 1
ATOM 3856 C CA . GLY B 1 136 ? 13.484 -20.078 -14.273 1 82.25 136 GLY B CA 1
ATOM 3857 C C . GLY B 1 136 ? 13.555 -19.484 -12.875 1 82.25 136 GLY B C 1
ATOM 3858 O O . GLY B 1 136 ? 13.086 -20.094 -11.914 1 82.25 136 GLY B O 1
ATOM 3859 N N . LYS B 1 137 ? 14.047 -18.281 -12.953 1 89.88 137 LYS B N 1
ATOM 3860 C CA . LYS B 1 137 ? 14.266 -17.547 -11.703 1 89.88 137 LYS B CA 1
ATOM 3861 C C . LYS B 1 137 ? 13.016 -16.797 -11.273 1 89.88 137 LYS B C 1
ATOM 3863 O O . LYS B 1 137 ? 12.312 -16.219 -12.102 1 89.88 137 LYS B O 1
ATOM 3868 N N . ILE B 1 138 ? 12.789 -16.875 -10 1 94.88 138 ILE B N 1
ATOM 3869 C CA . ILE B 1 138 ? 11.672 -16.141 -9.414 1 94.88 138 ILE B CA 1
ATOM 3870 C C . ILE B 1 138 ? 12.172 -14.797 -8.867 1 94.88 138 ILE B C 1
ATOM 3872 O O . ILE B 1 138 ? 13.141 -14.758 -8.102 1 94.88 138 ILE B O 1
ATOM 3876 N N . PRO B 1 139 ? 11.578 -13.758 -9.312 1 96.56 139 PRO B N 1
ATOM 3877 C CA . PRO B 1 139 ? 11.992 -12.461 -8.766 1 96.56 139 PRO B CA 1
ATOM 3878 C C . PRO B 1 139 ? 11.562 -12.266 -7.316 1 96.56 139 PRO B C 1
ATOM 3880 O O . PRO B 1 139 ? 10.57 -12.852 -6.879 1 96.56 139 PRO B O 1
ATOM 3883 N N . LEU B 1 140 ? 12.18 -11.406 -6.621 1 95.94 140 LEU B N 1
ATOM 3884 C CA . LEU B 1 140 ? 11.961 -11.266 -5.184 1 95.94 140 LEU B CA 1
ATOM 3885 C C . LEU B 1 140 ? 10.594 -10.641 -4.902 1 95.94 140 LEU B C 1
ATOM 3887 O O . LEU B 1 140 ? 9.992 -10.906 -3.865 1 95.94 140 LEU B O 1
ATOM 3891 N N . TRP B 1 141 ? 10.164 -9.797 -5.797 1 95.75 141 TRP B N 1
ATOM 3892 C CA . TRP B 1 141 ? 8.852 -9.188 -5.578 1 95.75 141 TRP B CA 1
ATOM 3893 C C . TRP B 1 141 ? 7.766 -10.25 -5.48 1 95.75 141 TRP B C 1
ATOM 3895 O O . TRP B 1 141 ? 6.688 -9.992 -4.941 1 95.75 141 TRP B O 1
ATOM 3905 N N . PHE B 1 142 ? 8.039 -11.43 -5.973 1 96.88 142 PHE B N 1
ATOM 3906 C CA . PHE B 1 142 ? 7.07 -12.516 -5.961 1 96.88 142 PHE B CA 1
ATOM 3907 C C . PHE B 1 142 ? 6.793 -12.977 -4.531 1 96.88 142 PHE B C 1
ATOM 3909 O O . PHE B 1 142 ? 5.762 -13.594 -4.262 1 96.88 142 PHE B O 1
ATOM 3916 N N . ASN B 1 143 ? 7.699 -12.695 -3.641 1 94.44 143 ASN B N 1
ATOM 3917 C CA . ASN B 1 143 ? 7.453 -12.992 -2.232 1 94.44 143 ASN B CA 1
ATOM 3918 C C . ASN B 1 143 ? 6.188 -12.312 -1.729 1 94.44 143 ASN B C 1
ATOM 3920 O O . ASN B 1 143 ? 5.395 -12.922 -1.003 1 94.44 143 ASN B O 1
ATOM 3924 N N . LYS B 1 144 ? 6.02 -11.117 -2.141 1 93.81 144 LYS B N 1
ATOM 3925 C CA . LYS B 1 144 ? 4.812 -10.391 -1.747 1 93.81 144 LYS B CA 1
ATOM 3926 C C . LYS B 1 144 ? 3.566 -11.023 -2.352 1 93.81 144 LYS B C 1
ATOM 3928 O O . LYS B 1 144 ? 2.559 -11.203 -1.664 1 93.81 144 LYS B O 1
ATOM 3933 N N . TRP B 1 145 ? 3.668 -11.305 -3.557 1 96.38 145 TRP B N 1
ATOM 3934 C CA . TRP B 1 145 ? 2.549 -11.953 -4.234 1 96.38 145 TRP B CA 1
ATOM 3935 C C . TRP B 1 145 ? 2.191 -13.273 -3.559 1 96.38 145 TRP B C 1
ATOM 3937 O O . TRP B 1 145 ? 1.018 -13.555 -3.305 1 96.38 145 TRP B O 1
ATOM 3947 N N . TRP B 1 146 ? 3.195 -14.039 -3.285 1 95.69 146 TRP B N 1
ATOM 3948 C CA . TRP B 1 146 ? 2.986 -15.352 -2.688 1 95.69 146 TRP B CA 1
ATOM 3949 C C . TRP B 1 146 ? 2.328 -15.234 -1.317 1 95.69 146 TRP B C 1
ATOM 3951 O O . TRP B 1 146 ? 1.465 -16.031 -0.962 1 95.69 146 TRP B O 1
ATOM 3961 N N . HIS B 1 147 ? 2.719 -14.25 -0.668 1 91.94 147 HIS B N 1
ATOM 3962 C CA . HIS B 1 147 ? 2.15 -14.031 0.656 1 91.94 147 HIS B CA 1
ATOM 3963 C C . HIS B 1 147 ? 0.65 -13.766 0.574 1 91.94 147 HIS B C 1
ATOM 3965 O O . HIS B 1 147 ? -0.109 -14.188 1.448 1 91.94 147 HIS B O 1
ATOM 3971 N N . GLN B 1 148 ? 0.295 -13.195 -0.413 1 92.94 148 GLN B N 1
ATOM 3972 C CA . GLN B 1 148 ? -1.1 -12.789 -0.551 1 92.94 148 GLN B CA 1
ATOM 3973 C C . GLN B 1 148 ? -1.934 -13.891 -1.198 1 92.94 148 GLN B C 1
ATOM 3975 O O . GLN B 1 148 ? -3.111 -14.055 -0.874 1 92.94 148 GLN B O 1
ATOM 3980 N N . PHE B 1 149 ? -1.267 -14.648 -2.082 1 94.94 149 PHE B N 1
ATOM 3981 C CA . PHE B 1 149 ? -2.09 -15.477 -2.959 1 94.94 149 PHE B CA 1
ATOM 3982 C C . PHE B 1 149 ? -1.593 -16.906 -2.973 1 94.94 149 PHE B C 1
ATOM 3984 O O . PHE B 1 149 ? -2.264 -17.797 -3.5 1 94.94 149 PHE B O 1
ATOM 3991 N N . GLY B 1 150 ? -0.441 -17.125 -2.424 1 94.19 150 GLY B N 1
ATOM 3992 C CA . GLY B 1 150 ? 0.196 -18.422 -2.572 1 94.19 150 GLY B CA 1
ATOM 3993 C C . GLY B 1 150 ? -0.277 -19.438 -1.551 1 94.19 150 GLY B C 1
ATOM 3994 O O . GLY B 1 150 ? -1.032 -19.109 -0.637 1 94.19 150 GLY B O 1
ATOM 3995 N N . LEU B 1 151 ? 0.242 -20.625 -1.753 1 90.75 151 LEU B N 1
ATOM 3996 C CA . LEU B 1 151 ? -0.052 -21.734 -0.854 1 90.75 151 LEU B CA 1
ATOM 3997 C C . LEU B 1 151 ? 0.579 -21.5 0.516 1 90.75 151 LEU B C 1
ATOM 3999 O O . LEU B 1 151 ? 1.68 -20.953 0.613 1 90.75 151 LEU B O 1
ATOM 4003 N N . ILE B 1 152 ? -0.198 -21.938 1.473 1 85.25 152 ILE B N 1
ATOM 4004 C CA . ILE B 1 152 ? 0.332 -21.906 2.832 1 85.25 152 ILE B CA 1
ATOM 4005 C C . ILE B 1 152 ? 0.303 -23.312 3.438 1 85.25 152 ILE B C 1
ATOM 4007 O O . ILE B 1 152 ? -0.638 -24.062 3.207 1 85.25 152 ILE B O 1
ATOM 4011 N N . PRO B 1 153 ? 1.299 -23.609 4.195 1 81.31 153 PRO B N 1
ATOM 4012 C CA . PRO B 1 153 ? 1.429 -24.969 4.699 1 81.31 153 PRO B CA 1
ATOM 4013 C C . PRO B 1 153 ? 0.224 -25.406 5.531 1 81.31 153 PRO B C 1
ATOM 4015 O O . PRO B 1 153 ? -0.16 -26.578 5.496 1 81.31 153 PRO B O 1
ATOM 4018 N N . HIS B 1 154 ? -0.382 -24.547 6.176 1 83.12 154 HIS B N 1
ATOM 4019 C CA . HIS B 1 154 ? -1.434 -24.891 7.129 1 83.12 154 HIS B CA 1
ATOM 4020 C C . HIS B 1 154 ? -2.662 -25.453 6.418 1 83.12 154 HIS B C 1
ATOM 4022 O O . HIS B 1 154 ? -3.518 -26.078 7.047 1 83.12 154 HIS B O 1
ATOM 4028 N N . ILE B 1 155 ? -2.715 -25.25 5.137 1 84.62 155 ILE B N 1
ATOM 4029 C CA . ILE B 1 155 ? -3.91 -25.703 4.43 1 84.62 155 ILE B CA 1
ATOM 4030 C C . ILE B 1 155 ? -3.691 -27.109 3.879 1 84.62 155 ILE B C 1
ATOM 4032 O O . ILE B 1 155 ? -4.625 -27.734 3.379 1 84.62 155 ILE B O 1
ATOM 4036 N N . PHE B 1 156 ? -2.512 -27.594 3.996 1 86.25 156 PHE B N 1
ATOM 4037 C CA . PHE B 1 156 ? -2.213 -28.938 3.516 1 86.25 156 PHE B CA 1
ATOM 4038 C C . PHE B 1 156 ? -2.898 -29.984 4.383 1 86.25 156 PHE B C 1
ATOM 4040 O O . PHE B 1 156 ? -3 -29.828 5.602 1 86.25 156 PHE B O 1
ATOM 4047 N N . PRO B 1 157 ? -3.307 -31.062 3.715 1 87.62 157 PRO B N 1
ATOM 4048 C CA . PRO B 1 157 ? -3.721 -32.188 4.535 1 87.62 157 PRO B CA 1
ATOM 4049 C C . PRO B 1 157 ? -2.615 -32.688 5.469 1 87.62 157 PRO B C 1
ATOM 4051 O O . PRO B 1 157 ? -1.431 -32.469 5.191 1 87.62 157 PRO B O 1
ATOM 4054 N N . GLU B 1 158 ? -2.965 -33.375 6.488 1 86.69 158 GLU B N 1
ATOM 4055 C CA . GLU B 1 158 ? -2.043 -33.75 7.555 1 86.69 158 GLU B CA 1
ATOM 4056 C C . GLU B 1 158 ? -0.879 -34.562 7.008 1 86.69 158 GLU B C 1
ATOM 4058 O O . GLU B 1 158 ? 0.276 -34.344 7.375 1 86.69 158 GLU B O 1
ATOM 4063 N N . GLU B 1 159 ? -1.208 -35.5 6.215 1 84.81 159 GLU B N 1
ATOM 4064 C CA . GLU B 1 159 ? -0.172 -36.344 5.652 1 84.81 159 GLU B CA 1
ATOM 4065 C C . GLU B 1 159 ? 0.837 -35.531 4.844 1 84.81 159 GLU B C 1
ATOM 4067 O O . GLU B 1 159 ? 2.043 -35.781 4.914 1 84.81 159 GLU B O 1
ATOM 4072 N N . LEU B 1 160 ? 0.349 -34.656 4.172 1 87.56 160 LEU B N 1
ATOM 4073 C CA . LEU B 1 160 ? 1.212 -33.812 3.346 1 87.56 160 LEU B CA 1
ATOM 4074 C C . LEU B 1 160 ? 2 -32.844 4.203 1 87.56 160 LEU B C 1
ATOM 4076 O O . LEU B 1 160 ? 3.137 -32.5 3.875 1 87.56 160 LEU B O 1
ATOM 4080 N N . GLN B 1 161 ? 1.39 -32.344 5.246 1 87.25 161 GLN B N 1
ATOM 4081 C CA . GLN B 1 161 ? 2.104 -31.453 6.168 1 87.25 161 GLN B CA 1
ATOM 4082 C C . GLN B 1 161 ? 3.346 -32.156 6.73 1 87.25 161 GLN B C 1
ATOM 4084 O O . GLN B 1 161 ? 4.418 -31.547 6.789 1 87.25 161 GLN B O 1
ATOM 4089 N N . ARG B 1 162 ? 3.168 -33.375 7.027 1 83.56 162 ARG B N 1
ATOM 4090 C CA . ARG B 1 162 ? 4.285 -34.125 7.562 1 83.56 162 ARG B CA 1
ATOM 4091 C C . ARG B 1 162 ? 5.367 -34.344 6.504 1 83.56 162 ARG B C 1
ATOM 4093 O O . ARG B 1 162 ? 6.551 -34.125 6.773 1 83.56 162 ARG B O 1
ATOM 4100 N N . ALA B 1 163 ? 4.945 -34.688 5.379 1 84.56 163 ALA B N 1
ATOM 4101 C CA . ALA B 1 163 ? 5.887 -34.906 4.277 1 84.56 163 ALA B CA 1
ATOM 4102 C C . ALA B 1 163 ? 6.613 -33.625 3.922 1 84.56 163 ALA B C 1
ATOM 4104 O O . ALA B 1 163 ? 7.809 -33.625 3.629 1 84.56 163 ALA B O 1
ATOM 4105 N N . SER B 1 164 ? 5.871 -32.562 3.971 1 84.62 164 SER B N 1
ATOM 4106 C CA . SER B 1 164 ? 6.434 -31.25 3.609 1 84.62 164 SER B CA 1
ATOM 4107 C C . SER B 1 164 ? 7.527 -30.828 4.586 1 84.62 164 SER B C 1
ATOM 4109 O O . SER B 1 164 ? 8.484 -30.156 4.203 1 84.62 164 SER B O 1
ATOM 4111 N N . LYS B 1 165 ? 7.406 -31.203 5.797 1 83.5 165 LYS B N 1
ATOM 4112 C CA . LYS B 1 165 ? 8.438 -30.891 6.785 1 83.5 165 LYS B CA 1
ATOM 4113 C C . LYS B 1 165 ? 9.75 -31.578 6.438 1 83.5 165 LYS B C 1
ATOM 4115 O O . LYS B 1 165 ? 10.828 -30.984 6.566 1 83.5 165 LYS B O 1
ATOM 4120 N N . SER B 1 166 ? 9.617 -32.781 6.016 1 82.25 166 SER B N 1
ATOM 4121 C CA . SER B 1 166 ? 10.805 -33.531 5.578 1 82.25 166 SER B CA 1
ATOM 4122 C C . SER B 1 166 ? 11.445 -32.875 4.363 1 82.25 166 SER B C 1
ATOM 4124 O O . SER B 1 166 ? 12.672 -32.781 4.277 1 82.25 166 SER B O 1
ATOM 4126 N N . PHE B 1 167 ? 10.672 -32.5 3.516 1 86.69 167 PHE B N 1
ATOM 4127 C CA . PHE B 1 167 ? 11.148 -31.781 2.336 1 86.69 167 PHE B CA 1
ATOM 4128 C C . PHE B 1 167 ? 11.914 -30.531 2.736 1 86.69 167 PHE B C 1
ATOM 4130 O O . PHE B 1 167 ? 13.008 -30.281 2.23 1 86.69 167 PHE B O 1
ATOM 4137 N N . ILE B 1 168 ? 11.297 -29.781 3.605 1 84.88 168 ILE B N 1
ATOM 4138 C CA . ILE B 1 168 ? 11.883 -28.531 4.059 1 84.88 168 ILE B CA 1
ATOM 4139 C C . ILE B 1 168 ? 13.25 -28.797 4.684 1 84.88 168 ILE B C 1
ATOM 4141 O O . ILE B 1 168 ? 14.227 -28.094 4.395 1 84.88 168 ILE B O 1
ATOM 4145 N N . GLN B 1 169 ? 13.32 -29.719 5.434 1 83.25 169 GLN B N 1
ATOM 4146 C CA . GLN B 1 169 ? 14.57 -30.078 6.094 1 83.25 169 GLN B CA 1
ATOM 4147 C C . GLN B 1 169 ? 15.633 -30.484 5.074 1 83.25 169 GLN B C 1
ATOM 4149 O O . GLN B 1 169 ? 16.797 -30.125 5.207 1 83.25 169 GLN B O 1
ATOM 4154 N N . ALA B 1 170 ? 15.234 -31.156 4.145 1 83.44 170 ALA B N 1
ATOM 4155 C CA . ALA B 1 170 ? 16.156 -31.672 3.137 1 83.44 170 ALA B CA 1
ATOM 4156 C C . ALA B 1 170 ? 16.688 -30.547 2.254 1 83.44 170 ALA B C 1
ATOM 4158 O O . ALA B 1 170 ? 17.875 -30.531 1.902 1 83.44 170 ALA B O 1
ATOM 4159 N N . ILE B 1 171 ? 15.875 -29.656 1.961 1 86.06 171 ILE B N 1
ATOM 4160 C CA . ILE B 1 171 ? 16.266 -28.672 0.952 1 86.06 171 ILE B CA 1
ATOM 4161 C C . ILE B 1 171 ? 16.953 -27.484 1.622 1 86.06 171 ILE B C 1
ATOM 4163 O O . ILE B 1 171 ? 17.656 -26.719 0.963 1 86.06 171 ILE B O 1
ATOM 4167 N N . SER B 1 172 ? 16.703 -27.328 2.861 1 84.69 172 SER B N 1
ATOM 4168 C CA . SER B 1 172 ? 17.219 -26.172 3.574 1 84.69 172 SER B CA 1
ATOM 4169 C C . SER B 1 172 ? 18.734 -26.047 3.406 1 84.69 172 SER B C 1
ATOM 4171 O O . SER B 1 172 ? 19.266 -24.953 3.248 1 84.69 172 SER B O 1
ATOM 4173 N N . SER B 1 173 ? 19.406 -27.125 3.393 1 83.31 173 SER B N 1
ATOM 4174 C CA . SER B 1 173 ? 20.859 -27.125 3.289 1 83.31 173 SER B CA 1
ATOM 4175 C C . SER B 1 173 ? 21.312 -27 1.837 1 83.31 173 SER B C 1
ATOM 4177 O O . SER B 1 173 ? 22.469 -26.672 1.565 1 83.31 173 SER B O 1
ATOM 4179 N N . LYS B 1 174 ? 20.422 -27.125 0.962 1 86.69 174 LYS B N 1
ATOM 4180 C CA . LYS B 1 174 ? 20.781 -27.156 -0.452 1 86.69 174 LYS B CA 1
ATOM 4181 C C . LYS B 1 174 ? 20.469 -25.828 -1.126 1 86.69 174 LYS B C 1
ATOM 4183 O O . LYS B 1 174 ? 20.938 -25.562 -2.238 1 86.69 174 LYS B O 1
ATOM 4188 N N . LEU B 1 175 ? 19.719 -25.062 -0.502 1 89.56 175 LEU B N 1
ATOM 4189 C CA . LEU B 1 175 ? 19.312 -23.797 -1.088 1 89.56 175 LEU B CA 1
ATOM 4190 C C . LEU B 1 175 ? 20.484 -22.812 -1.082 1 89.56 175 LEU B C 1
ATOM 4192 O O . LEU B 1 175 ? 21.203 -22.703 -0.087 1 89.56 175 LEU B O 1
ATOM 4196 N N . ASP B 1 176 ? 20.688 -22.203 -2.189 1 89.38 176 ASP B N 1
ATOM 4197 C CA . ASP B 1 176 ? 21.688 -21.141 -2.223 1 89.38 176 ASP B CA 1
ATOM 4198 C C . ASP B 1 176 ? 21.172 -19.875 -1.552 1 89.38 176 ASP B C 1
ATOM 4200 O O . ASP B 1 176 ? 20.047 -19.844 -1.035 1 89.38 176 ASP B O 1
ATOM 4204 N N . ALA B 1 177 ? 21.969 -18.875 -1.561 1 87.69 177 ALA B N 1
ATOM 4205 C CA . ALA B 1 177 ? 21.656 -17.641 -0.833 1 87.69 177 ALA B CA 1
ATOM 4206 C C . ALA B 1 177 ? 20.422 -16.953 -1.404 1 87.69 177 ALA B C 1
ATOM 4208 O O . ALA B 1 177 ? 19.625 -16.375 -0.662 1 87.69 177 ALA B O 1
ATOM 4209 N N . TYR B 1 178 ? 20.312 -17.078 -2.654 1 90.06 178 TYR B N 1
ATOM 4210 C CA . TYR B 1 178 ? 19.172 -16.438 -3.301 1 90.06 178 TYR B CA 1
ATOM 4211 C C . TYR B 1 178 ? 17.891 -17.234 -3.064 1 90.06 178 TYR B C 1
ATOM 4213 O O . TYR B 1 178 ? 16.859 -16.656 -2.695 1 90.06 178 TYR B O 1
ATOM 4221 N N . GLU B 1 179 ? 17.984 -18.5 -3.189 1 90.88 179 GLU B N 1
ATOM 4222 C CA . GLU B 1 179 ? 16.828 -19.359 -3.033 1 90.88 179 GLU B CA 1
ATOM 4223 C C . GLU B 1 179 ? 16.312 -19.344 -1.597 1 90.88 179 GLU B C 1
ATOM 4225 O O . GLU B 1 179 ? 15.117 -19.516 -1.359 1 90.88 179 GLU B O 1
ATOM 4230 N N . SER B 1 180 ? 17.172 -19.109 -0.724 1 90.69 180 SER B N 1
ATOM 4231 C CA . SER B 1 180 ? 16.812 -19.125 0.691 1 90.69 180 SER B CA 1
ATOM 4232 C C . SER B 1 180 ? 15.961 -17.922 1.062 1 90.69 180 SER B C 1
ATOM 4234 O O . SER B 1 180 ? 15.383 -17.875 2.15 1 90.69 180 SER B O 1
ATOM 4236 N N . LYS B 1 181 ? 15.844 -17.047 0.14 1 91.44 181 LYS B N 1
ATOM 4237 C CA . LYS B 1 181 ? 15.07 -15.828 0.397 1 91.44 181 LYS B CA 1
ATOM 4238 C C . LYS B 1 181 ? 13.578 -16.078 0.194 1 91.44 181 LYS B C 1
ATOM 4240 O O . LYS B 1 181 ? 12.75 -15.227 0.526 1 91.44 181 LYS B O 1
ATOM 4245 N N . PHE B 1 182 ? 13.266 -17.219 -0.326 1 93.62 182 PHE B N 1
ATOM 4246 C CA . PHE B 1 182 ? 11.875 -17.547 -0.62 1 93.62 182 PHE B CA 1
ATOM 4247 C C . PHE B 1 182 ? 11.336 -18.547 0.389 1 93.62 182 PHE B C 1
ATOM 4249 O O . PHE B 1 182 ? 12.07 -19.422 0.854 1 93.62 182 PHE B O 1
ATOM 4256 N N . PRO B 1 183 ? 10.047 -18.375 0.704 1 91.19 183 PRO B N 1
ATOM 4257 C CA . PRO B 1 183 ? 9.43 -19.391 1.557 1 91.19 183 PRO B CA 1
ATOM 4258 C C . PRO B 1 183 ? 9.531 -20.797 0.964 1 91.19 183 PRO B C 1
ATOM 4260 O O . PRO B 1 183 ? 9.492 -20.953 -0.259 1 91.19 183 PRO B O 1
ATOM 4263 N N . TYR B 1 184 ? 9.516 -21.734 1.798 1 89.81 184 TYR B N 1
ATOM 4264 C CA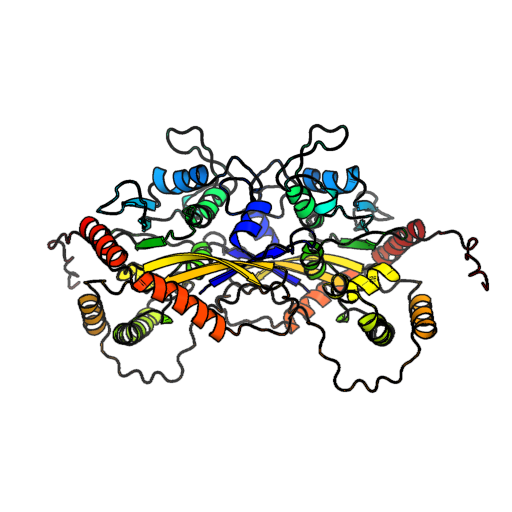 . TYR B 1 184 ? 9.703 -23.109 1.371 1 89.81 184 TYR B CA 1
ATOM 4265 C C . TYR B 1 184 ? 8.539 -23.578 0.505 1 89.81 184 TYR B C 1
ATOM 4267 O O . TYR B 1 184 ? 8.719 -24.422 -0.388 1 89.81 184 TYR B O 1
ATOM 4275 N N . CYS B 1 185 ? 7.395 -23.016 0.775 1 92.12 185 CYS B N 1
ATOM 4276 C CA . CYS B 1 185 ? 6.215 -23.438 0.029 1 92.12 185 CYS B CA 1
ATOM 4277 C C . CYS B 1 185 ? 6.359 -23.109 -1.452 1 92.12 185 CYS B C 1
ATOM 4279 O O . CYS B 1 185 ? 5.801 -23.797 -2.303 1 92.12 185 CYS B O 1
ATOM 4281 N N . ILE B 1 186 ? 7.121 -22.109 -1.729 1 93.88 186 ILE B N 1
ATOM 4282 C CA . ILE B 1 186 ? 7.363 -21.781 -3.129 1 93.88 186 ILE B CA 1
ATOM 4283 C C . ILE B 1 186 ? 8.203 -22.875 -3.781 1 93.88 186 ILE B C 1
ATOM 4285 O O . ILE B 1 186 ? 7.906 -23.297 -4.898 1 93.88 186 ILE B O 1
ATOM 4289 N N . HIS B 1 187 ? 9.203 -23.281 -3.078 1 91.94 187 HIS B N 1
ATOM 4290 C CA . HIS B 1 187 ? 10.047 -24.359 -3.59 1 91.94 187 HIS B CA 1
ATOM 4291 C C . HIS B 1 187 ? 9.25 -25.641 -3.756 1 91.94 187 HIS B C 1
ATOM 4293 O O . HIS B 1 187 ? 9.406 -26.344 -4.758 1 91.94 187 HIS B O 1
ATOM 4299 N N . PHE B 1 188 ? 8.469 -25.875 -2.768 1 90.94 188 PHE B N 1
ATOM 4300 C CA . PHE B 1 188 ? 7.598 -27.047 -2.812 1 90.94 188 PHE B CA 1
ATOM 4301 C C . PHE B 1 188 ? 6.668 -26.984 -4.02 1 90.94 188 PHE B C 1
ATOM 4303 O O . PHE B 1 188 ? 6.551 -27.953 -4.77 1 90.94 188 PHE B O 1
ATOM 4310 N N . SER B 1 189 ? 6.07 -25.859 -4.227 1 92 189 SER B N 1
ATOM 4311 C CA . SER B 1 189 ? 5.109 -25.656 -5.309 1 92 189 SER B CA 1
ATOM 4312 C C . SER B 1 189 ? 5.785 -25.734 -6.672 1 92 189 SER B C 1
ATOM 4314 O O . SER B 1 189 ? 5.195 -26.203 -7.641 1 92 189 SER B O 1
ATOM 4316 N N . LYS B 1 190 ? 6.918 -25.25 -6.73 1 90.56 190 LYS B N 1
ATOM 4317 C CA . LYS B 1 190 ? 7.676 -25.312 -7.98 1 90.56 190 LYS B CA 1
ATOM 4318 C C . LYS B 1 190 ? 8.016 -26.75 -8.352 1 90.56 190 LYS B C 1
ATOM 4320 O O . LYS B 1 190 ? 8 -27.109 -9.531 1 90.56 190 LYS B O 1
ATOM 4325 N N . ARG B 1 191 ? 8.312 -27.453 -7.398 1 88.94 191 ARG B N 1
ATOM 4326 C CA . ARG B 1 191 ? 8.789 -28.812 -7.625 1 88.94 191 ARG B CA 1
ATOM 4327 C C . ARG B 1 191 ? 7.633 -29.75 -7.914 1 88.94 191 ARG B C 1
ATOM 4329 O O . ARG B 1 191 ? 7.695 -30.547 -8.859 1 88.94 191 ARG B O 1
ATOM 4336 N N . PHE B 1 192 ? 6.574 -29.672 -7.109 1 89.06 192 PHE B N 1
ATOM 4337 C CA . PHE B 1 192 ? 5.535 -30.688 -7.164 1 89.06 192 PHE B CA 1
ATOM 4338 C C . PHE B 1 192 ? 4.289 -30.172 -7.867 1 89.06 192 PHE B C 1
ATOM 4340 O O . PHE B 1 192 ? 3.393 -30.938 -8.211 1 89.06 192 PHE B O 1
ATOM 4347 N N . LYS B 1 193 ? 4.148 -28.875 -8.016 1 89.88 193 LYS B N 1
ATOM 4348 C CA . LYS B 1 193 ? 3.146 -28.172 -8.812 1 89.88 193 LYS B CA 1
ATOM 4349 C C . LYS B 1 193 ? 1.734 -28.516 -8.344 1 89.88 193 LYS B C 1
ATOM 4351 O O . LYS B 1 193 ? 0.857 -28.812 -9.156 1 89.88 193 LYS B O 1
ATOM 4356 N N . PRO B 1 194 ? 1.552 -28.5 -7.059 1 90.62 194 PRO B N 1
ATOM 4357 C CA . PRO B 1 194 ? 0.17 -28.672 -6.602 1 90.62 194 PRO B CA 1
ATOM 4358 C C . PRO B 1 194 ? -0.719 -27.469 -6.934 1 90.62 194 PRO B C 1
ATOM 4360 O O . PRO B 1 194 ? -0.285 -26.328 -6.812 1 90.62 194 PRO B O 1
ATOM 4363 N N . PRO B 1 195 ? -1.883 -27.781 -7.34 1 91.75 195 PRO B N 1
ATOM 4364 C CA . PRO B 1 195 ? -2.816 -26.672 -7.543 1 91.75 195 PRO B CA 1
ATOM 4365 C C . PRO B 1 195 ? -3.467 -26.203 -6.246 1 91.75 195 PRO B C 1
ATOM 4367 O O . PRO B 1 195 ? -3.482 -26.938 -5.258 1 91.75 195 PRO B O 1
ATOM 4370 N N . TRP B 1 196 ? -3.895 -24.984 -6.23 1 92.44 196 TRP B N 1
ATOM 4371 C CA . TRP B 1 196 ? -4.672 -24.484 -5.102 1 92.44 196 TRP B CA 1
ATOM 4372 C C . TRP B 1 196 ? -5.781 -23.547 -5.57 1 92.44 196 TRP B C 1
ATOM 4374 O O . TRP B 1 196 ? -5.77 -23.094 -6.715 1 92.44 196 TRP B O 1
ATOM 4384 N N . ILE B 1 197 ? -6.691 -23.391 -4.785 1 92.06 197 ILE B N 1
ATOM 4385 C CA . ILE B 1 197 ? -7.855 -22.547 -5.07 1 92.06 197 ILE B CA 1
ATOM 4386 C C . ILE B 1 197 ? -7.742 -21.234 -4.312 1 92.06 197 ILE B C 1
ATOM 4388 O O . ILE B 1 197 ? -7.359 -21.203 -3.141 1 92.06 197 ILE B O 1
ATOM 4392 N N . LEU B 1 198 ? -7.98 -20.188 -5.023 1 94.88 198 LEU B N 1
ATOM 4393 C CA . LEU B 1 198 ? -7.902 -18.844 -4.438 1 94.88 198 LEU B CA 1
ATOM 4394 C C . LEU B 1 198 ? -9.203 -18.078 -4.656 1 94.88 198 LEU B C 1
ATOM 4396 O O . LEU B 1 198 ? -9.75 -18.094 -5.762 1 94.88 198 LEU B O 1
ATOM 4400 N N . LYS B 1 199 ? -9.68 -17.484 -3.596 1 93.19 199 LYS B N 1
ATOM 4401 C CA . LYS B 1 199 ? -10.828 -16.578 -3.639 1 93.19 199 LYS B CA 1
ATOM 4402 C C . LYS B 1 199 ? -10.562 -15.305 -2.859 1 93.19 199 LYS B C 1
ATOM 4404 O O . LYS B 1 199 ? -9.742 -15.289 -1.937 1 93.19 199 LYS B O 1
ATOM 4409 N N . TRP B 1 200 ? -11.148 -14.289 -3.336 1 94.56 200 TRP B N 1
ATOM 4410 C CA . TRP B 1 200 ? -11.055 -13.062 -2.551 1 94.56 200 TRP B CA 1
ATOM 4411 C C . TRP B 1 200 ? -12.414 -12.383 -2.428 1 94.56 200 TRP B C 1
ATOM 4413 O O . TRP B 1 200 ? -13.312 -12.625 -3.242 1 94.56 200 TRP B O 1
ATOM 4423 N N . SER B 1 201 ? -12.617 -11.617 -1.377 1 94 201 SER B N 1
ATOM 4424 C CA . SER B 1 201 ? -13.852 -10.875 -1.12 1 94 201 SER B CA 1
ATOM 4425 C C . SER B 1 201 ? -13.586 -9.633 -0.272 1 94 201 SER B C 1
ATOM 4427 O O . SER B 1 201 ? -12.43 -9.289 -0.013 1 94 201 SER B O 1
ATOM 4429 N N . TYR B 1 202 ? -14.711 -8.945 0.003 1 94.25 202 TYR B N 1
ATOM 4430 C CA . TYR B 1 202 ? -14.633 -7.746 0.829 1 94.25 202 TYR B CA 1
ATOM 4431 C C . TYR B 1 202 ? -15.18 -8.008 2.225 1 94.25 202 TYR B C 1
ATOM 4433 O O . TYR B 1 202 ? -16.047 -8.867 2.408 1 94.25 202 TYR B O 1
ATOM 4441 N N . GLU B 1 203 ? -14.602 -7.195 3.047 1 90.62 203 GLU B N 1
ATOM 4442 C CA . GLU B 1 203 ? -15.133 -7.184 4.41 1 90.62 203 GLU B CA 1
ATOM 4443 C C . GLU B 1 203 ? -15.055 -5.785 5.016 1 90.62 203 GLU B C 1
ATOM 4445 O O . GLU B 1 203 ? -14.102 -5.043 4.762 1 90.62 203 GLU B O 1
ATOM 4450 N N . LYS B 1 204 ? -16.062 -5.5 5.734 1 91.19 204 LYS B N 1
ATOM 4451 C CA . LYS B 1 204 ? -16.062 -4.242 6.484 1 91.19 204 LYS B CA 1
ATOM 4452 C C . LYS B 1 204 ? -15.672 -4.473 7.941 1 91.19 204 LYS B C 1
ATOM 4454 O O . LYS B 1 204 ? -16.312 -5.262 8.641 1 91.19 204 LYS B O 1
ATOM 4459 N N . ASN B 1 205 ? -14.641 -3.852 8.32 1 86.5 205 ASN B N 1
ATOM 4460 C CA . ASN B 1 205 ? -14.203 -3.85 9.719 1 86.5 205 ASN B CA 1
ATOM 4461 C C . ASN B 1 205 ? -14.156 -2.434 10.289 1 86.5 205 ASN B C 1
ATOM 4463 O O . ASN B 1 205 ? -13.203 -1.692 10.039 1 86.5 205 ASN B O 1
ATOM 4467 N N . GLY B 1 206 ? -15.242 -2.133 11.031 1 87.62 206 GLY B N 1
ATOM 4468 C CA . GLY B 1 206 ? -15.352 -0.745 11.453 1 87.62 206 GLY B CA 1
ATOM 4469 C C . GLY B 1 206 ? -15.523 0.216 10.289 1 87.62 206 GLY B C 1
ATOM 4470 O O . GLY B 1 206 ? -16.438 0.056 9.469 1 87.62 206 GLY B O 1
ATOM 4471 N N . ASP B 1 207 ? -14.539 1.122 10.258 1 90.31 207 ASP B N 1
ATOM 4472 C CA . ASP B 1 207 ? -14.633 2.145 9.219 1 90.31 207 ASP B CA 1
ATOM 4473 C C . ASP B 1 207 ? -13.656 1.858 8.078 1 90.31 207 ASP B C 1
ATOM 4475 O O . ASP B 1 207 ? -13.312 2.76 7.316 1 90.31 207 ASP B O 1
ATOM 4479 N N . ILE B 1 208 ? -13.273 0.625 8.023 1 92.44 208 ILE B N 1
ATOM 4480 C CA . ILE B 1 208 ? -12.305 0.292 6.988 1 92.44 208 ILE B CA 1
ATOM 4481 C C . ILE B 1 208 ? -12.836 -0.852 6.129 1 92.44 208 ILE B C 1
ATOM 4483 O O . ILE B 1 208 ? -13.367 -1.836 6.652 1 92.44 208 ILE B O 1
ATOM 4487 N N . LEU B 1 209 ? -12.773 -0.654 4.895 1 94.12 209 LEU B N 1
ATOM 4488 C CA . LEU B 1 209 ? -13.031 -1.756 3.975 1 94.12 209 LEU B CA 1
ATOM 4489 C C . LEU B 1 209 ? -11.766 -2.568 3.725 1 94.12 209 LEU B C 1
ATOM 4491 O O . LEU B 1 209 ? -10.703 -2.002 3.465 1 94.12 209 LEU B O 1
ATOM 4495 N N . HIS B 1 210 ? -11.945 -3.857 3.807 1 93.31 210 HIS B N 1
ATOM 4496 C CA . HIS B 1 210 ? -10.844 -4.789 3.609 1 93.31 210 HIS B CA 1
ATOM 4497 C C . HIS B 1 210 ? -11.117 -5.73 2.439 1 93.31 210 HIS B C 1
ATOM 4499 O O . HIS B 1 210 ? -12.273 -5.949 2.072 1 93.31 210 HIS B O 1
ATOM 4505 N N . ARG B 1 211 ? -10.016 -6.078 1.913 1 94.62 211 ARG B N 1
ATOM 4506 C CA . ARG B 1 211 ? -10.055 -7.234 1.027 1 94.62 211 ARG B CA 1
ATOM 4507 C C . ARG B 1 211 ? -9.336 -8.43 1.652 1 94.62 211 ARG B C 1
ATOM 4509 O O . ARG B 1 211 ? -8.289 -8.266 2.281 1 94.62 211 ARG B O 1
ATOM 4516 N N . PHE B 1 212 ? -9.906 -9.547 1.489 1 90.25 212 PHE B N 1
ATOM 4517 C CA . PHE B 1 212 ? -9.227 -10.727 2.014 1 90.25 212 PHE B CA 1
ATOM 4518 C C . PHE B 1 212 ? -9.188 -11.836 0.968 1 90.25 212 PHE B C 1
ATOM 4520 O O . PHE B 1 212 ? -10.031 -11.891 0.076 1 90.25 212 PHE B O 1
ATOM 4527 N N . THR B 1 213 ? -8.164 -12.57 1.063 1 91 213 THR B N 1
ATOM 4528 C CA . THR B 1 213 ? -7.977 -13.719 0.185 1 91 213 THR B CA 1
ATOM 4529 C C . THR B 1 213 ? -8.055 -15.023 0.975 1 91 213 THR B C 1
ATOM 4531 O O . THR B 1 213 ? -7.652 -15.07 2.137 1 91 213 THR B O 1
ATOM 4534 N N . PHE B 1 214 ? -8.625 -15.93 0.266 1 88.75 214 PHE B N 1
ATOM 4535 C CA . PHE B 1 214 ? -8.75 -17.281 0.807 1 88.75 214 PHE B CA 1
ATOM 4536 C C . PHE B 1 214 ? -8.102 -18.297 -0.122 1 88.75 214 PHE B C 1
ATOM 4538 O O . PHE B 1 214 ? -8.383 -18.312 -1.321 1 88.75 214 PHE B O 1
ATOM 4545 N N . VAL B 1 215 ? -7.242 -19.031 0.533 1 91.38 215 VAL B N 1
ATOM 4546 C CA . VAL B 1 215 ? -6.562 -20.078 -0.226 1 91.38 215 VAL B CA 1
ATOM 4547 C C . VAL B 1 215 ? -6.945 -21.438 0.328 1 91.38 215 VAL B C 1
ATOM 4549 O O . VAL B 1 215 ? -6.965 -21.641 1.545 1 91.38 215 VAL B O 1
ATOM 4552 N N . LYS B 1 216 ? -7.262 -22.328 -0.566 1 89.31 216 LYS B N 1
ATOM 4553 C CA . LYS B 1 216 ? -7.695 -23.656 -0.178 1 89.31 216 LYS B CA 1
ATOM 4554 C C . LYS B 1 216 ? -6.945 -24.734 -0.967 1 89.31 216 LYS B C 1
ATOM 4556 O O . LYS B 1 216 ? -6.668 -24.562 -2.154 1 89.31 216 LYS B O 1
ATOM 4561 N N . TRP B 1 217 ? -6.723 -25.797 -0.158 1 89.06 217 TRP B N 1
ATOM 4562 C CA . TRP B 1 217 ? -6.191 -26.984 -0.815 1 89.06 217 TRP B CA 1
ATOM 4563 C C . TRP B 1 217 ? -7.262 -27.656 -1.673 1 89.06 217 TRP B C 1
ATOM 4565 O O . TRP B 1 217 ? -8.422 -27.75 -1.263 1 89.06 217 TRP B O 1
ATOM 4575 N N . TRP B 1 218 ? -6.82 -28.047 -2.807 1 86.62 218 TRP B N 1
ATOM 4576 C CA . TRP B 1 218 ? -7.738 -28.781 -3.668 1 86.62 218 TRP B CA 1
ATOM 4577 C C . TRP B 1 218 ? -7.816 -30.25 -3.252 1 86.62 218 TRP B C 1
ATOM 4579 O O . TRP B 1 218 ? -6.957 -31.047 -3.617 1 86.62 218 TRP B O 1
ATOM 4589 N N . ASP B 1 219 ? -8.859 -30.594 -2.709 1 82 219 ASP B N 1
ATOM 4590 C CA . ASP B 1 219 ? -9.016 -31.906 -2.082 1 82 219 ASP B CA 1
ATOM 4591 C C . ASP B 1 219 ? -9 -33.031 -3.127 1 82 219 ASP B C 1
ATOM 4593 O O . ASP B 1 219 ? -8.672 -34.156 -2.814 1 82 219 ASP B O 1
ATOM 4597 N N . ARG B 1 220 ? -9.266 -32.75 -4.316 1 80.06 220 ARG B N 1
ATOM 4598 C CA . ARG B 1 220 ? -9.375 -33.781 -5.348 1 80.06 220 ARG B CA 1
ATOM 4599 C C . ARG B 1 220 ? -8.062 -33.906 -6.117 1 80.06 220 ARG B C 1
ATOM 4601 O O . ARG B 1 220 ? -8.031 -34.5 -7.191 1 80.06 220 ARG B O 1
ATOM 4608 N N . PHE B 1 221 ? -7.086 -33.375 -5.52 1 83.31 221 PHE B N 1
ATOM 4609 C CA . PHE B 1 221 ? -5.789 -33.5 -6.18 1 83.31 221 PHE B CA 1
ATOM 4610 C C . PHE B 1 221 ? -5.344 -34.938 -6.277 1 83.31 221 PHE B C 1
ATOM 4612 O O . PHE B 1 221 ? -5.055 -35.594 -5.258 1 83.31 221 PHE B O 1
ATOM 4619 N N . PRO B 1 222 ? -5.234 -35.469 -7.441 1 76.69 222 PRO B N 1
ATOM 4620 C CA . PRO B 1 222 ? -5.035 -36.938 -7.598 1 76.69 222 PRO B CA 1
ATOM 4621 C C . PRO B 1 222 ? -3.594 -37.344 -7.34 1 76.69 222 PRO B C 1
ATOM 4623 O O . PRO B 1 222 ? -3.338 -38.531 -7.039 1 76.69 222 PRO B O 1
ATOM 4626 N N . HIS B 1 223 ? -2.721 -36.5 -7.395 1 80.62 223 HIS B N 1
ATOM 4627 C CA . HIS B 1 223 ? -1.312 -36.875 -7.348 1 80.62 223 HIS B CA 1
ATOM 4628 C C . HIS B 1 223 ? -0.738 -36.688 -5.949 1 80.62 223 HIS B C 1
ATOM 4630 O O . HIS B 1 223 ? 0.482 -36.688 -5.766 1 80.62 223 HIS B O 1
ATOM 4636 N N . MET B 1 224 ? -1.613 -36.562 -5.043 1 84.69 224 MET B N 1
ATOM 4637 C CA . MET B 1 224 ? -1.133 -36.312 -3.688 1 84.69 224 MET B CA 1
ATOM 4638 C C . MET B 1 224 ? -0.344 -37.5 -3.156 1 84.69 224 MET B C 1
ATOM 4640 O O . MET B 1 224 ? 0.745 -37.312 -2.604 1 84.69 224 MET B O 1
ATOM 4644 N N . ALA B 1 225 ? -0.924 -38.594 -3.316 1 82.62 225 ALA B N 1
ATOM 4645 C CA . ALA B 1 225 ? -0.273 -39.812 -2.834 1 82.62 225 ALA B CA 1
ATOM 4646 C C . ALA B 1 225 ? 1.099 -40 -3.479 1 82.62 225 ALA B C 1
ATOM 4648 O O . ALA B 1 225 ? 2.072 -40.312 -2.797 1 82.62 225 ALA B O 1
ATOM 4649 N N . ASN B 1 226 ? 1.117 -39.781 -4.738 1 85.62 226 ASN B N 1
ATOM 4650 C CA . ASN B 1 226 ? 2.381 -39.906 -5.461 1 85.62 226 ASN B CA 1
ATOM 4651 C C . ASN B 1 226 ? 3.395 -38.875 -4.969 1 85.62 226 ASN B C 1
ATOM 4653 O O . ASN B 1 226 ? 4.582 -39.156 -4.852 1 85.62 226 ASN B O 1
ATOM 4657 N N . MET B 1 227 ? 2.916 -37.75 -4.727 1 86.5 227 MET B N 1
ATOM 4658 C CA . MET B 1 227 ? 3.758 -36.688 -4.211 1 86.5 227 MET B CA 1
ATOM 4659 C C . MET B 1 227 ? 4.371 -37.062 -2.867 1 86.5 227 MET B C 1
ATOM 4661 O O . MET B 1 227 ? 5.578 -36.938 -2.67 1 86.5 227 MET B O 1
ATOM 4665 N N . ILE B 1 228 ? 3.592 -37.625 -2.045 1 85.81 228 ILE B N 1
ATOM 4666 C CA . ILE B 1 228 ? 4.047 -38 -0.718 1 85.81 228 ILE B CA 1
ATOM 4667 C C . ILE B 1 228 ? 5.07 -39.125 -0.838 1 85.81 228 ILE B C 1
ATOM 4669 O O . ILE B 1 228 ? 6.098 -39.125 -0.16 1 85.81 228 ILE B O 1
ATOM 4673 N N . ASN B 1 229 ? 4.758 -40 -1.649 1 86.12 229 ASN B N 1
ATOM 4674 C CA . ASN B 1 229 ? 5.672 -41.125 -1.883 1 86.12 229 ASN B CA 1
ATOM 4675 C C . ASN B 1 229 ? 7.02 -40.656 -2.412 1 86.12 229 ASN B C 1
ATOM 4677 O O . ASN B 1 229 ? 8.07 -41.125 -1.978 1 86.12 229 ASN B O 1
ATOM 4681 N N . THR B 1 230 ? 6.977 -39.781 -3.328 1 86.88 230 THR B N 1
ATOM 4682 C CA . THR B 1 230 ? 8.195 -39.219 -3.902 1 86.88 230 THR B CA 1
ATOM 4683 C C . THR B 1 230 ? 9.023 -38.531 -2.83 1 86.88 230 THR B C 1
ATOM 4685 O O . THR B 1 230 ? 10.242 -38.688 -2.768 1 86.88 230 THR B O 1
ATOM 4688 N N . ILE B 1 231 ? 8.367 -37.781 -1.985 1 85.69 231 ILE B N 1
ATOM 4689 C CA . ILE B 1 231 ? 9.039 -37.062 -0.91 1 85.69 231 ILE B CA 1
ATOM 4690 C C . ILE B 1 231 ? 9.688 -38.062 0.047 1 85.69 231 ILE B C 1
ATOM 4692 O O . ILE B 1 231 ? 10.844 -37.906 0.443 1 85.69 231 ILE B O 1
ATOM 4696 N N . SER B 1 232 ? 8.969 -39.094 0.367 1 82.69 232 SER B N 1
ATOM 4697 C CA . SER B 1 232 ? 9.469 -40.094 1.283 1 82.69 232 SER B CA 1
ATOM 4698 C C . SER B 1 232 ? 10.672 -40.844 0.696 1 82.69 232 SER B C 1
ATOM 4700 O O . SER B 1 232 ? 11.625 -41.125 1.41 1 82.69 232 SER B O 1
ATOM 4702 N N . LYS B 1 233 ? 10.609 -41.094 -0.497 1 83.12 233 LYS B N 1
ATOM 4703 C CA . LYS B 1 233 ? 11.688 -41.812 -1.171 1 83.12 233 LYS B CA 1
ATOM 4704 C C . LYS B 1 233 ? 12.938 -40.938 -1.284 1 83.12 233 LYS B C 1
ATOM 4706 O O . LYS B 1 233 ? 14.047 -41.406 -1.054 1 83.12 233 LYS B O 1
ATOM 4711 N N . GLU B 1 234 ? 12.742 -39.781 -1.703 1 82.12 234 GLU B N 1
ATOM 4712 C CA . GLU B 1 234 ? 13.867 -38.906 -1.999 1 82.12 234 GLU B CA 1
ATOM 4713 C C . GLU B 1 234 ? 14.469 -38.344 -0.72 1 82.12 234 GLU B C 1
ATOM 4715 O O . GLU B 1 234 ? 15.664 -38.062 -0.659 1 82.12 234 GLU B O 1
ATOM 4720 N N . PHE B 1 235 ? 13.688 -38.031 0.249 1 76.19 235 PHE B N 1
ATOM 4721 C CA . PHE B 1 235 ? 14.203 -37.281 1.376 1 76.19 235 PHE B CA 1
ATOM 4722 C C . PHE B 1 235 ? 14.102 -38.062 2.67 1 76.19 235 PHE B C 1
ATOM 4724 O O . PHE B 1 235 ? 14.617 -37.656 3.707 1 76.19 235 PHE B O 1
ATOM 4731 N N . GLY B 1 236 ? 13.922 -39.344 2.689 1 61.41 236 GLY B N 1
ATOM 4732 C CA . GLY B 1 236 ? 13.906 -40.25 3.801 1 61.41 236 GLY B CA 1
ATOM 4733 C C . GLY B 1 236 ? 12.969 -39.844 4.918 1 61.41 236 GLY B C 1
ATOM 4734 O O . GLY B 1 236 ? 12.586 -38.688 5.012 1 61.41 236 GLY B O 1
ATOM 4735 N N . GLN B 1 237 ? 12.07 -40.656 5.457 1 53.97 237 GLN B N 1
ATOM 4736 C CA . GLN B 1 237 ? 11.336 -40.406 6.699 1 53.97 237 GLN B CA 1
ATOM 4737 C C . GLN B 1 237 ? 12.266 -39.938 7.805 1 53.97 237 GLN B C 1
ATOM 4739 O O . GLN B 1 237 ? 12.977 -40.75 8.422 1 53.97 237 GLN B O 1
ATOM 4744 N N . THR B 1 238 ? 13.109 -39.031 7.66 1 43.28 238 THR B N 1
ATOM 4745 C CA . THR B 1 238 ? 13.906 -38.688 8.836 1 43.28 238 THR B CA 1
ATOM 4746 C C . THR B 1 238 ? 13.031 -38.594 10.078 1 43.28 238 THR B C 1
ATOM 4748 O O . THR B 1 238 ? 12 -37.938 10.07 1 43.28 238 THR B O 1
ATOM 4751 N N . THR B 1 239 ? 13.055 -39.531 10.992 1 40.31 239 THR B N 1
ATOM 4752 C CA . THR B 1 239 ? 12.625 -39.406 12.383 1 40.31 239 THR B CA 1
ATOM 4753 C C . THR B 1 239 ? 12.898 -38 12.906 1 40.31 239 THR B C 1
ATOM 4755 O O . THR B 1 239 ? 14.047 -37.562 13.008 1 40.31 239 THR B O 1
ATOM 4758 N N . LEU B 1 240 ? 12.117 -37.094 12.633 1 38.47 240 LEU B N 1
ATOM 4759 C CA . LEU B 1 240 ? 12.133 -35.688 13.094 1 38.47 240 LEU B CA 1
ATOM 4760 C C . LEU B 1 240 ? 12.492 -35.625 14.57 1 38.47 240 LEU B C 1
ATOM 4762 O O . LEU B 1 240 ? 11.727 -36.062 15.43 1 38.47 240 LEU B O 1
ATOM 4766 N N . ASN B 1 241 ? 13.68 -35.969 15.07 1 34.16 241 ASN B N 1
ATOM 4767 C CA . ASN B 1 241 ? 14.008 -35.156 16.25 1 34.16 241 ASN B CA 1
ATOM 4768 C C . ASN B 1 241 ? 13.711 -33.688 16.016 1 34.16 241 ASN B C 1
ATOM 4770 O O . ASN B 1 241 ? 14.539 -32.969 15.445 1 34.16 241 ASN B O 1
ATOM 4774 N N . LEU B 1 242 ? 12.594 -33.312 15.711 1 34.88 242 LEU B N 1
ATOM 4775 C CA . LEU B 1 242 ? 11.961 -32 15.547 1 34.88 242 LEU B CA 1
ATOM 4776 C C . LEU B 1 242 ? 12.516 -31 16.547 1 34.88 242 LEU B C 1
ATOM 4778 O O . LEU B 1 242 ? 11.828 -30.641 17.516 1 34.88 242 LEU B O 1
ATOM 4782 N N . LYS B 1 243 ? 13.625 -31.297 17.234 1 31.91 243 LYS B N 1
ATOM 4783 C CA . LYS B 1 243 ? 13.977 -30.281 18.219 1 31.91 243 LYS B CA 1
ATOM 4784 C C . LYS B 1 243 ? 13.898 -28.891 17.625 1 31.91 243 LYS B C 1
ATOM 4786 O O . LYS B 1 243 ? 13.195 -28.016 18.156 1 31.91 243 LYS B O 1
ATOM 4791 N N . ASN B 1 244 ? 15.25 -28.094 17.641 1 30.66 244 ASN B N 1
ATOM 4792 C CA . ASN B 1 244 ? 15.555 -26.672 17.641 1 30.66 244 ASN B CA 1
ATOM 4793 C C . ASN B 1 244 ? 15.328 -26.047 16.266 1 30.66 244 ASN B C 1
ATOM 4795 O O . ASN B 1 244 ? 16.281 -25.594 15.625 1 30.66 244 ASN B O 1
ATOM 4799 N N . SER B 1 245 ? 14.609 -26.625 15.484 1 30.59 245 SER B N 1
ATOM 4800 C CA . SER B 1 245 ? 14.578 -26.047 14.141 1 30.59 245 SER B CA 1
ATOM 4801 C C . SER B 1 245 ? 14.203 -24.578 14.172 1 30.59 245 SER B C 1
ATOM 4803 O O . SER B 1 245 ? 13.219 -24.188 14.805 1 30.59 245 SER B O 1
ATOM 4805 N N . LYS B 1 246 ? 15.086 -23.797 13.875 1 32.75 246 LYS B N 1
ATOM 4806 C CA . LYS B 1 246 ? 14.992 -22.359 13.688 1 32.75 246 LYS B CA 1
ATOM 4807 C C . LYS B 1 246 ? 13.766 -22 12.844 1 32.75 246 LYS B C 1
ATOM 4809 O O . LYS B 1 246 ? 13.578 -22.531 11.758 1 32.75 246 LYS B O 1
ATOM 4814 N N . ASP B 1 247 ? 12.719 -21.734 13.438 1 34.06 247 ASP B N 1
ATOM 4815 C CA . ASP B 1 247 ? 11.477 -21.234 12.852 1 34.06 247 ASP B CA 1
ATOM 4816 C C . ASP B 1 247 ? 11.758 -20.375 11.617 1 34.06 247 ASP B C 1
ATOM 4818 O O . ASP B 1 247 ? 12.562 -19.438 11.664 1 34.06 247 ASP B O 1
ATOM 4822 N N . PHE B 1 248 ? 11.852 -21.062 10.547 1 32.62 248 PHE B N 1
ATOM 4823 C CA . PHE B 1 248 ? 11.914 -20.297 9.32 1 32.62 248 PHE B CA 1
ATOM 4824 C C . PHE B 1 248 ? 11.078 -19.016 9.438 1 32.62 248 PHE B C 1
ATOM 4826 O O . PHE B 1 248 ? 10.117 -18.969 10.203 1 32.62 248 PHE B O 1
ATOM 4833 N N . PRO B 1 249 ? 11.523 -18.031 8.836 1 33.66 249 PRO B N 1
ATOM 4834 C CA . PRO B 1 249 ? 10.773 -16.781 9.008 1 33.66 249 PRO B CA 1
ATOM 4835 C C . PRO B 1 249 ? 9.289 -16.938 8.688 1 33.66 249 PRO B C 1
ATOM 4837 O O . PRO B 1 249 ? 8.93 -17.406 7.605 1 33.66 249 PRO B O 1
ATOM 4840 N N . THR B 1 250 ? 8.508 -17.375 9.625 1 34.72 250 THR B N 1
ATOM 4841 C CA . THR B 1 250 ? 7.066 -17.281 9.438 1 34.72 250 THR B CA 1
ATOM 4842 C C . THR B 1 250 ? 6.664 -15.883 8.992 1 34.72 250 THR B C 1
ATOM 4844 O O . THR B 1 250 ? 7.129 -14.883 9.547 1 34.72 250 THR B O 1
ATOM 4847 N N . ILE B 1 251 ? 6.34 -15.805 7.77 1 33.69 251 ILE B N 1
ATOM 4848 C CA . ILE B 1 251 ? 5.797 -14.531 7.309 1 33.69 251 ILE B CA 1
ATOM 4849 C C . ILE B 1 251 ? 4.582 -14.156 8.156 1 33.69 251 ILE B C 1
ATOM 4851 O O . ILE B 1 251 ? 3.598 -14.891 8.203 1 33.69 251 ILE B O 1
ATOM 4855 N N . ASP B 1 252 ? 4.793 -13.469 9.109 1 30.89 252 ASP B N 1
ATOM 4856 C CA . ASP B 1 252 ? 3.633 -12.891 9.773 1 30.89 252 ASP B CA 1
ATOM 4857 C C . ASP B 1 252 ? 2.732 -12.164 8.773 1 30.89 252 ASP B C 1
ATOM 4859 O O . ASP B 1 252 ? 3.156 -11.195 8.141 1 30.89 252 ASP B O 1
ATOM 4863 N N . ARG B 1 253 ? 1.761 -12.922 8.336 1 34.69 253 ARG B N 1
ATOM 4864 C CA . ARG B 1 253 ? 0.755 -12.461 7.383 1 34.69 253 ARG B CA 1
ATOM 4865 C C . ARG B 1 253 ? -0.031 -11.281 7.945 1 34.69 253 ARG B C 1
ATOM 4867 O O . ARG B 1 253 ? -1.138 -10.992 7.488 1 34.69 253 ARG B O 1
ATOM 4874 N N . SER B 1 254 ? 0.316 -10.828 9.062 1 31.78 254 SER B N 1
ATOM 4875 C CA . SER B 1 254 ? -0.55 -9.75 9.531 1 31.78 254 SER B CA 1
ATOM 4876 C C . SER B 1 254 ? -0.374 -8.492 8.68 1 31.78 254 SER B C 1
ATOM 4878 O O . SER B 1 254 ? 0.752 -8.055 8.445 1 31.78 254 SER B O 1
ATOM 4880 N N . ALA B 1 255 ? -1.252 -8.258 7.863 1 30.52 255 ALA B N 1
ATOM 4881 C CA . ALA B 1 255 ? -1.298 -6.977 7.168 1 30.52 255 ALA B CA 1
ATOM 4882 C C . ALA B 1 255 ? -0.928 -5.828 8.102 1 30.52 255 ALA B C 1
ATOM 4884 O O . ALA B 1 255 ? -1.209 -5.883 9.305 1 30.52 255 ALA B O 1
ATOM 4885 N N . PRO B 1 256 ? -0.071 -5.137 7.66 1 30.59 256 PRO B N 1
ATOM 4886 C CA . PRO B 1 256 ? 0.104 -3.975 8.531 1 30.59 256 PRO B CA 1
ATOM 4887 C C . PRO B 1 256 ? -1.224 -3.346 8.953 1 30.59 256 PRO B C 1
ATOM 4889 O O . PRO B 1 256 ? -2.068 -3.053 8.102 1 30.59 256 PRO B O 1
ATOM 4892 N N . GLU B 1 257 ? -1.772 -3.711 10.117 1 29.58 257 GLU B N 1
ATOM 4893 C CA . GLU B 1 257 ? -2.998 -3.15 10.672 1 29.58 257 GLU B CA 1
ATOM 4894 C C . GLU B 1 257 ? -3.033 -1.633 10.516 1 29.58 257 GLU B C 1
ATOM 4896 O O . GLU B 1 257 ? -2.062 -0.947 10.852 1 29.58 257 GLU B O 1
ATOM 4901 N N . TYR B 1 258 ? -3.625 -1.21 9.531 1 27.72 258 TYR B N 1
ATOM 4902 C CA . TYR B 1 258 ? -4.02 0.161 9.836 1 27.72 258 TYR B CA 1
ATOM 4903 C C . TYR B 1 258 ? -4.355 0.315 11.312 1 27.72 258 TYR B C 1
ATOM 4905 O O . TYR B 1 258 ? -4.906 -0.601 11.93 1 27.72 258 TYR B O 1
ATOM 4913 N N . PR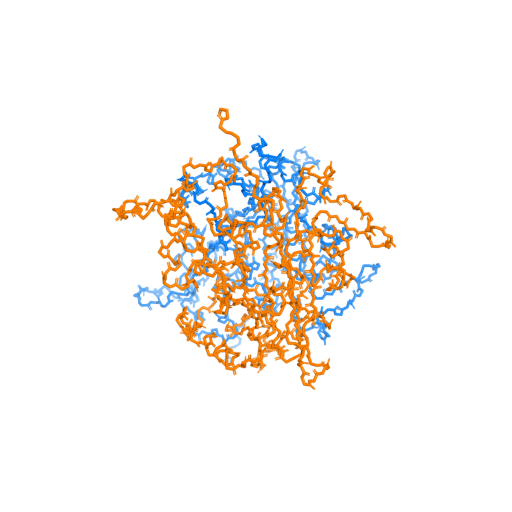O B 1 259 ? -3.717 1.134 11.961 1 28.88 259 PRO B N 1
ATOM 4914 C CA . PRO B 1 259 ? -4.25 1.225 13.32 1 28.88 259 PRO B CA 1
ATOM 4915 C C . PRO B 1 259 ? -5.777 1.173 13.359 1 28.88 259 PRO B C 1
ATOM 4917 O O . PRO B 1 259 ? -6.441 2.039 12.789 1 28.88 259 PRO B O 1
ATOM 4920 N N . LEU B 1 260 ? -6.363 -0.081 13.25 1 28.67 260 LEU B N 1
ATOM 4921 C CA . LEU B 1 260 ? -7.793 -0.186 13.523 1 28.67 260 LEU B CA 1
ATOM 4922 C C . LEU B 1 260 ? -8.172 0.631 14.758 1 28.67 260 LEU B C 1
ATOM 4924 O O . LEU B 1 260 ? -7.488 0.569 15.781 1 28.67 260 LEU B O 1
ATOM 4928 N N . ILE B 1 261 ? -8.781 1.622 14.531 1 27.61 261 ILE B N 1
ATOM 4929 C CA . ILE B 1 261 ? -9.578 1.991 15.695 1 27.61 261 ILE B CA 1
ATOM 4930 C C . ILE B 1 261 ? -10.32 0.766 16.219 1 27.61 261 ILE B C 1
ATOM 4932 O O . ILE B 1 261 ? -11.117 0.162 15.5 1 27.61 261 ILE B O 1
ATOM 4936 N N . GLN B 1 262 ? -9.734 -0.003 17.078 1 27.81 262 GLN B N 1
ATOM 4937 C CA . GLN B 1 262 ? -10.367 -1.137 17.75 1 27.81 262 GLN B CA 1
ATOM 4938 C C . GLN B 1 262 ? -11.844 -0.857 18.031 1 27.81 262 GLN B C 1
ATOM 4940 O O . GLN B 1 262 ? -12.172 -0.034 18.891 1 27.81 262 GLN B O 1
ATOM 4945 N N . ALA B 1 263 ? -12.711 -0.745 17.203 1 26.59 263 ALA B N 1
ATOM 4946 C CA . ALA B 1 263 ? -13.984 -1.094 17.812 1 26.59 263 ALA B CA 1
ATOM 4947 C C . ALA B 1 263 ? -13.914 -2.471 18.469 1 26.59 263 ALA B C 1
ATOM 4949 O O . ALA B 1 263 ? -13.18 -3.346 18.016 1 26.59 263 ALA B O 1
ATOM 4950 N N . PRO B 1 264 ? -14.484 -2.639 19.688 1 29.45 264 PRO B N 1
ATOM 4951 C CA . PRO B 1 264 ? -14.492 -3.844 20.516 1 29.45 264 PRO B CA 1
ATOM 4952 C C . PRO B 1 264 ? -14.789 -5.113 19.719 1 29.45 264 PRO B C 1
ATOM 4954 O O . PRO B 1 264 ? -14.547 -6.219 20.203 1 29.45 264 PRO B O 1
ATOM 4957 N N . THR B 1 265 ? -15.789 -5.117 18.828 1 30.03 265 THR B N 1
ATOM 4958 C CA . THR B 1 265 ? -16.219 -6.473 18.5 1 30.03 265 THR B CA 1
ATOM 4959 C C . THR B 1 265 ? -15.219 -7.148 17.562 1 30.03 265 THR B C 1
ATOM 4961 O O . THR B 1 265 ? -15.18 -6.863 16.359 1 30.03 265 THR B O 1
ATOM 4964 N N . ARG B 1 266 ? -14.078 -7.375 18.062 1 34.69 266 ARG B N 1
ATOM 4965 C CA . ARG B 1 266 ? -12.938 -8.062 17.453 1 34.69 266 ARG B CA 1
ATOM 4966 C C . ARG B 1 266 ? -13.367 -9.383 16.828 1 34.69 266 ARG B C 1
ATOM 4968 O O . ARG B 1 266 ? -13.758 -10.312 17.531 1 34.69 266 ARG B O 1
ATOM 4975 N N . LEU B 1 267 ? -13.852 -9.383 15.672 1 31.56 267 LEU B N 1
ATOM 4976 C CA . LEU B 1 267 ? -13.82 -10.734 15.133 1 31.56 267 LEU B CA 1
ATOM 4977 C C . LEU B 1 267 ? -12.398 -11.289 15.141 1 31.56 267 LEU B C 1
ATOM 4979 O O . LEU B 1 267 ? -11.477 -10.656 14.609 1 31.56 267 LEU B O 1
ATOM 4983 N N . THR B 1 268 ? -12.008 -12.047 16.094 1 35.78 268 THR B N 1
ATOM 4984 C CA . THR B 1 268 ? -10.742 -12.75 16.234 1 35.78 268 THR B CA 1
ATOM 4985 C C . THR B 1 268 ? -10.367 -13.469 14.938 1 35.78 268 THR B C 1
ATOM 4987 O O . THR B 1 268 ? -11.219 -13.648 14.062 1 35.78 268 THR B O 1
ATOM 4990 N N . LYS B 1 269 ? -9.094 -13.656 14.719 1 36.47 269 LYS B N 1
ATOM 4991 C CA . LYS B 1 269 ? -8.617 -14.539 13.656 1 36.47 269 LYS B CA 1
ATOM 4992 C C . LYS B 1 269 ? -9.516 -15.766 13.523 1 36.47 269 LYS B C 1
ATOM 4994 O O . LYS B 1 269 ? -9.836 -16.188 12.414 1 36.47 269 LYS B O 1
ATOM 4999 N N . LYS B 1 270 ? -10 -16.141 14.664 1 40.84 270 LYS B N 1
ATOM 5000 C CA . LYS B 1 270 ? -10.852 -17.312 14.719 1 40.84 270 LYS B CA 1
ATOM 5001 C C . LYS B 1 270 ? -12.211 -17.047 14.086 1 40.84 270 LYS B C 1
ATOM 5003 O O . LYS B 1 270 ? -12.75 -17.906 13.375 1 40.84 270 LYS B O 1
ATOM 5008 N N . ASP B 1 271 ? -12.656 -15.891 14.312 1 41.78 271 ASP B N 1
ATOM 5009 C CA . ASP B 1 271 ? -13.977 -15.586 13.773 1 41.78 271 ASP B CA 1
ATOM 5010 C C . ASP B 1 271 ? -13.93 -15.445 12.25 1 41.78 271 ASP B C 1
ATOM 5012 O O . ASP B 1 271 ? -14.812 -15.945 11.547 1 41.78 271 ASP B O 1
ATOM 5016 N N . LEU B 1 272 ? -12.898 -14.898 11.914 1 39.16 272 LEU B N 1
ATOM 5017 C CA . LEU B 1 272 ? -12.711 -14.711 10.477 1 39.16 272 LEU B CA 1
ATOM 5018 C C . LEU B 1 272 ? -12.523 -16.047 9.773 1 39.16 272 LEU B C 1
ATOM 5020 O O . LEU B 1 272 ? -13.094 -16.281 8.703 1 39.16 272 LEU B O 1
ATOM 5024 N N . ILE B 1 273 ? -11.844 -16.906 10.445 1 40.69 273 ILE B N 1
ATOM 5025 C CA . ILE B 1 273 ? -11.695 -18.266 9.938 1 40.69 273 ILE B CA 1
ATOM 5026 C C . ILE B 1 273 ? -13.062 -18.938 9.844 1 40.69 273 ILE B C 1
ATOM 5028 O O . ILE B 1 273 ? -13.367 -19.594 8.852 1 40.69 273 ILE B O 1
ATOM 5032 N N . HIS B 1 274 ? -13.852 -18.703 10.82 1 46.19 274 HIS B N 1
ATOM 5033 C CA . HIS B 1 274 ? -15.164 -19.328 10.82 1 46.19 274 HIS B CA 1
ATOM 5034 C C . HIS B 1 274 ? -16.031 -18.797 9.68 1 46.19 274 HIS B C 1
ATOM 5036 O O . HIS B 1 274 ? -16.719 -19.562 9.008 1 46.19 274 HIS B O 1
ATOM 5042 N N . LEU B 1 275 ? -16.016 -17.609 9.5 1 40.78 275 LEU B N 1
ATOM 5043 C CA . LEU B 1 275 ? -16.797 -17.016 8.422 1 40.78 275 LEU B CA 1
ATOM 5044 C C . LEU B 1 275 ? -16.297 -17.5 7.062 1 40.78 275 LEU B C 1
ATOM 5046 O O . LEU B 1 275 ? -17.094 -17.797 6.172 1 40.78 275 LEU B O 1
ATOM 5050 N N . LEU B 1 276 ? -15.07 -17.594 7.055 1 40.59 276 LEU B N 1
ATOM 5051 C CA . LEU B 1 276 ? -14.414 -18.031 5.824 1 40.59 276 LEU B CA 1
ATOM 5052 C C . LEU B 1 276 ? -14.703 -19.5 5.543 1 40.59 276 LEU B C 1
ATOM 5054 O O . LEU B 1 276 ? -14.984 -19.875 4.402 1 40.59 276 LEU B O 1
ATOM 5058 N N . GLN B 1 277 ? -14.594 -20.219 6.613 1 42.56 277 GLN B N 1
ATOM 5059 C CA . GLN B 1 277 ? -14.945 -21.641 6.48 1 42.56 277 GLN B CA 1
ATOM 5060 C C . GLN B 1 277 ? -16.391 -21.797 6.043 1 42.56 277 GLN B C 1
ATOM 5062 O O . GLN B 1 277 ? -16.703 -22.672 5.227 1 42.56 277 GLN B O 1
ATOM 5067 N N . GLN B 1 278 ? -17.141 -20.984 6.52 1 43.06 278 GLN B N 1
ATOM 5068 C CA . GLN B 1 278 ? -18.547 -21.047 6.117 1 43.06 278 GLN B CA 1
ATOM 5069 C C . GLN B 1 278 ? -18.719 -20.688 4.645 1 43.06 278 GLN B C 1
ATOM 5071 O O . GLN B 1 278 ? -19.469 -21.344 3.924 1 43.06 278 GLN B O 1
ATOM 5076 N N . SER B 1 279 ? -17.984 -19.766 4.262 1 40.28 279 SER B N 1
ATOM 5077 C CA . SER B 1 279 ? -18.094 -19.375 2.861 1 40.28 279 SER B CA 1
ATOM 5078 C C . SER B 1 279 ? -17.484 -20.422 1.936 1 40.28 279 SER B C 1
ATOM 5080 O O . SER B 1 279 ? -17.953 -20.609 0.813 1 40.28 279 SER B O 1
ATOM 5082 N N . LEU B 1 280 ? -16.391 -20.969 2.4 1 38.97 280 LEU B N 1
ATOM 5083 C CA . LEU B 1 280 ? -15.734 -22.031 1.64 1 38.97 280 LEU B CA 1
ATOM 5084 C C . LEU B 1 280 ? -16.562 -23.312 1.673 1 38.97 280 LEU B C 1
ATOM 5086 O O . LEU B 1 280 ? -16.562 -24.078 0.7 1 38.97 280 LEU B O 1
ATOM 5090 N N . LYS B 1 281 ? -17.109 -23.719 2.824 1 41.72 281 LYS B N 1
ATOM 5091 C CA . LYS B 1 281 ? -17.969 -24.891 2.934 1 41.72 281 LYS B CA 1
ATOM 5092 C C . LYS B 1 281 ? -19.219 -24.719 2.074 1 41.72 281 LYS B C 1
ATOM 5094 O O . LYS B 1 281 ? -19.719 -25.703 1.515 1 41.72 281 LYS B O 1
ATOM 5099 N N . GLU B 1 282 ? -19.656 -23.531 2.094 1 40.03 282 GLU B N 1
ATOM 5100 C CA . GLU B 1 282 ? -20.812 -23.359 1.218 1 40.03 282 GLU B CA 1
ATOM 5101 C C . GLU B 1 282 ? -20.438 -23.594 -0.243 1 40.03 282 GLU B C 1
ATOM 5103 O O . GLU B 1 282 ? -21.234 -24.125 -1.021 1 40.03 282 GLU B O 1
ATOM 5108 N N . ASP B 1 283 ? -19.266 -23.297 -0.554 1 37.81 283 ASP B N 1
ATOM 5109 C CA . ASP B 1 283 ? -18.797 -23.547 -1.909 1 37.81 283 ASP B CA 1
ATOM 5110 C C . ASP B 1 283 ? -18.328 -25 -2.064 1 37.81 283 ASP B C 1
ATOM 5112 O O . ASP B 1 283 ? -18.172 -25.484 -3.184 1 37.81 283 ASP B O 1
ATOM 5116 N N . SER B 1 284 ? -17.828 -25.578 -1.06 1 37.72 284 SER B N 1
ATOM 5117 C CA . SER B 1 284 ? -17.406 -26.969 -1.159 1 37.72 284 SER B CA 1
ATOM 5118 C C . SER B 1 284 ? -18.578 -27.891 -1.448 1 37.72 284 SER B C 1
ATOM 5120 O O . SER B 1 284 ? -18.391 -29.062 -1.753 1 37.72 284 SER B O 1
ATOM 5122 N N . SER B 1 285 ? -19.688 -27.469 -1.044 1 36.31 285 SER B N 1
ATOM 5123 C CA . SER B 1 285 ? -20.781 -28.391 -1.375 1 36.31 285 SER B CA 1
ATOM 5124 C C . SER B 1 285 ? -21.109 -28.328 -2.863 1 36.31 285 SER B C 1
ATOM 5126 O O . SER B 1 285 ? -22.109 -28.922 -3.303 1 36.31 285 SER B O 1
ATOM 5128 N N . ASP B 1 286 ? -20.484 -27.438 -3.586 1 34.97 286 ASP B N 1
ATOM 5129 C CA . ASP B 1 286 ? -20.859 -27.594 -4.988 1 34.97 286 ASP B CA 1
ATOM 5130 C C . ASP B 1 286 ? -20.016 -28.672 -5.668 1 34.97 286 ASP B C 1
ATOM 5132 O O . ASP B 1 286 ? -18.812 -28.469 -5.918 1 34.97 286 ASP B O 1
ATOM 5136 N N . PRO B 1 287 ? -20.297 -29.844 -5.648 1 41.22 287 PRO B N 1
ATOM 5137 C CA . PRO B 1 287 ? -19.688 -30.984 -6.352 1 41.22 287 PRO B CA 1
ATOM 5138 C C . PRO B 1 287 ? -19.141 -30.594 -7.727 1 41.22 287 PRO B C 1
ATOM 5140 O O . PRO B 1 287 ? -18.25 -31.266 -8.25 1 41.22 287 PRO B O 1
ATOM 5143 N N . GLU B 1 288 ? -19.719 -29.625 -8.297 1 39.41 288 GLU B N 1
ATOM 5144 C CA . GLU B 1 288 ? -19.406 -29.312 -9.68 1 39.41 288 GLU B CA 1
ATOM 5145 C C . GLU B 1 288 ? -18.078 -28.562 -9.789 1 39.41 288 GLU B C 1
ATOM 5147 O O . GLU B 1 288 ? -17.344 -28.734 -10.766 1 39.41 288 GLU B O 1
ATOM 5152 N N . SER B 1 289 ? -17.719 -27.812 -8.867 1 41.81 289 SER B N 1
ATOM 5153 C CA . SER B 1 289 ? -16.453 -27.094 -8.93 1 41.81 289 SER B CA 1
ATOM 5154 C C . SER B 1 289 ? -15.266 -28.047 -8.805 1 41.81 289 SER B C 1
ATOM 5156 O O . SER B 1 289 ? -14.25 -27.859 -9.484 1 41.81 289 SER B O 1
ATOM 5158 N N . GLU B 1 290 ? -15.344 -29.047 -8.023 1 43.62 290 GLU B N 1
ATOM 5159 C CA . GLU B 1 290 ? -14.281 -30.047 -7.895 1 43.62 290 GLU B CA 1
ATOM 5160 C C . GLU B 1 290 ? -14.086 -30.812 -9.203 1 43.62 290 GLU B C 1
ATOM 5162 O O . GLU B 1 290 ? -12.953 -31.062 -9.617 1 43.62 290 GLU B O 1
ATOM 5167 N N . ALA B 1 291 ? -15.18 -31.234 -9.844 1 44.44 291 ALA B N 1
ATOM 5168 C CA . ALA B 1 291 ? -15.094 -31.984 -11.102 1 44.44 291 ALA B CA 1
ATOM 5169 C C . ALA B 1 291 ? -14.43 -31.141 -12.188 1 44.44 291 ALA B C 1
ATOM 5171 O O . ALA B 1 291 ? -13.633 -31.641 -12.977 1 44.44 291 ALA B O 1
ATOM 5172 N N . SER B 1 292 ? -14.727 -29.906 -12.156 1 42.12 292 SER B N 1
ATOM 5173 C CA . SER B 1 292 ? -14.219 -29 -13.18 1 42.12 292 SER B CA 1
ATOM 5174 C C . SER B 1 292 ? -12.75 -28.656 -12.945 1 42.12 292 SER B C 1
ATOM 5176 O O . SER B 1 292 ? -11.969 -28.562 -13.891 1 42.12 292 SER B O 1
ATOM 5178 N N . SER B 1 293 ? -12.367 -28.609 -11.781 1 45.72 293 SER B N 1
ATOM 5179 C CA . SER B 1 293 ? -10.953 -28.422 -11.469 1 45.72 293 SER B CA 1
ATOM 5180 C C . SER B 1 293 ? -10.133 -29.625 -11.898 1 45.72 293 SER B C 1
ATOM 5182 O O . SER B 1 293 ? -9.016 -29.484 -12.398 1 45.72 293 SER B O 1
ATOM 5184 N N . GLU B 1 294 ? -10.719 -30.766 -11.891 1 47.03 294 GLU B N 1
ATOM 5185 C CA . GLU B 1 294 ? -10.086 -32 -12.359 1 47.03 294 GLU B CA 1
ATOM 5186 C C . GLU B 1 294 ? -9.828 -31.938 -13.867 1 47.03 294 GLU B C 1
ATOM 5188 O O . GLU B 1 294 ? -8.758 -32.344 -14.336 1 47.03 294 GLU B O 1
ATOM 5193 N N . ALA B 1 295 ? -10.727 -31.438 -14.523 1 45.47 295 ALA B N 1
ATOM 5194 C CA . ALA B 1 295 ? -10.586 -31.344 -15.977 1 45.47 295 ALA B CA 1
ATOM 5195 C C . ALA B 1 295 ? -9.469 -30.375 -16.359 1 45.47 295 ALA B C 1
ATOM 5197 O O . ALA B 1 295 ? -8.688 -30.641 -17.281 1 45.47 295 ALA B O 1
ATOM 5198 N N . SER B 1 296 ? -9.383 -29.359 -15.633 1 45.06 296 SER B N 1
ATOM 5199 C CA . SER B 1 296 ? -8.344 -28.375 -15.914 1 45.06 296 SER B CA 1
ATOM 5200 C C . SER B 1 296 ? -6.953 -28.938 -15.641 1 45.06 296 SER B C 1
ATOM 5202 O O . SER B 1 296 ? -6.023 -28.734 -16.422 1 45.06 296 SER B O 1
ATOM 5204 N N . TYR B 1 297 ? -6.875 -29.703 -14.609 1 44.19 297 TYR B N 1
ATOM 5205 C CA . TYR B 1 297 ? -5.598 -30.312 -14.25 1 44.19 297 TYR B CA 1
ATOM 5206 C C . TYR B 1 297 ? -5.211 -31.406 -15.234 1 44.19 297 TYR B C 1
ATOM 5208 O O . TYR B 1 297 ? -4.047 -31.516 -15.625 1 44.19 297 TYR B O 1
ATOM 5216 N N . SER B 1 298 ? -6.098 -32.25 -15.641 1 46.22 298 SER B N 1
ATOM 5217 C CA . SER B 1 298 ? -5.844 -33.344 -16.547 1 46.22 298 SER B CA 1
ATOM 5218 C C . SER B 1 298 ? -5.324 -32.844 -17.891 1 46.22 298 SER B C 1
ATOM 5220 O O . SER B 1 298 ? -4.453 -33.5 -18.5 1 46.22 298 SER B O 1
ATOM 5222 N N . ASN B 1 299 ? -5.812 -31.812 -18.266 1 42.56 299 ASN B N 1
ATOM 5223 C CA . ASN B 1 299 ? -5.387 -31.312 -19.578 1 42.56 299 ASN B CA 1
ATOM 5224 C C . ASN B 1 299 ? -3.951 -30.797 -19.531 1 42.56 299 ASN B C 1
ATOM 5226 O O . ASN B 1 299 ? -3.252 -30.812 -20.547 1 42.56 299 ASN B O 1
ATOM 5230 N N . THR B 1 300 ? -3.562 -30.344 -18.422 1 41.06 300 THR B N 1
ATOM 5231 C CA . THR B 1 300 ? -2.229 -29.766 -18.328 1 41.06 300 THR B CA 1
ATOM 5232 C C . THR B 1 300 ? -1.186 -30.844 -18.062 1 41.06 300 THR B C 1
ATOM 5234 O O . THR B 1 300 ? -0.012 -30.688 -18.406 1 41.06 300 THR B O 1
ATOM 5237 N N . PHE B 1 301 ? -1.53 -31.922 -17.297 1 39.28 301 PHE B N 1
ATOM 5238 C CA . PHE B 1 301 ? -0.541 -32.906 -16.859 1 39.28 301 PHE B CA 1
ATOM 5239 C C . PHE B 1 301 ? -0.621 -34.156 -17.703 1 39.28 301 PHE B C 1
ATOM 5241 O O . PHE B 1 301 ? -0.095 -35.219 -17.312 1 39.28 301 PHE B O 1
ATOM 5248 N N . ARG B 1 302 ? -1.199 -34.219 -18.781 1 35.38 302 ARG B N 1
ATOM 5249 C CA . ARG B 1 302 ? -1.037 -35.406 -19.641 1 35.38 302 ARG B CA 1
ATOM 5250 C C . ARG B 1 302 ? 0.393 -35.5 -20.172 1 35.38 302 ARG B C 1
ATOM 5252 O O . ARG B 1 302 ? 0.724 -34.938 -21.203 1 35.38 302 ARG B O 1
ATOM 5259 N N . HIS B 1 303 ? 1.42 -35.156 -19.453 1 33.41 303 HIS B N 1
ATOM 5260 C CA . HIS B 1 303 ? 2.695 -35.531 -20.031 1 33.41 303 HIS B CA 1
ATOM 5261 C C . HIS B 1 303 ? 2.721 -37.031 -20.344 1 33.41 303 HIS B C 1
ATOM 5263 O O . HIS B 1 303 ? 1.926 -37.812 -19.797 1 33.41 303 HIS B O 1
ATOM 5269 N N . ASP B 1 304 ? 4.055 -37.375 -21.109 1 33.75 304 ASP B N 1
ATOM 5270 C CA . ASP B 1 304 ? 4.949 -38.375 -21.719 1 33.75 304 ASP B CA 1
ATOM 5271 C C . ASP B 1 304 ? 5.5 -39.344 -20.656 1 33.75 304 ASP B C 1
ATOM 5273 O O . ASP B 1 304 ? 6.262 -38.938 -19.781 1 33.75 304 ASP B O 1
ATOM 5277 N N . SER B 1 305 ? 4.891 -40.312 -20.156 1 32.31 305 SER B N 1
ATOM 5278 C CA . SER B 1 305 ? 5.469 -41.469 -19.469 1 32.31 305 SER B CA 1
ATOM 5279 C C . SER B 1 305 ? 6.836 -41.812 -20.047 1 32.31 305 SER B C 1
ATOM 5281 O O . SER B 1 305 ? 7.543 -42.688 -19.5 1 32.31 305 SER B O 1
ATOM 5283 N N . GLU B 1 306 ? 7.211 -41.531 -21.281 1 31.11 306 GLU B N 1
ATOM 5284 C CA . GLU B 1 306 ? 8.312 -42.312 -21.859 1 31.11 306 GLU B CA 1
ATOM 5285 C C . GLU B 1 306 ? 9.664 -41.75 -21.438 1 31.11 306 GLU B C 1
ATOM 5287 O O . GLU B 1 306 ? 10.672 -42.438 -21.469 1 31.11 306 GLU B O 1
ATOM 5292 N N . ASP B 1 307 ? 9.953 -40.469 -21.391 1 29.23 307 ASP B N 1
ATOM 5293 C CA . ASP B 1 307 ? 11.375 -40.125 -21.5 1 29.23 307 ASP B CA 1
ATOM 5294 C C . ASP B 1 307 ? 12.008 -40.031 -20.125 1 29.23 307 ASP B C 1
ATOM 5296 O O . ASP B 1 307 ? 12.008 -38.938 -19.516 1 29.23 307 ASP B O 1
ATOM 5300 N N . THR B 1 308 ? 11.969 -41.062 -19.25 1 29.59 308 THR B N 1
ATOM 5301 C CA . THR B 1 308 ? 12.812 -41.188 -18.062 1 29.59 308 THR B CA 1
ATOM 5302 C C . THR B 1 308 ? 14.289 -41.062 -18.438 1 29.59 308 THR B C 1
ATOM 5304 O O . THR B 1 308 ? 14.82 -41.875 -19.188 1 29.59 308 THR B O 1
ATOM 5307 N N . PRO B 1 309 ? 14.914 -39.875 -18.5 1 31.72 309 PRO B N 1
ATOM 5308 C CA . PRO B 1 309 ? 16.344 -39.969 -18.797 1 31.72 309 PRO B CA 1
ATOM 5309 C C . PRO B 1 309 ? 17.094 -40.875 -17.812 1 31.72 309 PRO B C 1
ATOM 5311 O O . PRO B 1 309 ? 16.859 -40.812 -16.609 1 31.72 309 PRO B O 1
ATOM 5314 N N . ARG B 1 310 ? 17.641 -42 -18.312 1 31.91 310 ARG B N 1
ATOM 5315 C CA . ARG B 1 310 ? 18.594 -42.938 -17.734 1 31.91 310 ARG B CA 1
ATOM 5316 C C . ARG B 1 310 ? 19.828 -42.188 -17.219 1 31.91 310 ARG B C 1
ATOM 5318 O O . ARG B 1 310 ? 20.484 -41.469 -17.969 1 31.91 310 ARG B O 1
ATOM 5325 N N . LEU B 1 311 ? 19.844 -41.75 -15.977 1 28.48 311 LEU B N 1
ATOM 5326 C CA . LEU B 1 311 ? 21.094 -41.375 -15.328 1 28.48 311 LEU B CA 1
ATOM 5327 C C . LEU B 1 311 ? 22.203 -42.375 -15.688 1 28.48 311 LEU B C 1
ATOM 5329 O O . LEU B 1 311 ? 22.078 -43.562 -15.438 1 28.48 311 LEU B O 1
ATOM 5333 N N . SER B 1 312 ? 22.891 -42.094 -16.828 1 23.77 312 SER B N 1
ATOM 5334 C CA . SER B 1 312 ? 24.094 -42.875 -17.141 1 23.77 312 SER B CA 1
ATOM 5335 C C . SER B 1 312 ? 25.047 -42.938 -15.953 1 23.77 312 SER B C 1
ATOM 5337 O O . SER B 1 312 ? 25.188 -41.938 -15.227 1 23.77 312 SER B O 1
ATOM 5339 N N . ASP B 1 313 ? 25.328 -44.156 -15.469 1 25.77 313 ASP B N 1
ATOM 5340 C CA . ASP B 1 313 ? 26.375 -44.75 -14.633 1 25.77 313 ASP B CA 1
ATOM 5341 C C . ASP B 1 313 ? 27.75 -44.188 -15.031 1 25.77 313 ASP B C 1
ATOM 5343 O O . ASP B 1 313 ? 28.766 -44.594 -14.469 1 25.77 313 ASP B O 1
ATOM 5347 N N . ASP B 1 314 ? 28 -42.875 -15.516 1 23.34 314 ASP B N 1
ATOM 5348 C CA . ASP B 1 314 ? 29.438 -42.656 -15.461 1 23.34 314 ASP B CA 1
ATOM 5349 C C . ASP B 1 314 ? 29.891 -42.312 -14.039 1 23.34 314 ASP B C 1
ATOM 5351 O O . ASP B 1 314 ? 29.188 -41.594 -13.312 1 23.34 314 ASP B O 1
#

Solvent-accessible surface area (backbone atoms only — not comparable to full-atom values): 36474 Å² total; per-residue (Å²): 112,25,47,43,74,71,47,54,52,43,78,92,55,57,81,57,78,51,37,63,61,50,46,60,62,58,23,48,89,94,42,85,51,83,67,84,36,80,78,68,38,55,66,50,26,38,44,58,34,45,76,67,56,29,29,47,74,45,82,37,54,35,90,88,42,76,84,40,75,50,34,34,38,37,31,42,38,41,68,80,34,70,72,72,64,67,57,60,42,69,52,67,43,70,40,79,102,48,92,51,67,43,25,51,58,50,56,56,47,16,69,60,49,42,67,60,67,64,45,94,82,62,67,37,35,36,39,38,30,47,34,92,79,46,60,80,68,78,49,58,61,50,57,59,52,38,67,54,66,40,81,56,73,85,53,46,56,69,71,52,43,57,44,47,51,40,47,48,62,58,43,62,80,66,46,50,80,69,58,61,71,48,62,62,56,56,57,50,33,66,73,69,37,61,56,34,33,34,34,60,52,63,38,66,57,89,53,29,38,29,39,35,29,43,64,40,61,50,85,79,54,82,57,52,66,58,49,46,50,51,44,43,69,74,50,44,80,65,80,71,80,72,70,84,68,74,75,60,68,70,58,55,55,56,37,37,55,58,54,56,70,67,61,82,84,62,71,42,76,63,46,50,46,50,54,46,47,49,56,48,52,62,54,60,67,41,68,62,60,60,58,52,52,49,54,59,48,52,70,72,61,60,74,76,81,73,82,71,80,75,78,73,87,120,114,25,48,44,78,71,49,56,53,42,78,90,54,56,81,57,77,49,37,64,62,50,46,59,62,60,20,49,88,95,43,88,52,83,68,85,36,83,76,67,37,56,65,50,26,38,46,58,34,44,77,69,56,28,30,48,74,44,82,38,54,36,90,88,41,76,84,40,76,51,35,33,37,37,31,42,39,43,66,79,34,71,71,73,66,68,56,59,42,69,52,69,43,70,46,78,98,46,92,50,67,44,24,52,58,49,55,55,47,17,70,58,49,41,66,59,65,67,46,95,84,64,68,38,34,38,39,37,30,46,34,91,77,47,58,80,65,77,49,59,61,49,56,59,51,37,66,53,65,41,82,56,72,86,54,46,57,68,71,51,44,56,45,48,52,39,48,48,62,59,43,61,80,67,46,49,80,70,59,62,72,49,61,63,56,55,57,50,33,67,72,69,37,60,55,35,34,35,32,61,51,64,39,65,58,86,52,28,37,29,38,35,28,42,63,40,60,50,85,79,55,81,57,51,65,58,49,46,50,49,44,42,68,73,52,43,80,65,81,69,78,73,68,84,70,73,75,62,64,68,55,55,60,56,40,33,52,61,53,58,68,71,61,80,84,63,70,44,76,63,45,52,49,49,54,44,47,50,55,47,51,62,53,61,67,41,66,64,60,60,58,50,52,48,54,58,50,53,71,68,62,68,72,79,85,70,80,71,78,74,80,72,85,120

pLDDT: mean 76.88, std 24.2, range [23.34, 98.44]

Organism: Carya illinoinensis (NCBI:txid32201)

Radius of gyration: 27.46 Å; Cα contacts (8 Å, |Δi|>4): 870; chains: 2; bounding box: 56×86×72 Å

Foldseek 3Di:
DFKAFADFADPVRVVDQDLVVSQPVPDDPQASHNDPDPVCALCNLLCLCPLVVQKDKDWFAFPVDRVHTQEIEMEGAEDQEPVNLPDDQQDWDDRPPDPRIDGNVSNLVSLVRNLPDADPVQRYKYKYWYAPNRDDDDYLSVQVVCLAWNDDLVQDDPLVSLLLVLVCVQCVVVDDPRRLSHDSSVVVRVVPTFIKMKGKDWDDDPRTIMMHMDIHHQPVGPCSVVSSVVSCVPRPSPPCPVPPPDPRPPPPSHHPPPPPPPPPPPCPVVNVVVVVCVVVVVVVPPPRVSVRSVVVCCVRCPDPVPCPPDPPPD/DFKAFADFADPVRVVDQDLVVSQPVPDDPQASHNDPDPVCALVNLLCLCPLVVQKDKDFDAFPVDRVHTQEMEMEGAEDQEPVNLPDDQQDWDDRPPDPDIDGNVSNLVSLVRNLPDADPVQRYKYKYWYFPNRDDDDYLSVQVVCLAWNDDLVQDDPLVSLLLVLVCVQCVVVDDPVRLSHDSSVVVRVVPTFIKMKGKDWDDDPRTIMIHMDIHHLPVGPCSVVSSVVSCVPRNSPPCPVPPPDPRPPPPSPHPPPPPPPPPPPCDVVNVVVVVCVSVVVVVVPPRVSVRSVVVVCVRPPDDPPCPPDPPPD

Secondary structure (DSSP, 8-state):
-EEEEEEE--GGGTT---HHHHHHHHSPTT-SS--SSTTS-HHHHHHHHHHTTSEEEEEEE-SS-TT-EEEEEEEE-----HHHH-S-TT--EE-TTSS-EE-HHHHHHHHHHGGG---TTS--EEEEEE-TT--SPPPTTHHHHHHHHS--GGGS-HHHHHHHHHHHHHHHTT--TTGGGS-HHHHHHHHH---EEEEEEEEEETTEEEEEEEEEE-TT-TTHHHHHHHHHHHH--------S-------------------S----HHHHHHHHHHHHHHHHT-HHHHHHHHHHHHHH-----S--------/-EEEEEEE--GGGTT---HHHHHHHHSPTT-SS--SSTTS-HHHHHHHHHHTTSEEEEEEE-SS-TT-EEEEEEEE-----HHHH-S-TT--EE-TTSS-EE-HHHHHHHHHHGGG---TTS--EEEEEE-TT--SPPPTTHHHHHHHHS--GGGS-HHHHHHHHHHHHHHHTT--TTGGGS-HHHHHHHHH---EEEEEEEEEETTEEEEEEEEEE-TT-TTHHHHHHHHHHHH--------S-------------------S----HHHHHHHHHHHHHHHHT-HHHHHHHHHHHHHH----SS--------

Sequence (628 aa):
MYSWNLFYIESNRSIDTDPYKIATRYFPPNFHWIPENSTKNLQFYSSILIHTDFLTTKPIYDKTDDSKLIYHSAYILRFITEEDWGTHPSTSKKLCDSEITYNYYDYIDAWFRFMLFQTPDMSHSWFFNFDKNFRGKIPLWFNKWWHQFGLIPHIFPEELQRASKSFIQAISSKLDAYESKFPYCIHFSKRFKPPWILKWSYEKNGDILHRFTFVKWWDRFPHMANMINTISKEFGQTTLNLKNSKDFPTIDRSAPEYPLIQAPTRLTKKDLIHLLQQSLKEDSSDPESEASSEASYSNTFRHDSEDTPRLSDDMYSWNLFYIESNRSIDTDPYKIATRYFPPNFHWIPENSTKNLQFYSSILIHTDFLTTKPIYDKTDDSKLIYHSAYILRFITEEDWGTHPSTSKKLCDSEITYNYYDYIDAWFRFMLFQTPDMSHSWFFNFDKNFRGKIPLWFNKWWHQFGLIPHIFPEELQRASKSFIQAISSKLDAYESKFPYCIHFSKRFKPPWILKWSYEKNGDILHRFTFVKWWDRFPHMANMINTISKEFGQTTLNLKNSKDFPTIDRSAPEYPLIQAPTRLTKKDLIHLLQQSLKEDSSDPESEASSEASYSNTFRHDSEDTPRLSDD

Nearest PDB structures (foldseek):
  3jac-assembly1_C  TM=4.970E-01  e=1.701E+00  Mus musculus
  2n4b-assembly1_A  TM=4.142E-01  e=2.593E+00  Cupriavidus metallidurans CH34
  4jge-assembly1_B  TM=4.677E-01  e=8.148E+00  Branchiostoma lanceolatum
  4jeo-assembly1_A  TM=4.645E-01  e=8.148E+00  Branchiostoma lanceolatum
  7sf9-assembly1_C  TM=4.764E-01  e=9.191E+00  Branchiostoma floridae